Protein AF-A0A352BFU2-F1 (afdb_monomer_lite)

Secondary structure (DSSP, 8-state):
--GGGEEEETTEEEEE-S-TT-SEEEPPTT--EE-SS-S-S---S-EEEE--TT---B-SS-TTTTS-EEEEE-TT-S--BGGGB---SEEEEEEEETT--EE--SSEEEEEEEEETTEEEPSS--TT-TT--EEE-TTB-SEEEEEEE--TT-SEEE--STTSSEEEEEEE--TT----EEE-SSEEEEEE-TT-SEEE-TT-SEEEESS-GGG-SEEE-TT-EEE-S--GGG-EEE-TTGGGTEEEEEETTEEEEEEE-HHHH--SS--SEETTEEEEE-----TT-SS--HHHHHHGGGHHHHHHHHHHHHHHHHHHHTT-S--------------TTGGGS---HHHHHHHHHHHHHHHHHHHHHHHHHHHHHHHH-TT----------PPPP-

Sequence (398 aa):
MDNNDFIIENGILEAYIGDTNESVIVIPEGVTDLGSHIFPDKMSGKLTIVFPSTLREISSDYPFKGNNVDCLDFSKCKSNDFKKIKLNDKFEKVILPVTISNFNPNFICNKVTVRCGGKEYQNADFSMCKNLKELSLKNLNNASFNTYQVPDSVEKFYTGYPGQNIVIKELRFSSKSNAKIVDVNGVETITVPKSIEELYAGNAKWVFFEGTSLDLYEASLQRSYVVENVDIDSIKFDDKFSTKGVAYYQTSRGIFITKLNNEIAKFQDIPQTLDGKKVLGNTLYNPFSKNKTNEDNDFGVLAPKIKYRANRNLQKTEDVFNGKLKTKKVTADKKDEDDPWLTVWKIPKWKKILFYLCGIVASYLVVTLAFLFLNGIAKQNPDGGMGIKFMIGIIPVG

pLDDT: mean 76.6, std 21.06, range [27.11, 97.69]

Structure (mmCIF, N/CA/C/O backbone):
data_AF-A0A352BFU2-F1
#
_entry.id   AF-A0A352BFU2-F1
#
loop_
_atom_site.group_PDB
_atom_site.id
_atom_site.type_symbol
_atom_site.label_atom_id
_atom_site.label_alt_id
_atom_site.label_comp_id
_atom_site.label_asym_id
_atom_site.label_entity_id
_atom_site.label_seq_id
_atom_site.pdbx_PDB_ins_code
_atom_site.Cartn_x
_atom_site.Cartn_y
_atom_site.Cartn_z
_atom_site.occupancy
_atom_site.B_iso_or_equiv
_atom_site.auth_seq_id
_atom_site.auth_comp_id
_atom_site.auth_asym_id
_atom_site.auth_atom_id
_atom_site.pdbx_PDB_model_num
ATOM 1 N N . MET A 1 1 ? 12.684 8.426 -33.179 1.00 57.03 1 MET A N 1
ATOM 2 C CA . MET A 1 1 ? 13.707 7.559 -32.578 1.00 57.03 1 MET A CA 1
ATOM 3 C C . MET A 1 1 ? 13.935 6.414 -33.523 1.00 57.03 1 MET A C 1
ATOM 5 O O . MET A 1 1 ? 13.029 5.604 -33.719 1.00 57.03 1 MET A O 1
ATOM 9 N N . ASP A 1 2 ? 15.092 6.438 -34.169 1.00 57.69 2 ASP A N 1
ATOM 10 C CA . ASP A 1 2 ? 15.528 5.371 -35.059 1.00 57.69 2 ASP A CA 1
ATOM 11 C C . ASP A 1 2 ? 16.244 4.313 -34.213 1.00 57.69 2 ASP A C 1
ATOM 13 O O . ASP A 1 2 ? 16.847 4.621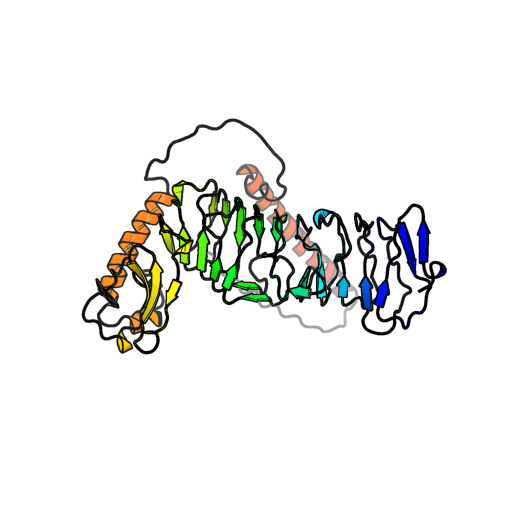 -33.188 1.00 57.69 2 ASP A O 1
ATOM 17 N N . ASN A 1 3 ? 16.207 3.043 -34.622 1.00 66.50 3 ASN A N 1
ATOM 18 C CA . ASN A 1 3 ? 16.831 1.954 -33.852 1.00 66.50 3 ASN A CA 1
ATOM 19 C C . ASN A 1 3 ? 18.366 2.106 -33.717 1.00 66.50 3 ASN A C 1
ATOM 21 O O . ASN A 1 3 ? 18.994 1.381 -32.956 1.00 66.50 3 ASN A O 1
ATOM 25 N N . ASN A 1 4 ? 18.954 3.054 -34.455 1.00 82.25 4 ASN A N 1
ATOM 26 C CA . ASN A 1 4 ? 20.374 3.399 -34.434 1.00 82.25 4 ASN A CA 1
ATOM 27 C C . ASN A 1 4 ? 20.769 4.271 -33.231 1.00 82.25 4 ASN A C 1
ATOM 29 O O . ASN A 1 4 ? 21.958 4.438 -32.981 1.00 82.25 4 ASN A O 1
ATOM 33 N N . ASP A 1 5 ? 19.798 4.804 -32.483 1.00 94.38 5 ASP A N 1
ATOM 34 C CA . ASP A 1 5 ? 20.047 5.611 -31.282 1.00 94.38 5 ASP A CA 1
ATOM 35 C C . ASP A 1 5 ? 20.471 4.749 -30.074 1.00 94.38 5 ASP A C 1
ATOM 37 O O . ASP A 1 5 ? 20.798 5.281 -29.013 1.00 94.38 5 ASP A O 1
ATOM 41 N N . PHE A 1 6 ? 20.469 3.418 -30.212 1.00 95.94 6 PHE A N 1
ATOM 42 C CA . PHE A 1 6 ? 20.704 2.462 -29.131 1.00 95.94 6 PHE A CA 1
ATOM 43 C C . PHE A 1 6 ? 21.796 1.449 -29.497 1.00 95.94 6 PHE A C 1
ATOM 45 O O . PHE A 1 6 ? 21.791 0.867 -30.580 1.00 95.94 6 PHE A O 1
ATOM 52 N N . ILE A 1 7 ? 22.693 1.177 -28.550 1.00 96.44 7 ILE A N 1
ATOM 53 C CA . ILE A 1 7 ? 23.653 0.072 -28.591 1.00 96.44 7 ILE A CA 1
ATOM 54 C C . ILE A 1 7 ? 23.075 -1.064 -27.751 1.00 96.44 7 ILE A C 1
ATOM 56 O O . ILE A 1 7 ? 22.960 -0.943 -26.531 1.00 96.44 7 ILE A O 1
ATOM 60 N N . ILE A 1 8 ? 22.671 -2.151 -28.410 1.00 96.50 8 ILE A N 1
ATOM 61 C CA . ILE A 1 8 ? 22.014 -3.296 -27.773 1.00 96.50 8 ILE A CA 1
ATOM 62 C C . ILE A 1 8 ? 22.808 -4.562 -28.073 1.00 96.50 8 ILE A C 1
ATOM 64 O O . ILE A 1 8 ? 22.966 -4.936 -29.236 1.00 96.50 8 ILE A O 1
ATOM 68 N N . GLU A 1 9 ? 23.242 -5.259 -27.028 1.00 96.19 9 GLU A N 1
ATOM 69 C CA . GLU A 1 9 ? 24.010 -6.498 -27.132 1.00 96.19 9 GLU A CA 1
ATOM 70 C C . GLU A 1 9 ? 23.266 -7.629 -26.425 1.00 96.19 9 GLU A C 1
ATOM 72 O O . GLU A 1 9 ? 22.973 -7.561 -25.237 1.00 96.19 9 GLU A O 1
ATOM 77 N N . ASN A 1 10 ? 22.909 -8.684 -27.165 1.00 94.69 10 ASN A N 1
ATOM 78 C CA . ASN A 1 10 ? 22.211 -9.859 -26.620 1.00 94.69 10 ASN A CA 1
ATOM 79 C C . ASN A 1 10 ? 20.933 -9.530 -25.812 1.00 94.69 10 ASN A C 1
ATOM 81 O O . ASN A 1 10 ? 20.586 -10.242 -24.873 1.00 94.69 10 ASN A O 1
ATOM 85 N N . GLY A 1 11 ? 20.219 -8.462 -26.188 1.00 95.25 11 GLY A N 1
ATOM 86 C CA . GLY A 1 11 ? 19.011 -7.999 -25.494 1.00 95.25 11 GLY A CA 1
ATOM 87 C C . GLY A 1 11 ? 19.274 -7.073 -24.300 1.00 95.25 11 GLY A C 1
ATOM 88 O O . GLY A 1 11 ? 18.321 -6.644 -23.655 1.00 95.25 11 GLY A O 1
ATOM 89 N N . ILE A 1 12 ? 20.527 -6.727 -24.012 1.00 96.81 12 ILE A N 1
ATOM 90 C CA . ILE A 1 12 ? 20.902 -5.740 -22.997 1.00 96.81 12 ILE A CA 1
ATOM 91 C C . ILE A 1 12 ? 21.088 -4.391 -23.685 1.00 96.81 12 ILE A C 1
ATOM 93 O O . ILE A 1 12 ? 21.813 -4.296 -24.674 1.00 96.81 12 ILE A O 1
ATOM 97 N N . LEU A 1 13 ? 20.423 -3.347 -23.188 1.00 97.06 13 LEU A N 1
ATOM 98 C CA . LEU A 1 13 ? 20.703 -1.982 -23.631 1.00 97.06 13 LEU A CA 1
ATOM 99 C C . LEU A 1 13 ? 21.971 -1.475 -22.939 1.00 97.06 13 LEU A C 1
ATOM 101 O O . LEU A 1 13 ? 21.921 -1.135 -21.760 1.00 97.06 13 LEU A O 1
ATOM 105 N N . GLU A 1 14 ? 23.075 -1.410 -23.675 1.00 95.75 14 GLU A N 1
ATOM 106 C CA . GLU A 1 14 ? 24.378 -0.982 -23.154 1.00 95.75 14 GLU A CA 1
ATOM 107 C C . GLU A 1 14 ? 24.530 0.541 -23.180 1.00 95.75 14 GLU A C 1
ATOM 109 O O . GLU A 1 14 ? 25.067 1.127 -22.243 1.00 95.75 14 GLU A O 1
ATOM 114 N N . ALA A 1 15 ? 24.021 1.205 -24.223 1.00 95.12 15 ALA A N 1
ATOM 115 C CA . ALA A 1 15 ? 24.089 2.660 -24.324 1.00 95.12 15 ALA A CA 1
ATOM 116 C C . ALA A 1 15 ? 23.002 3.264 -25.221 1.00 95.12 15 ALA A C 1
ATOM 118 O O . ALA A 1 15 ? 22.550 2.661 -26.191 1.00 95.12 15 ALA A O 1
ATOM 119 N N . TYR A 1 16 ? 22.640 4.504 -24.927 1.00 95.06 16 TYR A N 1
ATOM 120 C CA . TYR A 1 16 ? 21.876 5.415 -25.762 1.00 95.06 16 TYR A CA 1
ATOM 121 C C . TYR A 1 16 ? 22.830 6.470 -26.331 1.00 95.06 16 TYR A C 1
ATOM 123 O O . TYR A 1 16 ? 23.515 7.166 -25.582 1.00 95.06 16 TYR A O 1
ATOM 131 N N . ILE A 1 17 ? 22.868 6.583 -27.655 1.00 94.25 17 ILE A N 1
ATOM 132 C CA . ILE A 1 17 ? 23.733 7.499 -28.416 1.00 94.25 17 ILE A CA 1
ATOM 133 C C . ILE A 1 17 ? 22.932 8.502 -29.262 1.00 94.25 17 ILE A C 1
ATOM 135 O O . ILE A 1 17 ? 23.507 9.194 -30.101 1.00 94.25 17 ILE A O 1
ATOM 139 N N . GLY A 1 18 ? 21.613 8.561 -29.056 1.00 91.50 18 GLY A N 1
ATOM 140 C CA . GLY A 1 18 ? 20.718 9.499 -29.731 1.00 91.50 18 GLY A CA 1
ATOM 141 C C . GLY A 1 18 ? 20.810 10.936 -29.201 1.00 91.50 18 GLY A C 1
ATOM 142 O O . GLY A 1 18 ? 21.716 11.302 -28.449 1.00 91.50 18 GLY A O 1
ATOM 143 N N . ASP A 1 19 ? 19.837 11.767 -29.585 1.00 91.19 19 ASP A N 1
ATOM 144 C CA . ASP A 1 19 ? 19.784 13.182 -29.197 1.00 91.19 19 ASP A CA 1
ATOM 145 C C . ASP A 1 19 ? 19.651 13.342 -27.671 1.00 91.19 19 ASP A C 1
ATOM 147 O O . ASP A 1 19 ? 18.790 12.740 -27.020 1.00 91.19 19 ASP A O 1
ATOM 151 N N . THR A 1 20 ? 20.518 14.174 -27.092 1.00 91.31 20 THR A N 1
ATOM 152 C CA . THR A 1 20 ? 20.547 14.477 -25.658 1.00 91.31 20 THR A CA 1
ATOM 153 C C . THR A 1 20 ? 19.450 15.452 -25.234 1.00 91.31 20 THR A C 1
ATOM 155 O O . THR A 1 20 ? 19.227 15.622 -24.035 1.00 91.31 20 THR A O 1
ATOM 158 N N . ASN A 1 21 ? 18.742 16.073 -26.183 1.00 91.19 21 ASN A N 1
ATOM 159 C CA . ASN A 1 21 ? 17.619 16.975 -25.920 1.00 91.19 21 ASN A CA 1
ATOM 160 C C . ASN A 1 21 ? 16.259 16.270 -25.828 1.00 91.19 21 ASN A C 1
ATOM 162 O O . ASN A 1 21 ? 15.233 16.924 -25.624 1.00 91.19 21 ASN A O 1
ATOM 166 N N . GLU A 1 22 ? 16.240 14.944 -25.956 1.00 91.75 22 GLU A N 1
ATOM 167 C CA . GLU A 1 22 ? 15.014 14.162 -25.883 1.00 91.75 22 GLU A CA 1
ATOM 168 C C . GLU A 1 22 ? 14.398 14.190 -24.482 1.00 91.75 22 GLU A C 1
ATOM 170 O O . GLU A 1 22 ? 15.060 13.981 -23.466 1.00 91.75 22 GLU A O 1
ATOM 175 N N . SER A 1 23 ? 13.088 14.422 -24.438 1.00 92.88 23 SER A N 1
ATOM 176 C CA . SER A 1 23 ? 12.310 14.437 -23.188 1.00 92.88 23 SER A CA 1
ATOM 177 C C . SER A 1 23 ? 11.628 13.098 -22.900 1.00 92.88 23 SER A C 1
ATOM 179 O O . SER A 1 23 ? 11.241 12.819 -21.760 1.00 92.88 23 SER A O 1
ATOM 181 N N . VAL A 1 24 ? 11.493 12.248 -23.923 1.00 95.50 24 VAL A N 1
ATOM 182 C CA . VAL A 1 24 ? 10.888 10.920 -23.829 1.00 95.50 24 VAL A CA 1
ATOM 183 C C . VAL A 1 24 ? 11.721 9.941 -24.638 1.00 95.50 24 VAL A C 1
ATOM 185 O O . VAL A 1 24 ? 11.753 10.040 -25.856 1.00 95.50 24 VAL A O 1
ATOM 188 N N . ILE A 1 25 ? 12.322 8.957 -23.974 1.00 95.62 25 ILE A N 1
ATOM 189 C CA . ILE A 1 25 ? 13.054 7.871 -24.626 1.00 95.62 25 ILE A CA 1
ATOM 190 C C . ILE A 1 25 ? 12.217 6.601 -24.584 1.00 95.62 25 ILE A C 1
ATOM 192 O O . ILE A 1 25 ? 11.858 6.103 -23.516 1.00 95.62 25 ILE A O 1
ATOM 196 N N . VAL A 1 26 ? 11.900 6.080 -25.769 1.00 96.50 26 VAL A N 1
ATOM 197 C CA . VAL A 1 26 ? 11.188 4.813 -25.934 1.00 96.50 26 VAL A CA 1
ATOM 198 C C . VAL A 1 26 ? 12.209 3.723 -26.210 1.00 96.50 26 VAL A C 1
ATOM 200 O O . VAL A 1 26 ? 12.775 3.654 -27.296 1.00 96.50 26 VAL A O 1
ATOM 203 N N . ILE A 1 27 ? 12.429 2.870 -25.216 1.00 96.12 27 ILE A N 1
ATOM 204 C CA . ILE A 1 27 ? 13.351 1.743 -25.313 1.00 96.12 27 ILE A CA 1
ATOM 205 C C . ILE A 1 27 ? 12.754 0.702 -26.282 1.00 96.12 27 ILE A C 1
ATOM 207 O O . ILE A 1 27 ? 11.572 0.358 -26.145 1.00 96.12 27 ILE A O 1
ATOM 211 N N . PRO A 1 28 ? 13.519 0.214 -27.275 1.00 95.50 28 PRO A N 1
ATOM 212 C CA . PRO A 1 28 ? 12.985 -0.631 -28.341 1.00 95.50 28 PRO A CA 1
ATOM 213 C C . PRO A 1 28 ? 12.610 -2.040 -27.859 1.00 95.50 28 PRO A C 1
ATOM 215 O O . PRO A 1 28 ? 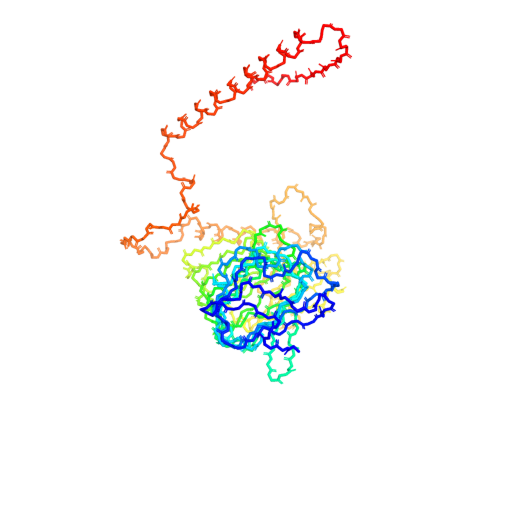13.165 -2.575 -26.897 1.00 95.50 28 PRO A O 1
ATOM 218 N N . GLU A 1 29 ? 11.658 -2.666 -28.557 1.00 95.50 29 GLU A N 1
ATOM 219 C CA . GLU A 1 29 ? 11.315 -4.076 -28.332 1.00 95.50 29 GLU A CA 1
ATOM 220 C C . GLU A 1 29 ? 12.521 -4.984 -28.618 1.00 95.50 29 GLU A C 1
ATOM 222 O O . GLU A 1 29 ? 13.318 -4.724 -29.516 1.00 95.50 29 GLU A O 1
ATOM 227 N N . GLY A 1 30 ? 12.640 -6.069 -27.853 1.00 94.50 30 GLY A N 1
ATOM 228 C CA . GLY A 1 30 ? 13.798 -6.968 -27.874 1.00 94.50 30 GLY A CA 1
ATOM 229 C C . GLY A 1 30 ? 14.773 -6.718 -26.723 1.00 94.50 30 GLY A C 1
ATOM 230 O O . GLY A 1 30 ? 15.468 -7.650 -26.326 1.00 94.50 30 GLY A O 1
ATOM 231 N N . VAL A 1 31 ? 14.760 -5.523 -26.120 1.00 96.25 31 VAL A N 1
ATOM 232 C CA . VAL A 1 31 ? 15.499 -5.252 -24.879 1.00 96.25 31 VAL A CA 1
ATOM 233 C C . VAL A 1 31 ? 14.843 -5.999 -23.716 1.00 96.25 31 VAL A C 1
ATOM 235 O O . VAL A 1 31 ? 13.631 -5.895 -23.494 1.00 96.25 31 VAL A O 1
ATOM 238 N N . THR A 1 32 ? 15.645 -6.769 -22.987 1.00 95.25 32 THR A N 1
ATOM 239 C CA . THR A 1 32 ? 15.254 -7.587 -21.834 1.00 95.25 32 THR A CA 1
ATOM 240 C C . THR A 1 32 ? 15.876 -7.119 -20.519 1.00 95.25 32 THR A C 1
ATOM 242 O O . THR A 1 32 ? 15.279 -7.397 -19.479 1.00 95.25 32 THR A O 1
ATOM 245 N N . ASP A 1 33 ? 17.009 -6.408 -20.570 1.00 95.56 33 ASP A N 1
ATOM 246 C CA . ASP A 1 33 ? 17.740 -5.853 -19.416 1.00 95.56 33 ASP A CA 1
ATOM 247 C C . ASP A 1 33 ? 18.447 -4.530 -19.789 1.00 95.56 33 ASP A C 1
ATOM 249 O O . ASP A 1 33 ? 18.535 -4.177 -20.969 1.00 95.56 33 ASP A O 1
ATOM 253 N N . LEU A 1 34 ? 18.941 -3.793 -18.791 1.00 95.31 34 LEU A N 1
ATOM 254 C CA . LEU A 1 34 ? 19.689 -2.546 -18.950 1.00 95.31 34 LEU A CA 1
ATOM 255 C C . LEU A 1 34 ? 21.103 -2.674 -18.378 1.00 95.31 34 LEU A C 1
ATOM 257 O O . LEU A 1 34 ? 21.294 -3.116 -17.242 1.00 95.31 34 LEU A O 1
ATOM 261 N N . GLY A 1 35 ? 22.074 -2.191 -19.148 1.00 93.69 35 GLY A N 1
ATOM 262 C CA . GLY A 1 35 ? 23.442 -1.988 -18.705 1.00 93.69 35 GLY A CA 1
ATOM 263 C C . GLY A 1 35 ? 23.562 -0.867 -17.669 1.00 93.69 35 GLY A C 1
ATOM 264 O O . GLY A 1 35 ? 22.592 -0.229 -17.250 1.00 93.69 35 GLY A O 1
ATOM 265 N N . SER A 1 36 ? 24.793 -0.624 -17.232 1.00 91.31 36 SER A N 1
ATOM 266 C CA . SER A 1 36 ? 25.094 0.468 -16.301 1.00 91.31 36 SER A CA 1
ATOM 267 C C . SER A 1 36 ? 25.373 1.745 -17.078 1.00 91.31 36 SER A C 1
ATOM 269 O O . SER A 1 36 ? 26.061 1.680 -18.088 1.00 91.31 36 SER A O 1
ATOM 271 N N . HIS A 1 37 ? 24.933 2.902 -16.572 1.00 91.19 37 HIS A N 1
ATOM 272 C CA . HIS A 1 37 ? 25.245 4.196 -17.194 1.00 91.19 37 HIS A CA 1
ATOM 273 C C . HIS A 1 37 ? 24.842 4.287 -18.676 1.00 91.19 37 HIS A C 1
ATOM 275 O O . HIS A 1 37 ? 25.616 4.749 -19.508 1.00 91.19 37 HIS A O 1
ATOM 281 N N . ILE A 1 38 ? 23.622 3.858 -19.013 1.00 93.94 38 ILE A N 1
ATOM 282 C CA . ILE A 1 38 ? 23.200 3.743 -20.417 1.00 93.94 38 ILE A CA 1
ATOM 283 C C . ILE A 1 38 ? 23.064 5.100 -21.115 1.00 93.94 38 ILE A C 1
ATOM 285 O O . ILE A 1 38 ? 23.001 5.153 -22.334 1.00 93.94 38 ILE A O 1
ATOM 289 N N . PHE A 1 39 ? 22.969 6.202 -20.373 1.00 92.94 39 PHE A N 1
ATOM 290 C CA . PHE A 1 39 ? 22.868 7.544 -20.940 1.00 92.94 39 PHE A CA 1
ATOM 291 C C . PHE A 1 39 ? 24.219 8.261 -20.914 1.00 92.94 39 PHE A C 1
ATOM 293 O O . PHE A 1 39 ? 24.994 8.053 -19.978 1.00 92.94 39 PHE A O 1
ATOM 300 N N . PRO A 1 40 ? 24.482 9.163 -21.879 1.00 84.56 40 PRO A N 1
ATOM 301 C CA . PRO A 1 40 ? 25.651 10.031 -21.826 1.00 84.56 40 PRO A CA 1
ATOM 302 C C . PRO A 1 40 ? 25.615 10.905 -20.564 1.00 84.56 40 PRO A C 1
ATOM 304 O O . PRO A 1 40 ? 24.558 11.107 -19.966 1.00 84.56 40 PRO A O 1
ATOM 307 N N . ASP A 1 41 ? 26.764 11.465 -20.177 1.00 77.56 41 ASP A N 1
ATOM 308 C CA . ASP A 1 41 ? 26.955 12.176 -18.899 1.00 77.56 41 ASP A CA 1
ATOM 309 C C . ASP A 1 41 ? 25.959 13.317 -18.628 1.00 77.56 41 ASP A C 1
ATOM 311 O O . ASP A 1 41 ? 25.830 13.763 -17.486 1.00 77.56 41 ASP A O 1
ATOM 315 N N . LYS A 1 42 ? 25.270 13.828 -19.658 1.00 83.25 42 LYS A N 1
ATOM 316 C CA . LYS A 1 42 ? 24.260 14.870 -19.486 1.00 83.25 42 LYS A CA 1
ATOM 317 C C . LYS A 1 42 ? 23.167 14.842 -20.552 1.00 83.25 42 LYS A C 1
ATOM 319 O O . LYS A 1 42 ? 23.317 15.420 -21.627 1.00 83.25 42 LYS A O 1
ATOM 324 N N . MET A 1 43 ? 22.024 14.271 -20.195 1.00 89.88 43 MET A N 1
ATOM 325 C CA . MET A 1 43 ? 20.749 14.520 -20.866 1.00 89.88 43 MET A CA 1
ATOM 326 C C . MET A 1 43 ? 20.204 15.906 -20.485 1.00 89.88 43 MET A C 1
ATOM 328 O O . MET A 1 43 ? 20.377 16.386 -19.358 1.00 89.88 43 MET A O 1
ATOM 332 N N . SER A 1 44 ? 19.550 16.578 -21.429 1.00 82.12 44 SER A N 1
ATOM 333 C CA . SER A 1 44 ? 18.946 17.890 -21.219 1.00 82.12 44 SER A CA 1
ATOM 334 C C . SER A 1 44 ? 17.545 17.734 -20.606 1.00 82.12 44 SER A C 1
ATOM 336 O O . SER A 1 44 ? 16.696 17.022 -21.135 1.00 82.12 44 SER A O 1
ATOM 338 N N . GLY A 1 45 ? 17.271 18.426 -19.498 1.00 84.44 45 GLY A N 1
ATOM 339 C CA . GLY A 1 45 ? 15.926 18.483 -18.916 1.00 84.44 45 GLY A CA 1
ATOM 340 C C . GLY A 1 45 ? 15.504 17.235 -18.131 1.00 84.44 45 GLY A C 1
ATOM 341 O O . GLY A 1 45 ? 16.336 16.488 -17.628 1.00 84.44 45 GLY A O 1
ATOM 342 N N . LYS A 1 46 ? 14.192 17.085 -17.913 1.00 91.81 46 LYS A N 1
ATOM 343 C CA . LYS A 1 46 ? 13.582 15.934 -17.227 1.00 91.81 46 LYS A CA 1
ATOM 344 C C . LYS A 1 46 ? 13.240 14.862 -18.251 1.00 91.81 46 LYS A C 1
ATOM 346 O O . LYS A 1 46 ? 12.581 15.168 -19.242 1.00 91.81 46 LYS A O 1
ATOM 351 N N . LEU A 1 47 ? 13.627 13.626 -17.970 1.00 94.62 47 LEU A N 1
ATOM 352 C CA . LEU A 1 47 ? 13.508 12.523 -18.913 1.00 94.62 47 LEU A CA 1
ATOM 353 C C . LEU A 1 47 ? 12.439 11.514 -18.477 1.00 94.62 47 LEU A C 1
ATOM 355 O O . LEU A 1 47 ? 12.383 11.102 -17.315 1.00 94.62 47 LEU A O 1
ATOM 359 N N . THR A 1 48 ? 11.597 11.108 -19.426 1.00 96.75 48 THR A N 1
ATOM 360 C CA . THR A 1 48 ? 10.688 9.965 -19.285 1.00 96.75 48 THR A CA 1
ATOM 361 C C . THR A 1 48 ? 11.237 8.768 -20.046 1.00 96.75 48 THR A C 1
ATOM 363 O O . THR A 1 48 ? 11.485 8.872 -21.244 1.00 96.75 48 THR A O 1
ATOM 366 N N . ILE A 1 49 ? 11.366 7.623 -19.380 1.00 96.62 49 ILE A N 1
ATOM 367 C CA . ILE A 1 49 ? 11.768 6.362 -20.012 1.00 96.62 49 ILE A CA 1
ATOM 368 C C . ILE A 1 49 ? 10.550 5.466 -20.175 1.00 96.62 49 ILE A C 1
ATOM 370 O O . ILE A 1 49 ? 9.895 5.128 -19.191 1.00 96.62 49 ILE A O 1
ATOM 374 N N . VAL A 1 50 ? 10.257 5.067 -21.411 1.00 96.44 50 VAL A N 1
ATOM 375 C CA . VAL A 1 50 ? 9.186 4.122 -21.734 1.00 96.44 50 VAL A CA 1
ATOM 376 C C . VAL A 1 50 ? 9.798 2.772 -22.058 1.00 96.44 50 VAL A C 1
ATOM 378 O O . VAL A 1 50 ? 10.497 2.627 -23.059 1.00 96.44 50 VAL A O 1
ATOM 381 N N . PHE A 1 51 ? 9.515 1.781 -21.217 1.00 95.62 51 PHE A N 1
ATOM 382 C CA . PHE A 1 51 ? 10.060 0.437 -21.359 1.00 95.62 51 PHE A CA 1
ATOM 383 C C . PHE A 1 51 ? 9.264 -0.417 -22.360 1.00 95.62 51 PHE A C 1
ATOM 385 O O . PHE A 1 51 ? 8.050 -0.220 -22.513 1.00 95.62 51 PHE A O 1
ATOM 392 N N . PRO A 1 52 ? 9.921 -1.374 -23.046 1.00 95.12 52 PRO A N 1
ATOM 393 C CA . PRO A 1 52 ? 9.273 -2.249 -24.008 1.00 95.12 52 PRO A CA 1
ATOM 394 C C . PRO A 1 52 ? 8.521 -3.379 -23.310 1.00 95.12 52 PRO A C 1
ATOM 396 O O . PRO A 1 52 ? 8.742 -3.691 -22.138 1.00 95.12 52 PRO A O 1
ATOM 399 N N . SER A 1 53 ? 7.680 -4.077 -24.067 1.00 94.12 53 SER A N 1
ATOM 400 C CA . SER A 1 53 ? 6.961 -5.248 -23.563 1.00 94.12 53 SER A CA 1
ATOM 401 C C . SER A 1 53 ? 7.874 -6.427 -23.205 1.00 94.12 53 SER A C 1
ATOM 403 O O . SER A 1 53 ? 7.466 -7.307 -22.438 1.00 94.12 53 SER A O 1
ATOM 405 N N . THR A 1 54 ? 9.092 -6.442 -23.757 1.00 94.56 54 THR A N 1
ATOM 406 C CA . THR A 1 54 ? 10.113 -7.479 -23.568 1.00 94.56 54 THR A CA 1
ATOM 407 C C . THR A 1 54 ? 10.989 -7.305 -22.334 1.00 94.56 54 THR A C 1
ATOM 409 O O . THR A 1 54 ? 11.674 -8.270 -22.000 1.00 94.56 54 THR A O 1
ATOM 412 N N . LEU A 1 55 ? 10.970 -6.152 -21.649 1.00 94.44 55 LEU A N 1
ATOM 413 C CA . LEU A 1 55 ? 11.798 -5.930 -20.459 1.00 94.44 55 LEU A CA 1
ATOM 414 C C . LEU A 1 55 ? 11.451 -6.963 -19.377 1.00 94.44 55 LEU A C 1
ATOM 416 O O . LEU A 1 55 ? 10.275 -7.161 -19.061 1.00 94.44 55 LEU A O 1
ATOM 420 N N . ARG A 1 56 ? 12.470 -7.624 -18.818 1.00 90.50 56 ARG A N 1
ATOM 421 C CA . ARG A 1 56 ? 12.305 -8.683 -17.807 1.00 90.50 56 ARG A CA 1
ATOM 422 C C . ARG A 1 56 ? 12.931 -8.324 -16.471 1.00 90.50 56 ARG A C 1
ATOM 424 O O . ARG A 1 56 ? 12.394 -8.715 -15.436 1.00 90.50 56 ARG A O 1
ATOM 431 N N . GLU A 1 57 ? 14.053 -7.622 -16.503 1.00 90.88 57 GLU A N 1
ATOM 432 C CA . GLU A 1 57 ? 14.818 -7.238 -15.326 1.00 90.88 57 GLU A CA 1
ATOM 433 C C . GLU A 1 57 ? 15.582 -5.938 -15.575 1.00 90.88 57 GLU A C 1
ATOM 435 O O . GLU A 1 57 ? 15.649 -5.453 -16.702 1.00 90.88 57 GLU A O 1
ATOM 440 N N . ILE A 1 58 ? 16.065 -5.343 -14.489 1.00 91.75 58 ILE A N 1
ATOM 441 C CA . ILE A 1 58 ? 17.071 -4.284 -14.500 1.00 91.75 58 ILE A CA 1
ATOM 442 C C . ILE A 1 58 ? 18.099 -4.729 -13.468 1.00 91.75 58 ILE A C 1
ATOM 444 O O . ILE A 1 58 ? 17.851 -4.618 -12.265 1.00 91.75 58 ILE A O 1
ATOM 448 N N . SER A 1 59 ? 19.185 -5.343 -13.931 1.00 87.50 59 SER A N 1
ATOM 449 C CA . SER A 1 59 ? 20.163 -5.994 -13.054 1.00 87.50 59 SER A CA 1
ATOM 450 C C . SER A 1 59 ? 21.274 -5.052 -12.574 1.00 87.50 59 SER A C 1
ATOM 452 O O . SER A 1 59 ? 21.801 -5.252 -11.475 1.00 87.50 59 SER A O 1
ATOM 454 N N . SER A 1 60 ? 21.587 -4.013 -13.357 1.00 86.69 60 SER A N 1
ATOM 455 C CA . SER A 1 60 ? 22.553 -2.967 -13.008 1.00 86.69 60 SER A CA 1
ATOM 456 C C . SER A 1 60 ? 22.082 -2.102 -11.834 1.00 86.69 60 SER A C 1
ATOM 458 O O . SER A 1 60 ? 20.912 -1.745 -11.735 1.00 86.69 60 SER A O 1
ATOM 460 N N . ASP A 1 61 ? 23.013 -1.698 -10.964 1.00 77.25 61 ASP A N 1
ATOM 461 C CA . ASP A 1 61 ? 22.701 -0.850 -9.811 1.00 77.25 61 ASP A CA 1
ATOM 462 C C . ASP A 1 61 ? 22.407 0.613 -10.174 1.00 77.25 61 ASP A C 1
ATOM 464 O O . ASP A 1 61 ? 21.778 1.304 -9.374 1.00 77.25 61 ASP A O 1
ATOM 468 N N . TYR A 1 62 ? 22.868 1.093 -11.338 1.00 87.00 62 TYR A N 1
ATOM 469 C CA . TYR A 1 62 ? 22.862 2.519 -11.694 1.00 87.00 62 TYR A CA 1
ATOM 470 C C . TYR A 1 62 ? 22.687 2.772 -13.206 1.00 87.00 62 TYR A C 1
ATOM 472 O O . TYR A 1 62 ? 23.516 3.461 -13.816 1.00 87.00 62 TYR A O 1
ATOM 480 N N . PRO A 1 63 ? 21.618 2.269 -13.851 1.00 91.56 63 PRO A N 1
ATOM 481 C CA . PRO A 1 63 ? 21.420 2.464 -15.290 1.00 91.56 63 PRO A CA 1
ATOM 482 C C . PRO A 1 63 ? 21.294 3.947 -15.673 1.00 91.56 63 PRO A C 1
ATOM 484 O O . PRO A 1 63 ? 21.717 4.343 -16.754 1.00 91.56 63 PRO A O 1
ATOM 487 N N . PHE A 1 64 ? 20.774 4.788 -14.773 1.00 91.88 64 PHE A N 1
ATOM 488 C CA . PHE A 1 64 ? 20.450 6.196 -15.046 1.00 91.88 64 PHE A CA 1
ATOM 489 C C . PHE A 1 64 ? 21.359 7.210 -14.346 1.00 91.88 64 PHE A C 1
ATOM 491 O O . PHE A 1 64 ? 21.067 8.406 -14.335 1.00 91.88 64 PHE A O 1
ATOM 498 N N . LYS A 1 65 ? 22.466 6.763 -13.748 1.00 88.00 65 LYS A N 1
ATOM 499 C CA . LYS A 1 65 ? 23.320 7.645 -12.948 1.00 88.00 65 LYS A CA 1
ATOM 500 C C . LYS A 1 65 ? 23.873 8.806 -13.775 1.00 88.00 65 LYS A C 1
ATOM 502 O O . LYS A 1 65 ? 24.331 8.625 -14.897 1.00 88.00 65 LYS A O 1
ATOM 507 N N . GLY A 1 66 ? 23.839 9.998 -13.177 1.00 82.31 66 GLY A N 1
ATOM 508 C CA . GLY A 1 66 ? 24.249 11.254 -13.814 1.00 82.31 66 GLY A CA 1
ATOM 509 C C . GLY A 1 66 ? 23.143 11.942 -14.617 1.00 82.31 66 GLY A C 1
ATOM 510 O O . GLY A 1 66 ? 23.331 13.077 -15.042 1.00 82.31 66 GLY A O 1
ATOM 511 N N . ASN A 1 67 ? 21.976 11.309 -14.770 1.00 87.69 67 ASN A N 1
ATOM 512 C CA . ASN A 1 67 ? 20.903 11.805 -15.620 1.00 87.69 67 ASN A CA 1
ATOM 513 C C . ASN A 1 67 ? 19.615 12.082 -14.846 1.00 87.69 67 ASN A C 1
ATOM 515 O O . ASN A 1 67 ? 19.296 11.440 -13.851 1.00 87.69 67 ASN A O 1
ATOM 519 N N . ASN A 1 68 ? 18.857 13.067 -15.320 1.00 89.12 68 ASN A N 1
ATOM 520 C CA . ASN A 1 68 ? 17.650 13.550 -14.657 1.00 89.12 68 ASN A CA 1
ATOM 521 C C . ASN A 1 68 ? 16.408 12.778 -15.135 1.00 89.12 68 ASN A C 1
ATOM 523 O O . ASN A 1 68 ? 15.484 13.341 -15.732 1.00 89.12 68 ASN A O 1
ATOM 527 N N . VAL A 1 69 ? 16.421 11.460 -14.914 1.00 93.50 69 VAL A N 1
ATOM 528 C CA . VAL A 1 69 ? 15.272 10.588 -15.182 1.00 93.50 69 VAL A CA 1
ATOM 529 C C . VAL A 1 69 ? 14.200 10.849 -14.129 1.00 93.50 69 VAL A C 1
ATOM 531 O O . VAL A 1 69 ? 14.350 10.516 -12.960 1.00 93.50 69 VAL A O 1
ATOM 534 N N . ASP A 1 70 ? 13.104 11.466 -14.558 1.00 93.88 70 ASP A N 1
ATOM 535 C CA . ASP A 1 70 ? 12.014 11.908 -13.685 1.00 93.88 70 ASP A CA 1
ATOM 536 C C . ASP A 1 70 ? 10.886 10.870 -13.645 1.00 93.88 70 ASP A C 1
ATOM 538 O O . ASP A 1 70 ? 10.279 10.635 -12.598 1.00 93.88 70 ASP A O 1
ATOM 542 N N . CYS A 1 71 ? 10.611 10.230 -14.787 1.00 95.81 71 CYS A N 1
ATOM 543 C CA . CYS A 1 71 ? 9.482 9.326 -14.957 1.00 95.81 71 CYS A CA 1
ATOM 544 C C . CYS A 1 71 ? 9.898 7.990 -15.581 1.00 95.81 71 CYS A C 1
ATOM 546 O O . CYS A 1 71 ? 10.563 7.952 -16.615 1.00 95.81 71 CYS A O 1
ATOM 548 N N . LEU A 1 72 ? 9.435 6.896 -14.979 1.00 95.75 72 LEU A N 1
ATOM 549 C CA . LEU A 1 72 ? 9.609 5.538 -15.485 1.00 95.75 72 LEU A CA 1
ATOM 550 C C . LEU A 1 72 ? 8.261 4.938 -15.865 1.00 95.75 72 LEU A C 1
ATOM 552 O O . LEU A 1 72 ? 7.359 4.830 -15.032 1.00 95.75 72 LEU A O 1
ATOM 556 N N . ASP A 1 73 ? 8.124 4.518 -17.115 1.00 95.69 73 ASP A N 1
ATOM 557 C CA 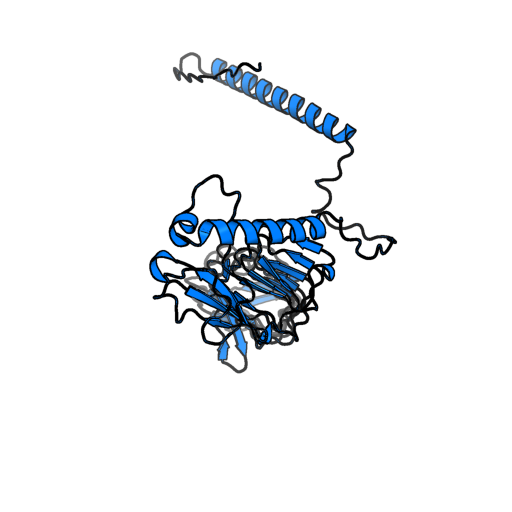. ASP A 1 73 ? 6.885 3.991 -17.662 1.00 95.69 73 ASP A CA 1
ATOM 558 C C . ASP A 1 73 ? 7.022 2.509 -18.023 1.00 95.69 73 ASP A C 1
ATOM 560 O O . ASP A 1 73 ? 7.492 2.136 -19.097 1.00 95.69 73 ASP A O 1
ATOM 564 N N . PHE A 1 74 ? 6.566 1.661 -17.102 1.00 94.56 74 PHE A N 1
ATOM 565 C CA . PHE A 1 74 ? 6.502 0.208 -17.244 1.00 94.56 74 PHE A CA 1
ATOM 566 C C . PHE A 1 74 ? 5.163 -0.277 -17.817 1.00 94.56 74 PHE A C 1
ATOM 568 O O . PHE A 1 74 ? 4.892 -1.478 -17.814 1.00 94.56 74 PHE A O 1
ATOM 575 N N . SER A 1 75 ? 4.281 0.618 -18.275 1.00 92.56 75 SER A N 1
ATOM 576 C CA . SER A 1 75 ? 2.899 0.257 -18.632 1.00 92.56 75 SER A CA 1
ATOM 577 C C . SER A 1 75 ? 2.767 -0.737 -19.789 1.00 92.56 75 SER A C 1
ATOM 579 O O . SER A 1 75 ? 1.707 -1.344 -19.943 1.00 92.56 75 SER A O 1
ATOM 581 N N . LYS A 1 76 ? 3.815 -0.905 -20.602 1.00 91.56 76 LYS A N 1
ATOM 582 C CA . LYS A 1 76 ? 3.864 -1.889 -21.693 1.00 91.56 76 LYS A CA 1
ATOM 583 C C . LYS A 1 76 ? 4.452 -3.234 -21.270 1.00 91.56 76 LYS A C 1
ATOM 585 O O . LYS A 1 76 ? 4.262 -4.219 -21.985 1.00 91.56 76 LYS A O 1
ATOM 590 N N . CYS A 1 77 ? 5.165 -3.287 -20.148 1.00 90.31 77 CYS A N 1
ATOM 591 C CA . CYS A 1 77 ? 5.863 -4.486 -19.705 1.00 90.31 77 CYS A CA 1
ATOM 592 C C . CYS A 1 77 ? 4.857 -5.593 -19.345 1.00 90.31 77 CYS A C 1
ATOM 594 O O . CYS A 1 77 ? 3.831 -5.355 -18.703 1.00 90.31 77 CYS A O 1
ATOM 596 N N . LYS A 1 78 ? 5.132 -6.820 -19.802 1.00 82.44 78 LYS A N 1
ATOM 597 C CA . LYS A 1 78 ? 4.210 -7.959 -19.641 1.00 82.44 78 LYS A CA 1
ATOM 598 C C . LYS A 1 78 ? 4.317 -8.628 -18.274 1.00 82.44 78 LYS A C 1
ATOM 600 O O . LYS A 1 78 ? 3.313 -9.112 -17.756 1.00 82.44 78 LYS A O 1
ATOM 605 N N . SER A 1 79 ? 5.521 -8.674 -17.713 1.00 67.00 79 SER A N 1
ATOM 606 C CA . SER A 1 79 ? 5.837 -9.349 -16.457 1.00 67.00 79 SER A CA 1
ATOM 607 C C . SER A 1 79 ? 6.667 -8.410 -15.599 1.00 67.00 79 SER A C 1
ATOM 609 O O . SER A 1 79 ? 7.834 -8.182 -15.897 1.00 67.00 79 SER A O 1
ATOM 611 N N . ASN A 1 80 ? 6.073 -7.885 -14.531 1.00 65.69 80 ASN A N 1
ATOM 612 C CA . ASN A 1 80 ? 6.695 -6.837 -13.727 1.00 65.69 80 ASN A CA 1
ATOM 613 C C . ASN A 1 80 ? 6.871 -7.318 -12.294 1.00 65.69 80 ASN A C 1
ATOM 615 O O . ASN A 1 80 ? 6.250 -6.797 -11.372 1.00 65.69 80 ASN A O 1
ATOM 619 N N . ASP A 1 81 ? 7.687 -8.351 -12.120 1.00 79.81 81 ASP A N 1
ATOM 620 C CA . ASP A 1 81 ? 8.169 -8.705 -10.794 1.00 79.81 81 ASP A CA 1
ATOM 621 C C . ASP A 1 81 ? 9.221 -7.673 -10.373 1.00 79.81 81 ASP A C 1
ATOM 623 O O . ASP A 1 81 ? 10.383 -7.749 -10.778 1.00 79.81 81 ASP A O 1
ATOM 627 N N . PHE A 1 82 ? 8.808 -6.679 -9.582 1.00 81.06 82 PHE A N 1
ATOM 628 C CA . PHE A 1 82 ? 9.688 -5.594 -9.140 1.00 81.06 82 PHE A CA 1
ATOM 629 C C . PHE A 1 82 ? 10.866 -6.068 -8.282 1.00 81.06 82 PHE A C 1
ATOM 631 O O . PHE A 1 82 ? 11.820 -5.315 -8.117 1.00 81.06 82 PHE A O 1
ATOM 638 N N . LYS A 1 83 ? 10.883 -7.329 -7.828 1.00 82.25 83 LYS A N 1
ATOM 639 C CA . LYS A 1 83 ? 12.073 -7.935 -7.209 1.00 82.25 83 LYS A CA 1
ATOM 640 C C . LYS A 1 83 ? 13.279 -7.976 -8.149 1.00 82.25 83 LYS A C 1
ATOM 642 O O . LYS A 1 83 ? 14.412 -7.999 -7.676 1.00 82.25 83 LYS A O 1
ATOM 647 N N . LYS A 1 84 ? 13.046 -7.991 -9.465 1.00 86.12 84 LYS A N 1
ATOM 648 C CA . LYS A 1 84 ? 14.090 -8.020 -10.502 1.00 86.12 84 LYS A CA 1
ATOM 649 C C . LYS A 1 84 ? 14.463 -6.642 -11.041 1.00 86.12 84 LYS A C 1
ATOM 651 O O . LYS A 1 84 ? 15.281 -6.546 -11.948 1.00 86.12 84 LYS A O 1
ATOM 656 N N . ILE A 1 85 ? 13.838 -5.587 -10.531 1.00 87.88 85 ILE A N 1
ATOM 657 C CA . ILE A 1 85 ? 14.063 -4.220 -10.987 1.00 87.88 85 ILE A CA 1
ATOM 658 C C . ILE A 1 85 ? 14.937 -3.524 -9.954 1.00 87.88 85 ILE A C 1
ATOM 660 O O . ILE A 1 85 ? 14.447 -3.138 -8.893 1.00 87.88 85 ILE A O 1
ATOM 664 N N . LYS A 1 86 ? 16.229 -3.370 -10.257 1.00 87.94 86 LYS A N 1
ATOM 665 C CA . LYS A 1 86 ? 17.165 -2.636 -9.410 1.00 87.94 86 LYS A CA 1
ATOM 666 C C . LYS A 1 86 ? 17.439 -1.265 -9.997 1.00 87.94 86 LYS A C 1
ATOM 668 O O . LYS A 1 86 ? 17.975 -1.149 -11.086 1.00 87.94 86 LYS A O 1
ATOM 673 N N . LEU A 1 87 ? 17.047 -0.218 -9.277 1.00 87.88 87 LEU A N 1
ATOM 674 C CA . LEU A 1 87 ? 17.257 1.154 -9.745 1.00 87.88 87 LEU A CA 1
ATOM 675 C C . LEU A 1 87 ? 18.015 2.032 -8.750 1.00 87.88 87 LEU A C 1
ATOM 677 O O . LEU A 1 87 ? 18.708 2.936 -9.193 1.00 87.88 87 LEU A O 1
ATOM 681 N N . ASN A 1 88 ? 17.898 1.769 -7.439 1.00 85.75 88 ASN A N 1
ATOM 682 C CA . ASN A 1 88 ? 18.645 2.439 -6.358 1.00 85.75 88 ASN A CA 1
ATOM 683 C C . ASN A 1 88 ? 18.736 3.982 -6.478 1.00 85.75 88 ASN A C 1
ATOM 685 O O . ASN A 1 88 ? 19.729 4.582 -6.066 1.00 85.75 88 ASN A O 1
ATOM 689 N N . ASP A 1 89 ? 17.703 4.623 -7.027 1.00 88.88 89 ASP A N 1
ATOM 690 C CA . ASP A 1 89 ? 17.657 6.066 -7.288 1.00 88.88 89 ASP A CA 1
ATOM 691 C C . ASP A 1 89 ? 16.307 6.655 -6.838 1.00 88.88 89 ASP A C 1
ATOM 693 O O . ASP A 1 89 ? 15.469 5.962 -6.248 1.00 88.88 89 ASP A O 1
ATOM 697 N N . LYS A 1 90 ? 16.091 7.948 -7.082 1.00 91.56 90 LYS A N 1
ATOM 698 C CA . LYS A 1 90 ? 14.848 8.658 -6.798 1.00 91.56 90 LYS A CA 1
ATOM 699 C C . LYS A 1 90 ? 14.182 9.124 -8.087 1.00 91.56 90 LYS A C 1
ATOM 701 O O . LYS A 1 90 ? 14.755 9.893 -8.846 1.00 91.56 90 LYS A O 1
ATOM 706 N N . PHE A 1 91 ? 12.910 8.773 -8.238 1.00 92.75 91 PHE A N 1
ATOM 707 C CA . PHE A 1 91 ? 12.078 9.177 -9.368 1.00 92.75 91 PHE A CA 1
ATOM 708 C C . PHE A 1 91 ? 10.899 10.033 -8.904 1.00 92.75 91 PHE A C 1
ATOM 710 O O . PHE A 1 91 ? 10.363 9.856 -7.807 1.00 92.75 91 PHE A O 1
ATOM 717 N N . GLU A 1 92 ? 10.446 10.958 -9.740 1.00 93.50 92 GLU A N 1
ATOM 718 C CA . GLU A 1 92 ? 9.214 11.696 -9.463 1.00 93.50 92 GLU A CA 1
ATOM 719 C C . GLU A 1 92 ? 8.002 10.785 -9.661 1.00 93.50 92 GLU A C 1
ATOM 721 O O . GLU A 1 92 ? 7.124 10.717 -8.799 1.00 93.50 92 GLU A O 1
ATOM 726 N N . LYS A 1 93 ? 7.968 10.034 -10.769 1.00 94.19 93 LYS A N 1
ATOM 727 C CA . LYS A 1 93 ? 6.804 9.232 -11.151 1.00 94.19 93 LYS A CA 1
ATOM 728 C C . LYS A 1 93 ? 7.183 7.845 -11.660 1.00 94.19 93 LYS A C 1
ATOM 730 O O . LYS A 1 93 ? 8.082 7.688 -12.478 1.00 94.19 93 LYS A O 1
ATOM 735 N N . VAL A 1 94 ? 6.407 6.845 -11.254 1.00 94.00 94 VAL A N 1
ATOM 736 C CA . VAL A 1 94 ? 6.410 5.509 -11.856 1.00 94.00 94 VAL A CA 1
ATOM 737 C C . VAL A 1 94 ? 5.013 5.162 -12.364 1.00 94.00 94 VAL A C 1
ATOM 739 O O . VAL A 1 94 ? 4.008 5.360 -11.673 1.00 94.00 94 VAL A O 1
ATOM 742 N N . ILE A 1 95 ? 4.939 4.660 -13.594 1.00 94.19 95 ILE A N 1
ATOM 743 C CA . ILE A 1 95 ? 3.709 4.189 -14.231 1.00 94.19 95 ILE A CA 1
ATOM 744 C C . ILE A 1 95 ? 3.798 2.674 -14.386 1.00 94.19 95 ILE A C 1
ATOM 746 O O . ILE A 1 95 ? 4.711 2.152 -15.019 1.00 94.19 95 ILE A O 1
ATOM 750 N N . LEU A 1 96 ? 2.834 1.972 -13.805 1.00 93.75 96 LEU A N 1
ATOM 751 C CA . LEU A 1 96 ? 2.774 0.518 -13.730 1.00 93.75 96 LEU A CA 1
ATOM 752 C C . LEU A 1 96 ? 1.669 -0.029 -14.644 1.00 93.75 96 LEU A C 1
ATOM 754 O O . LEU A 1 96 ? 0.649 0.639 -14.836 1.00 93.75 96 LEU A O 1
ATOM 758 N N . PRO A 1 97 ? 1.811 -1.245 -15.189 1.00 92.19 97 PRO A N 1
ATOM 759 C CA . PRO A 1 97 ? 0.717 -1.932 -15.854 1.00 92.19 97 PRO A CA 1
ATOM 760 C C . PRO A 1 97 ? -0.198 -2.607 -14.827 1.00 92.19 97 PRO A C 1
ATOM 762 O O . PRO A 1 97 ? 0.223 -2.969 -13.729 1.00 92.19 97 PRO A O 1
ATOM 765 N N . VAL A 1 98 ? -1.444 -2.874 -15.217 1.00 90.62 98 VAL A N 1
ATOM 766 C CA . VAL A 1 98 ? -2.396 -3.656 -14.398 1.00 90.62 98 VAL A CA 1
ATOM 767 C C . VAL A 1 98 ? -1.996 -5.118 -14.188 1.00 90.62 98 VAL A C 1
ATOM 769 O O . VAL A 1 98 ? -2.558 -5.794 -13.331 1.00 90.62 98 VAL A O 1
ATOM 772 N N . THR A 1 99 ? -1.051 -5.627 -14.979 1.00 89.94 99 THR A N 1
ATOM 773 C CA . THR A 1 99 ? -0.575 -7.015 -14.920 1.00 89.94 99 THR A CA 1
ATOM 774 C C . THR A 1 99 ? 0.456 -7.258 -13.819 1.00 89.94 99 THR A C 1
ATOM 776 O O . THR A 1 99 ? 0.869 -8.401 -13.636 1.00 89.94 99 THR A O 1
ATOM 779 N N . ILE A 1 100 ? 0.868 -6.215 -13.089 1.00 91.38 100 ILE A N 1
ATOM 780 C CA . ILE A 1 100 ? 1.846 -6.308 -12.004 1.00 91.38 100 ILE A CA 1
ATOM 781 C C . ILE A 1 100 ? 1.438 -7.351 -10.951 1.00 91.38 100 ILE A C 1
ATOM 783 O O . ILE A 1 100 ? 0.290 -7.401 -10.508 1.00 91.38 100 ILE A O 1
ATOM 787 N N . SER A 1 101 ? 2.400 -8.187 -10.554 1.00 91.56 101 SER A N 1
ATOM 788 C CA . SER A 1 101 ? 2.222 -9.240 -9.546 1.00 91.56 101 SER A CA 1
ATOM 789 C C . SER A 1 101 ? 2.924 -8.934 -8.222 1.00 91.56 101 SER A C 1
ATOM 791 O O . SER A 1 101 ? 2.517 -9.435 -7.175 1.00 91.56 101 SER A O 1
ATOM 793 N N . ASN A 1 102 ? 3.946 -8.079 -8.245 1.00 92.56 102 ASN A N 1
ATOM 794 C CA . ASN A 1 102 ? 4.673 -7.608 -7.073 1.00 92.56 102 ASN A CA 1
ATOM 795 C C . ASN A 1 102 ? 5.040 -6.135 -7.265 1.00 92.56 102 ASN A C 1
ATOM 797 O O . ASN A 1 102 ? 5.548 -5.765 -8.320 1.00 92.56 102 ASN A O 1
ATOM 801 N N . PHE A 1 103 ? 4.835 -5.323 -6.232 1.00 92.44 103 PHE A N 1
ATOM 802 C CA . PHE A 1 103 ? 5.403 -3.987 -6.136 1.00 92.44 103 PHE A CA 1
ATOM 803 C C . PHE A 1 103 ? 6.149 -3.843 -4.810 1.00 92.44 103 PHE A C 1
ATOM 805 O O . PHE A 1 103 ? 5.536 -3.593 -3.775 1.00 92.44 103 PHE A O 1
ATOM 812 N N . ASN A 1 104 ? 7.468 -4.013 -4.839 1.00 90.75 104 ASN A N 1
ATOM 813 C CA . ASN A 1 104 ? 8.351 -3.788 -3.699 1.00 90.75 104 ASN A CA 1
ATOM 814 C C . ASN A 1 104 ? 9.622 -3.067 -4.163 1.00 90.75 104 ASN A C 1
ATOM 816 O O . ASN A 1 104 ? 10.647 -3.707 -4.398 1.00 90.75 104 ASN A O 1
ATOM 820 N N . PRO A 1 105 ? 9.528 -1.748 -4.405 1.00 88.12 105 PRO A N 1
ATOM 821 C CA . PRO A 1 105 ? 10.579 -1.013 -5.089 1.00 88.12 105 PRO A CA 1
ATOM 822 C C . PRO A 1 105 ? 11.819 -0.843 -4.205 1.00 88.12 105 PRO A C 1
ATOM 824 O O . PRO A 1 105 ? 11.732 -0.434 -3.045 1.00 88.12 105 PRO A O 1
ATOM 827 N N . ASN A 1 106 ? 12.997 -1.063 -4.794 1.00 87.75 106 ASN A N 1
ATOM 828 C CA . ASN A 1 106 ? 14.286 -0.716 -4.185 1.00 87.75 106 ASN A CA 1
ATOM 829 C C . ASN A 1 106 ? 14.716 0.740 -4.460 1.00 87.75 106 ASN A C 1
ATOM 831 O O . ASN A 1 106 ? 15.845 1.126 -4.176 1.00 87.75 106 ASN A O 1
ATOM 835 N N . PHE A 1 107 ? 13.822 1.535 -5.040 1.00 89.06 107 PHE A N 1
ATOM 836 C CA . PHE A 1 107 ? 14.025 2.933 -5.388 1.00 89.06 107 PHE A CA 1
ATOM 837 C C . PHE A 1 107 ? 12.994 3.804 -4.679 1.00 89.06 107 PHE A C 1
ATOM 839 O O . PHE A 1 107 ? 11.928 3.337 -4.273 1.00 89.06 107 PHE A O 1
ATOM 846 N N . ILE A 1 108 ? 13.298 5.092 -4.572 1.00 90.12 108 ILE A N 1
ATOM 847 C CA . ILE A 1 108 ? 12.392 6.083 -4.004 1.00 90.12 108 ILE A CA 1
ATOM 848 C C . ILE A 1 108 ? 11.525 6.656 -5.119 1.00 90.12 108 ILE A C 1
ATOM 850 O O . ILE A 1 108 ? 12.022 6.994 -6.191 1.00 90.12 108 ILE A O 1
ATOM 854 N N . CYS A 1 109 ? 10.226 6.809 -4.875 1.00 91.00 109 CYS A N 1
ATOM 855 C CA . CYS A 1 109 ? 9.351 7.523 -5.799 1.00 91.00 109 CYS A CA 1
ATOM 856 C C . CYS A 1 109 ? 8.407 8.477 -5.070 1.00 91.00 109 CYS A C 1
ATOM 858 O O . CYS A 1 109 ? 8.025 8.232 -3.928 1.00 91.00 109 CYS A O 1
ATOM 860 N N . ASN A 1 110 ? 8.038 9.586 -5.711 1.00 90.75 110 ASN A N 1
ATOM 861 C CA . ASN A 1 110 ? 7.046 10.508 -5.148 1.00 90.75 110 ASN A CA 1
ATOM 862 C C . ASN A 1 110 ? 5.621 10.116 -5.559 1.00 90.75 110 ASN A C 1
ATOM 864 O O . ASN A 1 110 ? 4.673 10.312 -4.802 1.00 90.75 110 ASN A O 1
ATOM 868 N N . LYS A 1 111 ? 5.463 9.534 -6.753 1.00 91.31 111 LYS A N 1
ATOM 869 C CA . LYS A 1 111 ? 4.161 9.185 -7.309 1.00 91.31 111 LYS A CA 1
ATOM 870 C C . LYS A 1 111 ? 4.180 7.839 -8.015 1.00 91.31 111 LYS A C 1
ATOM 872 O O . LYS A 1 111 ? 5.002 7.592 -8.892 1.00 91.31 111 LYS A O 1
ATOM 877 N N . VAL A 1 112 ? 3.189 7.009 -7.706 1.00 92.12 112 VAL A N 1
ATOM 878 C CA . VAL A 1 112 ? 2.919 5.758 -8.423 1.00 92.12 112 VAL A CA 1
ATOM 879 C C . VAL A 1 112 ? 1.541 5.836 -9.060 1.00 92.12 112 VAL A C 1
ATOM 881 O O . VAL A 1 112 ? 0.573 6.283 -8.437 1.00 92.12 112 VAL A O 1
ATOM 884 N N . THR A 1 113 ? 1.465 5.421 -10.318 1.00 92.94 113 THR A N 1
ATOM 885 C CA . THR A 1 113 ? 0.229 5.370 -11.100 1.00 92.94 113 THR A CA 1
ATOM 886 C C . THR A 1 113 ? 0.104 4.023 -11.785 1.00 92.94 113 THR A C 1
ATOM 888 O O . THR A 1 113 ? 1.112 3.419 -12.144 1.00 92.94 113 THR A O 1
ATOM 891 N N . VAL A 1 114 ? -1.123 3.561 -11.995 1.00 92.62 114 VAL A N 1
ATOM 892 C CA . VAL A 1 114 ? -1.405 2.339 -12.757 1.00 92.62 114 VAL A CA 1
ATOM 893 C C . VAL A 1 114 ? -2.086 2.736 -14.059 1.00 92.62 114 VAL A C 1
ATOM 895 O O . VAL A 1 114 ? -3.017 3.539 -14.045 1.00 92.62 114 VAL A O 1
ATOM 898 N N . ARG A 1 115 ? -1.650 2.191 -15.196 1.00 91.38 115 ARG A N 1
ATOM 899 C CA . ARG A 1 115 ? -2.267 2.441 -16.501 1.00 91.38 115 ARG A CA 1
ATOM 900 C C . ARG A 1 115 ? -3.083 1.238 -16.965 1.00 91.38 115 ARG A C 1
ATOM 902 O O . ARG A 1 115 ? -2.576 0.122 -17.045 1.00 91.38 115 ARG A O 1
ATOM 909 N N . CYS A 1 116 ? -4.342 1.483 -17.325 1.00 85.62 116 CYS A N 1
ATOM 910 C CA . CYS A 1 116 ? -5.258 0.487 -17.883 1.00 85.62 116 CYS A CA 1
ATOM 911 C C . CYS A 1 116 ? -6.082 1.100 -19.016 1.00 85.62 116 CYS A C 1
ATOM 913 O O . CYS A 1 116 ? -6.749 2.113 -18.807 1.00 85.62 116 CYS A O 1
ATOM 915 N N . GLY A 1 117 ? -6.074 0.488 -20.206 1.00 80.75 117 GLY A N 1
ATOM 916 C CA . GLY A 1 117 ? -6.908 0.932 -21.334 1.00 80.75 117 GLY A CA 1
ATOM 917 C C . GLY A 1 117 ? -6.711 2.409 -21.707 1.00 80.75 117 GLY A C 1
ATOM 918 O O . GLY A 1 117 ? -7.685 3.111 -21.958 1.00 80.75 117 GLY A O 1
ATOM 919 N N . GLY A 1 118 ? -5.469 2.903 -21.648 1.00 80.38 118 GLY A N 1
ATOM 920 C CA . GLY A 1 118 ? -5.124 4.302 -21.938 1.00 80.38 118 GLY A CA 1
ATOM 921 C C . GLY A 1 118 ? -5.427 5.308 -20.819 1.00 80.38 118 GLY A C 1
ATOM 922 O O . GLY A 1 118 ? -5.077 6.475 -20.954 1.00 80.38 118 GLY A O 1
ATOM 923 N N . LYS A 1 119 ? -6.029 4.883 -19.701 1.00 85.44 119 LYS A N 1
ATOM 924 C CA . LYS A 1 119 ? -6.284 5.735 -18.528 1.00 85.44 119 LYS A CA 1
ATOM 925 C C . LYS A 1 119 ? -5.247 5.493 -17.438 1.00 85.44 119 LYS A C 1
ATOM 927 O O . LYS A 1 119 ? -4.879 4.346 -17.189 1.00 85.44 119 LYS A O 1
ATOM 932 N N . GLU A 1 120 ? -4.817 6.562 -16.773 1.00 86.25 120 GLU A N 1
ATOM 933 C CA . GLU A 1 120 ? -3.964 6.495 -15.584 1.00 86.25 120 GLU A CA 1
ATOM 934 C C . GLU A 1 120 ? -4.782 6.686 -14.307 1.00 86.25 120 GLU A C 1
ATOM 936 O O . GLU A 1 120 ? -5.453 7.704 -14.128 1.00 86.25 120 GLU A O 1
ATOM 941 N N . TYR A 1 121 ? -4.660 5.725 -13.402 1.00 83.00 121 TYR A N 1
ATOM 942 C CA . TYR A 1 121 ? -5.224 5.748 -12.063 1.00 83.00 121 TYR A CA 1
ATOM 943 C C . TYR A 1 121 ? -4.153 6.290 -11.121 1.00 83.00 121 TYR A C 1
ATOM 945 O O . TYR A 1 121 ? -3.008 5.825 -11.112 1.00 83.00 121 TYR A O 1
ATOM 953 N N . GLN A 1 122 ? -4.496 7.363 -10.417 1.00 80.12 122 GLN A N 1
ATOM 954 C CA . GLN A 1 122 ? -3.535 8.183 -9.690 1.00 80.12 122 GLN A CA 1
ATOM 955 C C . GLN A 1 122 ? -3.353 7.696 -8.247 1.00 80.12 122 GLN A C 1
ATOM 957 O O . GLN A 1 122 ? -4.243 7.076 -7.677 1.00 80.12 122 GLN A O 1
ATOM 962 N N . ASN A 1 123 ? -2.217 8.065 -7.650 1.00 72.00 123 ASN A N 1
ATOM 963 C CA . ASN A 1 123 ? -1.943 7.975 -6.213 1.00 72.00 123 ASN A CA 1
ATOM 964 C C . ASN A 1 123 ? -2.030 6.558 -5.620 1.00 72.00 123 ASN A C 1
ATOM 966 O O . ASN A 1 123 ? -2.787 6.326 -4.682 1.00 72.00 123 ASN A O 1
ATOM 970 N N . ALA A 1 124 ? -1.240 5.620 -6.155 1.00 79.81 124 ALA A N 1
ATOM 971 C CA . ALA A 1 124 ? -1.117 4.268 -5.601 1.00 79.81 124 ALA A CA 1
ATOM 972 C C . ALA A 1 124 ? -2.459 3.504 -5.485 1.00 79.81 124 ALA A C 1
ATOM 974 O O . ALA A 1 124 ? -2.623 2.666 -4.597 1.00 79.81 124 ALA A O 1
ATOM 975 N N . ASP A 1 125 ? -3.414 3.783 -6.379 1.00 87.44 125 ASP A N 1
ATOM 976 C CA . ASP A 1 125 ? -4.626 2.980 -6.548 1.00 87.44 125 ASP A CA 1
ATOM 977 C C . ASP A 1 125 ? -4.303 1.708 -7.347 1.00 87.44 125 ASP A C 1
ATOM 979 O O . ASP A 1 125 ? -4.121 1.736 -8.568 1.00 87.44 125 ASP A O 1
ATOM 983 N N . PHE A 1 126 ? -4.225 0.582 -6.636 1.00 91.62 126 PHE A N 1
ATOM 984 C CA . PHE A 1 126 ? -3.956 -0.740 -7.203 1.00 91.62 126 PHE A CA 1
ATOM 985 C C . PHE A 1 126 ? -5.219 -1.599 -7.352 1.00 91.62 126 PHE A C 1
ATOM 987 O O . PHE A 1 126 ? -5.105 -2.797 -7.604 1.00 91.62 126 PHE A O 1
ATOM 994 N N . SER A 1 127 ? -6.423 -1.028 -7.233 1.00 88.69 127 SER A N 1
ATOM 995 C CA . SER A 1 127 ? -7.695 -1.775 -7.297 1.00 88.69 127 SER A CA 1
ATOM 996 C C . SER A 1 127 ? -7.863 -2.607 -8.578 1.00 88.69 127 SER A C 1
ATOM 998 O O . SER A 1 127 ? -8.508 -3.656 -8.577 1.00 88.69 127 SER A O 1
ATOM 1000 N N . MET A 1 128 ? -7.235 -2.172 -9.672 1.00 89.81 128 MET A N 1
ATOM 1001 C CA . MET A 1 128 ? -7.259 -2.851 -10.970 1.00 89.81 128 MET A CA 1
ATOM 1002 C C . MET A 1 128 ? -6.215 -3.973 -11.105 1.00 89.81 128 MET A C 1
ATOM 1004 O O . MET A 1 128 ? -6.294 -4.770 -12.042 1.00 89.81 128 MET A O 1
ATOM 1008 N N . CYS A 1 129 ? -5.242 -4.058 -10.195 1.00 91.81 129 CYS A N 1
ATOM 1009 C CA . CYS A 1 129 ? -4.115 -4.988 -10.270 1.00 91.81 129 CYS A CA 1
ATOM 1010 C C . CYS A 1 129 ? -4.480 -6.349 -9.665 1.00 91.81 129 CYS A C 1
ATOM 1012 O O . CYS A 1 129 ? -3.993 -6.728 -8.606 1.00 91.81 129 CYS A O 1
ATOM 1014 N N . LYS A 1 130 ? -5.345 -7.109 -10.344 1.00 91.75 130 LYS A N 1
ATOM 1015 C CA . LYS A 1 130 ? -5.918 -8.371 -9.827 1.00 91.75 130 LYS A CA 1
ATOM 1016 C C . LYS A 1 130 ? -4.901 -9.493 -9.577 1.00 91.75 130 LYS A C 1
ATOM 1018 O O . LYS A 1 130 ? -5.225 -10.464 -8.899 1.00 91.75 130 LYS A O 1
ATOM 1023 N N . ASN A 1 131 ? -3.698 -9.372 -10.136 1.00 91.94 131 ASN A N 1
ATOM 1024 C CA . ASN A 1 131 ? -2.616 -10.342 -9.971 1.00 91.94 131 ASN A CA 1
ATOM 1025 C C . ASN A 1 131 ? -1.619 -9.939 -8.876 1.00 91.94 131 ASN A C 1
ATOM 1027 O O . ASN A 1 131 ? -0.690 -10.698 -8.606 1.00 91.94 131 ASN A O 1
ATOM 1031 N N . LEU A 1 132 ? -1.783 -8.763 -8.260 1.00 94.25 132 LEU A N 1
ATOM 1032 C CA . LEU A 1 132 ? -0.845 -8.221 -7.285 1.00 94.25 132 LEU A CA 1
ATOM 1033 C C . LEU A 1 132 ? -0.913 -9.018 -5.983 1.00 94.25 132 LEU A C 1
ATOM 1035 O O . LEU A 1 132 ? -1.944 -9.007 -5.315 1.00 94.25 132 LEU A O 1
ATOM 1039 N N . LYS A 1 133 ? 0.185 -9.693 -5.635 1.00 95.56 133 LYS A N 1
ATOM 1040 C CA . LYS A 1 133 ? 0.326 -10.542 -4.444 1.00 95.56 133 LYS A CA 1
ATOM 1041 C C . LYS A 1 133 ? 1.115 -9.884 -3.326 1.00 95.56 133 LYS A C 1
ATOM 1043 O O . LYS A 1 133 ? 0.817 -10.094 -2.157 1.00 95.56 133 LYS A O 1
ATOM 1048 N N . GLU A 1 134 ? 2.105 -9.076 -3.663 1.00 95.44 134 GLU A N 1
ATOM 1049 C CA . GLU A 1 134 ? 2.921 -8.367 -2.682 1.00 95.44 134 GLU A CA 1
ATOM 1050 C C . GLU A 1 134 ? 2.932 -6.887 -3.040 1.00 95.44 134 GLU A C 1
ATOM 1052 O O . GLU A 1 134 ? 3.283 -6.516 -4.161 1.00 95.44 134 GLU A O 1
ATOM 1057 N N . LEU A 1 135 ? 2.514 -6.058 -2.089 1.00 95.25 135 LEU A N 1
ATOM 1058 C CA . LEU A 1 135 ? 2.414 -4.617 -2.239 1.00 95.25 135 LEU A CA 1
ATOM 1059 C C . LEU A 1 135 ? 3.128 -3.942 -1.076 1.00 95.25 135 LEU A C 1
ATOM 1061 O O . LEU A 1 135 ? 2.726 -4.037 0.079 1.00 95.25 135 LEU A O 1
ATOM 1065 N N . SER A 1 136 ? 4.182 -3.220 -1.401 1.00 93.31 136 SER A N 1
ATOM 1066 C CA . SER A 1 136 ? 4.975 -2.453 -0.467 1.00 93.31 136 SER A CA 1
ATOM 1067 C C . SER A 1 136 ? 4.967 -1.001 -0.909 1.00 93.31 136 SER A C 1
ATOM 1069 O O . SER A 1 136 ? 5.423 -0.652 -1.995 1.00 93.31 136 SER A O 1
ATOM 1071 N N . LEU A 1 137 ? 4.443 -0.143 -0.042 1.00 91.62 137 LEU A N 1
ATOM 1072 C CA . LEU A 1 137 ? 4.531 1.307 -0.172 1.00 91.62 137 LEU A CA 1
ATOM 1073 C C . LEU A 1 137 ? 5.846 1.837 0.427 1.00 91.62 137 LEU A C 1
ATOM 1075 O O . LEU A 1 137 ? 6.035 3.049 0.536 1.00 91.62 137 LEU A O 1
ATOM 1079 N N . LYS A 1 138 ? 6.781 0.948 0.805 1.00 87.69 138 LYS A N 1
ATOM 1080 C CA . LYS A 1 138 ? 8.150 1.336 1.173 1.00 87.69 138 LYS A CA 1
ATOM 1081 C C . LYS A 1 138 ? 8.729 2.218 0.071 1.00 87.69 138 LYS A C 1
ATOM 1083 O O . LYS A 1 138 ? 8.492 1.988 -1.110 1.00 87.69 138 LYS A O 1
ATOM 1088 N N . ASN A 1 139 ? 9.474 3.238 0.479 1.00 87.81 139 ASN A N 1
ATOM 1089 C CA . ASN A 1 139 ? 10.130 4.194 -0.413 1.00 87.81 139 ASN A CA 1
ATOM 1090 C C . ASN A 1 139 ? 9.190 5.084 -1.256 1.00 87.81 139 ASN A C 1
ATOM 1092 O O . ASN A 1 139 ? 9.667 5.849 -2.095 1.00 87.81 139 ASN A O 1
ATOM 1096 N N . LEU A 1 140 ? 7.874 5.066 -1.008 1.00 89.31 140 LEU A N 1
ATOM 1097 C CA . LEU A 1 140 ? 6.976 6.112 -1.494 1.00 89.31 140 LEU A CA 1
ATOM 1098 C C . LEU A 1 140 ? 7.081 7.340 -0.573 1.00 89.31 140 LEU A C 1
ATOM 1100 O O . LEU A 1 140 ? 6.850 7.251 0.638 1.00 89.31 140 LEU A O 1
ATOM 1104 N N . ASN A 1 141 ? 7.455 8.487 -1.134 1.00 86.12 141 ASN A N 1
ATOM 1105 C CA . ASN A 1 141 ? 7.624 9.731 -0.386 1.00 86.12 141 ASN A CA 1
ATOM 1106 C C . ASN A 1 141 ? 6.300 10.463 -0.183 1.00 86.12 141 ASN A C 1
ATOM 1108 O O . ASN A 1 141 ? 5.533 10.645 -1.124 1.00 86.12 141 ASN A O 1
ATOM 1112 N N . ASN A 1 142 ? 6.113 11.002 1.027 1.00 75.94 142 ASN A N 1
ATOM 1113 C CA . ASN A 1 142 ? 5.057 11.962 1.367 1.00 75.94 142 ASN A CA 1
ATOM 1114 C C . ASN A 1 142 ? 3.643 11.509 0.963 1.00 75.94 142 ASN A C 1
ATOM 1116 O O . ASN A 1 142 ? 2.807 12.328 0.574 1.00 75.94 142 ASN A O 1
ATOM 1120 N N . ALA A 1 143 ? 3.366 10.208 1.055 1.00 81.31 143 ALA A N 1
ATOM 1121 C CA . ALA A 1 143 ? 2.063 9.671 0.709 1.00 81.31 143 ALA A CA 1
ATOM 1122 C C . ALA A 1 143 ? 1.114 9.784 1.906 1.00 81.31 143 ALA A C 1
ATOM 1124 O O . ALA A 1 143 ? 1.344 9.204 2.968 1.00 81.31 143 ALA A O 1
ATOM 1125 N N . SER A 1 144 ? 0.036 10.545 1.733 1.00 87.56 144 SER A N 1
ATOM 1126 C CA . SER A 1 144 ? -0.999 10.720 2.748 1.00 87.56 144 SER A CA 1
ATOM 1127 C C . SER A 1 144 ? -2.340 10.256 2.206 1.00 87.56 144 SER A C 1
ATOM 1129 O O . SER A 1 144 ? -2.792 10.711 1.153 1.00 87.56 144 SER A O 1
ATOM 1131 N N . PHE A 1 145 ? -2.979 9.349 2.936 1.00 89.12 145 PHE A N 1
ATOM 1132 C CA . PHE A 1 145 ? -4.249 8.747 2.568 1.00 89.12 145 PHE A CA 1
ATOM 1133 C C . PHE A 1 145 ? -5.248 8.930 3.706 1.00 89.12 145 PHE A C 1
ATOM 1135 O O . PHE A 1 145 ? -5.009 8.517 4.841 1.00 89.12 145 PHE A O 1
ATOM 1142 N N . ASN A 1 146 ? -6.409 9.516 3.400 1.00 90.94 146 ASN A N 1
ATOM 1143 C CA . ASN A 1 146 ? -7.536 9.464 4.334 1.00 90.94 146 ASN A CA 1
ATOM 1144 C C . ASN A 1 146 ? -8.032 8.019 4.463 1.00 90.94 146 ASN A C 1
ATOM 1146 O O . ASN A 1 146 ? -8.174 7.509 5.566 1.00 90.94 146 ASN A O 1
ATOM 1150 N N . THR A 1 147 ? -8.212 7.343 3.333 1.00 92.12 147 THR A N 1
ATOM 1151 C CA . THR A 1 147 ? -8.561 5.927 3.289 1.00 92.12 147 THR A CA 1
ATOM 1152 C C . THR A 1 147 ? -7.731 5.261 2.206 1.00 92.12 147 THR A C 1
ATOM 1154 O O . THR A 1 147 ? -7.646 5.780 1.094 1.00 92.12 147 THR A O 1
ATOM 1157 N N . TYR A 1 148 ? -7.123 4.124 2.528 1.00 94.12 148 TYR A N 1
ATOM 1158 C CA . TYR A 1 148 ? -6.398 3.288 1.586 1.00 94.12 148 TYR A CA 1
ATOM 1159 C C . TYR A 1 148 ? -7.022 1.896 1.562 1.00 94.12 148 TYR A C 1
ATOM 1161 O O . TYR A 1 148 ? -6.986 1.190 2.567 1.00 94.12 148 TYR A O 1
ATOM 1169 N N . GLN A 1 149 ? -7.607 1.514 0.427 1.00 94.94 149 GLN A N 1
ATOM 1170 C CA . GLN A 1 149 ? -8.155 0.175 0.229 1.00 94.94 149 GLN A CA 1
ATOM 1171 C C . GLN A 1 149 ? -7.074 -0.727 -0.362 1.00 94.94 149 GLN A C 1
ATOM 1173 O O . GLN A 1 149 ? -6.636 -0.521 -1.494 1.00 94.94 149 GLN A O 1
ATOM 1178 N N . VAL A 1 150 ? -6.671 -1.747 0.389 1.00 96.12 150 VAL A N 1
ATOM 1179 C CA . VAL A 1 150 ? -5.762 -2.777 -0.109 1.00 96.12 150 VAL A CA 1
ATOM 1180 C C . VAL A 1 150 ? -6.536 -3.691 -1.071 1.00 96.12 150 VAL A C 1
ATOM 1182 O O . VAL A 1 150 ? -7.650 -4.108 -0.732 1.00 96.12 150 VAL A O 1
ATOM 1185 N N . PRO A 1 151 ? -5.999 -3.992 -2.270 1.00 95.75 151 PRO A N 1
ATOM 1186 C CA . PRO A 1 151 ? -6.639 -4.920 -3.198 1.00 95.75 151 PRO A CA 1
ATOM 1187 C C . PRO A 1 151 ? -6.746 -6.331 -2.615 1.00 95.75 151 PRO A C 1
ATOM 1189 O O . PRO A 1 151 ? -5.791 -6.834 -2.028 1.00 95.75 151 PRO A O 1
ATOM 1192 N N . ASP A 1 152 ? -7.869 -7.008 -2.861 1.00 96.69 152 ASP A N 1
ATOM 1193 C CA . ASP A 1 152 ? -8.140 -8.340 -2.298 1.00 96.69 152 ASP A CA 1
ATOM 1194 C C . ASP A 1 152 ? -7.130 -9.414 -2.739 1.00 96.69 152 ASP A C 1
ATOM 1196 O O . ASP A 1 152 ? -6.977 -10.440 -2.080 1.00 96.69 152 ASP A O 1
ATOM 1200 N N . SER A 1 153 ? -6.434 -9.208 -3.861 1.00 96.31 153 SER A N 1
ATOM 1201 C CA . SER A 1 153 ? -5.418 -10.137 -4.364 1.00 96.31 153 SER A CA 1
ATOM 1202 C C . SER A 1 153 ? -4.129 -10.143 -3.537 1.00 96.31 153 SER A C 1
ATOM 1204 O O . SER A 1 153 ? -3.374 -11.113 -3.637 1.00 96.31 153 SER A O 1
ATOM 1206 N N . VAL A 1 154 ? -3.876 -9.084 -2.756 1.00 97.62 154 VAL A N 1
ATOM 1207 C CA . VAL A 1 154 ? -2.633 -8.885 -2.005 1.00 97.62 154 VAL A CA 1
ATOM 1208 C C . VAL A 1 154 ? -2.572 -9.847 -0.825 1.00 97.62 154 VAL A C 1
ATOM 1210 O O . VAL A 1 154 ? -3.456 -9.873 0.021 1.00 97.62 154 VAL A O 1
ATOM 1213 N N . GLU A 1 155 ? -1.483 -10.603 -0.755 1.00 97.69 155 GLU A N 1
ATOM 1214 C CA . GLU A 1 155 ? -1.151 -11.543 0.316 1.00 97.69 155 GLU A CA 1
ATOM 1215 C C . GLU A 1 155 ? -0.178 -10.927 1.329 1.00 97.69 155 GLU A C 1
ATOM 1217 O O . GLU A 1 155 ? -0.233 -11.252 2.515 1.00 97.69 155 GLU A O 1
ATOM 1222 N N . LYS A 1 156 ? 0.702 -10.024 0.876 1.00 97.56 156 LYS A N 1
ATOM 1223 C CA . LYS A 1 156 ? 1.694 -9.340 1.715 1.00 97.56 156 LYS A CA 1
ATOM 1224 C C . LYS A 1 156 ? 1.624 -7.832 1.518 1.00 97.56 156 LYS A C 1
ATOM 1226 O O . LYS A 1 156 ? 1.801 -7.360 0.393 1.00 97.56 156 LYS A O 1
ATOM 1231 N N . PHE A 1 157 ? 1.393 -7.084 2.594 1.00 96.94 157 PHE A N 1
ATOM 1232 C CA . PHE A 1 157 ? 1.267 -5.629 2.550 1.00 96.94 157 PHE A CA 1
ATOM 1233 C C . PHE A 1 157 ? 2.239 -4.928 3.499 1.00 96.94 157 PHE A C 1
ATOM 1235 O O . PHE A 1 157 ? 2.316 -5.276 4.677 1.00 96.94 157 PHE A O 1
ATOM 1242 N N . TYR A 1 158 ? 2.930 -3.903 2.991 1.00 94.25 158 TYR A N 1
ATOM 1243 C CA . TYR A 1 158 ? 3.911 -3.134 3.752 1.00 94.25 158 TYR A CA 1
ATOM 1244 C C . TYR A 1 158 ? 3.743 -1.624 3.558 1.00 94.25 158 TYR A C 1
ATOM 1246 O O . TYR A 1 158 ? 3.617 -1.170 2.423 1.00 94.25 158 TYR A O 1
ATOM 1254 N N . THR A 1 159 ? 3.838 -0.822 4.624 1.00 89.44 159 THR A N 1
ATOM 1255 C CA . THR A 1 159 ? 3.943 0.656 4.498 1.00 89.44 159 THR A CA 1
ATOM 1256 C C . THR A 1 159 ? 5.336 1.203 4.797 1.00 89.44 159 THR A C 1
ATOM 1258 O O . THR A 1 159 ? 5.607 2.358 4.495 1.00 89.44 159 THR A O 1
ATOM 1261 N N . GLY A 1 160 ? 6.243 0.377 5.325 1.00 80.69 160 GLY A N 1
ATOM 1262 C CA . GLY A 1 160 ? 7.639 0.742 5.574 1.00 80.69 160 GLY A CA 1
ATOM 1263 C C . GLY A 1 160 ? 7.982 1.017 7.025 1.00 80.69 160 GLY A C 1
ATOM 1264 O O . GLY A 1 160 ? 7.248 0.611 7.919 1.00 80.69 160 GLY A O 1
ATOM 1265 N N . TYR A 1 161 ? 9.157 1.602 7.263 1.00 72.31 161 TYR A N 1
ATOM 1266 C CA . TYR A 1 161 ? 9.753 1.694 8.600 1.00 72.31 161 TYR A CA 1
ATOM 1267 C C . TYR A 1 161 ? 9.210 2.889 9.405 1.00 72.31 161 TYR A C 1
ATOM 1269 O O . TYR A 1 161 ? 8.787 3.892 8.818 1.00 72.31 161 TYR A O 1
ATOM 1277 N N . PRO A 1 162 ? 9.262 2.838 10.750 1.00 67.31 162 PRO A N 1
ATOM 1278 C CA . PRO A 1 162 ? 8.978 3.999 11.588 1.00 67.31 162 PRO A CA 1
ATOM 1279 C C . PRO A 1 162 ? 9.830 5.208 11.165 1.00 67.31 162 PRO A C 1
ATOM 1281 O O . PRO A 1 162 ? 11.051 5.105 11.077 1.00 67.31 162 PRO A O 1
ATOM 1284 N N . GLY A 1 163 ? 9.192 6.352 10.902 1.00 68.06 163 GLY A N 1
ATOM 1285 C CA . GLY A 1 163 ? 9.858 7.577 10.433 1.00 68.06 163 GLY A CA 1
ATOM 1286 C C . GLY A 1 163 ? 9.732 7.848 8.930 1.00 68.06 163 GLY A C 1
ATOM 1287 O O . GLY A 1 163 ? 10.066 8.946 8.492 1.00 68.06 163 GLY A O 1
ATOM 1288 N N . GLN A 1 164 ? 9.203 6.906 8.143 1.00 73.94 164 GLN A N 1
ATOM 1289 C CA . GLN A 1 164 ? 8.794 7.196 6.769 1.00 73.94 164 GLN A CA 1
ATOM 1290 C C . GLN A 1 164 ? 7.529 8.077 6.767 1.00 73.94 164 GLN A C 1
ATOM 1292 O O . GLN A 1 164 ? 6.600 7.843 7.539 1.00 73.94 164 GLN A O 1
ATOM 1297 N N . ASN A 1 165 ? 7.474 9.076 5.877 1.00 75.62 165 ASN A N 1
ATOM 1298 C CA . ASN A 1 165 ? 6.347 10.011 5.730 1.00 75.62 165 ASN A CA 1
ATOM 1299 C C . ASN A 1 165 ? 5.146 9.382 4.997 1.00 75.62 165 ASN A C 1
ATOM 1301 O O . ASN A 1 165 ? 4.637 9.953 4.030 1.00 75.62 165 ASN A O 1
ATOM 1305 N N . ILE A 1 166 ? 4.716 8.197 5.428 1.00 85.25 166 ILE A N 1
ATOM 1306 C CA . ILE A 1 166 ? 3.461 7.594 4.984 1.00 85.25 166 ILE A CA 1
ATOM 1307 C C . ILE A 1 166 ? 2.462 7.699 6.121 1.00 85.25 166 ILE A C 1
ATOM 1309 O O . ILE A 1 166 ? 2.695 7.191 7.216 1.00 85.25 166 ILE A O 1
ATOM 1313 N N . VAL A 1 167 ? 1.351 8.379 5.853 1.00 88.25 167 VAL A N 1
ATOM 1314 C CA . VAL A 1 167 ? 0.268 8.559 6.818 1.00 88.25 167 VAL A CA 1
ATOM 1315 C C . VAL A 1 167 ? -1.010 8.011 6.210 1.00 88.25 167 VAL A C 1
ATOM 1317 O O . VAL A 1 167 ? -1.490 8.516 5.199 1.00 88.25 167 VAL A O 1
ATOM 1320 N N . ILE A 1 168 ? -1.575 6.984 6.832 1.00 91.31 168 ILE A N 1
ATOM 1321 C CA . ILE A 1 168 ? -2.848 6.390 6.431 1.00 91.31 168 ILE A CA 1
ATOM 1322 C C . ILE A 1 168 ? -3.807 6.517 7.610 1.00 91.31 168 ILE A C 1
ATOM 1324 O O . ILE A 1 168 ? -3.619 5.871 8.639 1.00 91.31 168 ILE A O 1
ATOM 1328 N N . LYS A 1 169 ? -4.856 7.335 7.488 1.00 91.44 169 LYS A N 1
ATOM 1329 C CA . LYS A 1 169 ? -5.847 7.435 8.573 1.00 91.44 169 LYS A CA 1
ATOM 1330 C C . LYS A 1 169 ? -6.656 6.145 8.689 1.00 91.44 169 LYS A C 1
ATOM 1332 O O . LYS A 1 169 ? -6.798 5.606 9.780 1.00 91.44 169 LYS A O 1
ATOM 1337 N N . GLU A 1 170 ? -7.121 5.613 7.563 1.00 93.50 170 GLU A N 1
ATOM 1338 C CA . GLU A 1 170 ? -7.844 4.343 7.511 1.00 93.50 170 GLU A CA 1
ATOM 1339 C C . GLU A 1 170 ? -7.236 3.393 6.478 1.00 93.50 170 GLU A C 1
ATOM 1341 O O . GLU A 1 170 ? -7.355 3.610 5.274 1.00 93.50 170 GLU A O 1
ATOM 1346 N N . LEU A 1 171 ? -6.610 2.316 6.942 1.00 95.62 171 LEU A N 1
ATOM 1347 C CA . LEU A 1 171 ? -6.187 1.204 6.103 1.00 95.62 171 LEU A CA 1
ATOM 1348 C C . LEU A 1 171 ? -7.292 0.148 6.077 1.00 95.62 171 LEU A C 1
ATOM 1350 O O . LEU A 1 171 ? -7.664 -0.405 7.114 1.00 95.62 171 LEU A O 1
ATOM 1354 N N . ARG A 1 172 ? -7.826 -0.128 4.890 1.00 96.12 172 ARG A N 1
ATOM 1355 C CA . ARG A 1 172 ? -8.968 -1.017 4.709 1.00 96.12 172 ARG A CA 1
ATOM 1356 C C . ARG A 1 172 ? -8.590 -2.252 3.916 1.00 96.12 172 ARG A C 1
ATOM 1358 O O . ARG A 1 172 ? -8.004 -2.175 2.843 1.00 96.12 172 ARG A O 1
ATOM 1365 N N . PHE A 1 173 ? -8.998 -3.381 4.457 1.00 97.25 173 PHE A N 1
ATOM 1366 C CA . PHE A 1 173 ? -8.999 -4.691 3.836 1.00 97.25 173 PHE A CA 1
ATOM 1367 C C . PHE A 1 173 ? -10.453 -5.156 3.830 1.00 97.25 173 PHE A C 1
ATOM 1369 O O . PHE A 1 173 ? -11.182 -4.878 4.783 1.00 97.25 173 PHE A O 1
ATOM 1376 N N . SER A 1 174 ? -10.881 -5.831 2.766 1.00 96.31 174 SER A N 1
ATOM 1377 C CA . SER A 1 174 ? -12.220 -6.424 2.733 1.00 96.31 174 SER A CA 1
ATOM 1378 C C . SER A 1 174 ? -12.228 -7.801 3.400 1.00 96.31 174 SER A C 1
ATOM 1380 O O . SER A 1 174 ? -11.177 -8.432 3.536 1.00 96.31 174 SER A O 1
ATOM 1382 N N . SER A 1 175 ? -13.413 -8.318 3.728 1.00 96.06 175 SER A N 1
ATOM 1383 C CA . SER A 1 175 ? -13.585 -9.713 4.178 1.00 96.06 175 SER A CA 1
ATOM 1384 C C . SER A 1 175 ? -13.121 -10.768 3.158 1.00 96.06 175 SER A C 1
ATOM 1386 O O . SER A 1 175 ? -12.883 -11.919 3.517 1.00 96.06 175 SER A O 1
ATOM 1388 N N . LYS A 1 176 ? -12.976 -10.396 1.878 1.00 96.44 176 LYS A N 1
ATOM 1389 C CA . LYS A 1 176 ? -12.525 -11.278 0.785 1.00 96.44 176 LYS A CA 1
ATOM 1390 C C . LYS A 1 176 ? -11.019 -11.217 0.539 1.00 96.44 176 LYS A C 1
ATOM 1392 O O . LYS A 1 176 ? -10.525 -11.879 -0.373 1.00 96.44 176 LYS A O 1
ATOM 1397 N N . SER A 1 177 ? -10.312 -10.384 1.294 1.00 97.00 177 SER A N 1
ATOM 1398 C CA . SER A 1 177 ? -8.875 -10.202 1.160 1.00 97.00 177 SER A CA 1
ATOM 1399 C C . SER A 1 177 ? -8.117 -11.517 1.353 1.00 97.00 177 SER A C 1
ATOM 1401 O O . SER A 1 177 ? -8.441 -12.311 2.232 1.00 97.00 177 SER A O 1
ATOM 1403 N N . ASN A 1 178 ? -7.069 -11.715 0.552 1.00 96.50 178 ASN A N 1
ATOM 1404 C CA . ASN A 1 178 ? -6.128 -12.828 0.692 1.00 96.50 178 ASN A CA 1
ATOM 1405 C C . ASN A 1 178 ? -4.920 -12.477 1.578 1.00 96.50 178 ASN A C 1
ATOM 1407 O O . ASN A 1 178 ? -3.954 -13.239 1.623 1.00 96.50 178 ASN A O 1
ATOM 1411 N N . ALA A 1 179 ? -4.941 -11.321 2.249 1.00 97.38 179 ALA A N 1
ATOM 1412 C CA . ALA A 1 179 ? -3.822 -10.839 3.048 1.00 97.38 179 ALA A CA 1
ATOM 1413 C C . ALA A 1 179 ? -3.490 -11.813 4.180 1.00 97.38 179 ALA A C 1
ATOM 1415 O O . ALA A 1 179 ? -4.355 -12.137 4.992 1.00 97.38 179 ALA A O 1
ATOM 1416 N N . LYS A 1 180 ? -2.227 -12.232 4.236 1.00 97.19 180 LYS A N 1
ATOM 1417 C CA . LYS A 1 180 ? -1.653 -13.101 5.269 1.00 97.19 180 LYS A CA 1
ATOM 1418 C C . LYS A 1 180 ? -0.675 -12.341 6.152 1.00 97.19 180 LYS A C 1
ATOM 1420 O O . LYS A 1 180 ? -0.698 -12.511 7.364 1.00 97.19 180 LYS A O 1
ATOM 1425 N N . ILE A 1 181 ? 0.154 -11.492 5.543 1.00 96.62 181 ILE A N 1
ATOM 1426 C CA . ILE A 1 181 ? 1.201 -10.732 6.231 1.00 96.62 181 ILE A CA 1
ATOM 1427 C C . ILE A 1 181 ? 0.939 -9.244 6.044 1.00 96.62 181 ILE A C 1
ATOM 1429 O O . ILE A 1 181 ? 0.852 -8.751 4.916 1.00 96.62 181 ILE A O 1
ATOM 1433 N N . VAL A 1 182 ? 0.843 -8.523 7.155 1.00 95.88 182 VAL A N 1
ATOM 1434 C CA . VAL A 1 182 ? 0.648 -7.074 7.167 1.00 95.88 182 VAL A CA 1
ATOM 1435 C C . VAL A 1 182 ? 1.647 -6.445 8.128 1.00 95.88 182 VAL A C 1
ATOM 1437 O O . VAL A 1 182 ? 1.577 -6.672 9.331 1.00 95.88 182 VAL A O 1
ATOM 1440 N N . ASP A 1 183 ? 2.555 -5.625 7.601 1.00 93.44 183 ASP A N 1
ATOM 1441 C CA . ASP A 1 183 ? 3.530 -4.863 8.389 1.00 93.44 183 ASP A CA 1
ATOM 1442 C C . ASP A 1 183 ? 3.443 -3.375 8.049 1.00 93.44 183 ASP A C 1
ATOM 1444 O O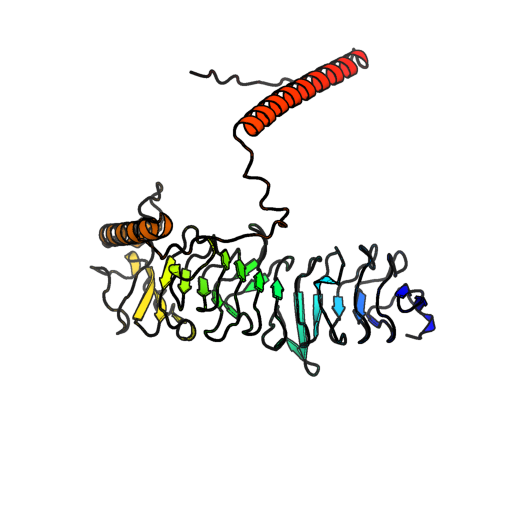 . ASP A 1 183 ? 3.859 -2.902 6.985 1.00 93.44 183 ASP A O 1
ATOM 1448 N N . VAL A 1 184 ? 2.820 -2.634 8.958 1.00 91.69 184 VAL A N 1
ATOM 1449 C CA . VAL A 1 184 ? 2.418 -1.259 8.729 1.00 91.69 184 VAL A CA 1
ATOM 1450 C C . VAL A 1 184 ? 2.826 -0.336 9.866 1.00 91.69 184 VAL A C 1
ATOM 1452 O O . VAL A 1 184 ? 2.581 -0.560 11.052 1.00 91.69 184 VAL A O 1
ATOM 1455 N N . ASN A 1 185 ? 3.394 0.790 9.458 1.00 86.75 185 ASN A N 1
ATOM 1456 C CA . ASN A 1 185 ? 3.652 1.966 10.267 1.00 86.75 185 ASN A CA 1
ATOM 1457 C C . ASN A 1 185 ? 2.863 3.161 9.711 1.00 86.75 185 ASN A C 1
ATOM 1459 O O . ASN A 1 185 ? 2.486 3.179 8.538 1.00 86.75 185 ASN A O 1
ATOM 1463 N N . GLY A 1 186 ? 2.582 4.150 10.564 1.00 83.88 186 GLY A N 1
ATOM 1464 C CA . GLY A 1 186 ? 1.866 5.366 10.155 1.00 83.88 186 GLY A CA 1
ATOM 1465 C C . GLY A 1 186 ? 0.373 5.171 9.860 1.00 83.88 186 GLY A C 1
ATOM 1466 O O . GLY A 1 186 ? -0.223 5.996 9.170 1.00 83.88 186 GLY A O 1
ATOM 1467 N N . VAL A 1 187 ? -0.234 4.095 10.370 1.00 89.88 187 VAL A N 1
ATOM 1468 C CA . VAL A 1 187 ? -1.672 3.818 10.242 1.00 89.88 187 VAL A CA 1
ATOM 1469 C C . VAL A 1 187 ? -2.394 4.247 11.518 1.00 89.88 187 VAL A C 1
ATOM 1471 O O . VAL A 1 187 ? -1.954 3.875 12.599 1.00 89.88 187 VAL A O 1
ATOM 1474 N N . GLU A 1 188 ? -3.498 4.994 11.426 1.00 89.12 188 GLU A N 1
ATOM 1475 C CA . GLU A 1 188 ? -4.327 5.323 12.601 1.00 89.12 188 GLU A CA 1
ATOM 1476 C C . GLU A 1 188 ? -5.383 4.241 12.869 1.00 89.12 188 GLU A C 1
ATOM 1478 O O . GLU A 1 188 ? -5.533 3.785 14.002 1.00 89.12 188 GLU A O 1
ATOM 1483 N N . THR A 1 189 ? -6.109 3.811 11.839 1.00 91.19 189 THR A N 1
ATOM 1484 C CA . THR A 1 189 ? -7.131 2.761 11.924 1.00 91.19 189 THR A CA 1
ATOM 1485 C C . THR A 1 189 ? -6.890 1.696 10.867 1.00 91.19 189 THR A C 1
ATOM 1487 O O . THR A 1 189 ? -6.610 2.028 9.720 1.00 91.19 189 THR A O 1
ATOM 1490 N N . ILE A 1 190 ? -7.047 0.425 11.234 1.00 94.56 190 ILE A N 1
ATOM 1491 C CA . ILE A 1 190 ? -6.940 -0.714 10.323 1.00 94.56 190 ILE A CA 1
ATOM 1492 C C . ILE A 1 190 ? -8.128 -1.667 10.486 1.00 94.56 190 ILE A C 1
ATOM 1494 O O . ILE A 1 190 ? -8.531 -1.984 11.607 1.00 94.56 190 ILE A O 1
ATOM 1498 N N . THR A 1 191 ? -8.679 -2.147 9.372 1.00 95.94 191 THR A N 1
ATOM 1499 C CA . THR A 1 191 ? -9.542 -3.339 9.356 1.00 95.94 191 THR A CA 1
ATOM 1500 C C . THR A 1 191 ? -8.716 -4.571 9.008 1.00 95.94 191 THR A C 1
ATOM 1502 O O . THR A 1 191 ? -7.923 -4.526 8.075 1.00 95.94 191 THR A O 1
ATOM 1505 N N . VAL A 1 192 ? -8.920 -5.676 9.706 1.00 94.88 192 VAL A N 1
ATOM 1506 C CA . VAL A 1 192 ? -8.100 -6.886 9.612 1.00 94.88 192 VAL A CA 1
ATOM 1507 C C . VAL A 1 192 ? -9.033 -8.046 9.232 1.00 94.88 192 VAL A C 1
ATOM 1509 O O . VAL A 1 192 ? -9.949 -8.339 10.003 1.00 94.88 192 VAL A O 1
ATOM 1512 N N . PRO A 1 193 ? -8.895 -8.671 8.049 1.00 95.94 193 PRO A N 1
ATOM 1513 C CA . PRO A 1 193 ? -9.663 -9.855 7.654 1.00 95.94 193 PRO A CA 1
ATOM 1514 C C . PRO A 1 193 ? -9.190 -11.097 8.400 1.00 95.94 193 PRO A C 1
ATOM 1516 O O . PRO A 1 193 ? -8.041 -11.165 8.837 1.00 95.94 193 PRO A O 1
ATOM 1519 N N . LYS A 1 194 ? -10.050 -12.118 8.482 1.00 93.38 194 LYS A N 1
ATOM 1520 C CA . LYS A 1 194 ? -9.726 -13.414 9.117 1.00 93.38 194 LYS A CA 1
ATOM 1521 C C . LYS A 1 194 ? -8.524 -14.146 8.518 1.00 93.38 194 LYS A C 1
ATOM 1523 O O . LYS A 1 194 ? -8.000 -15.048 9.156 1.00 93.38 194 LYS A O 1
ATOM 1528 N N . SER A 1 195 ? -8.127 -13.806 7.296 1.00 94.44 195 SER A N 1
ATOM 1529 C CA . SER A 1 195 ? -7.020 -14.447 6.584 1.00 94.44 195 SER A CA 1
ATOM 1530 C C . SER A 1 195 ? -5.634 -14.091 7.127 1.00 94.44 195 SER A C 1
ATOM 1532 O O . SER A 1 195 ? -4.666 -14.738 6.736 1.00 94.44 195 SER A O 1
ATOM 1534 N N . ILE A 1 196 ? -5.517 -13.052 7.963 1.00 94.06 196 ILE A N 1
ATOM 1535 C CA . ILE A 1 196 ? -4.217 -12.568 8.436 1.00 94.06 196 ILE A CA 1
ATOM 1536 C C . ILE A 1 196 ? -3.613 -13.554 9.435 1.00 94.06 196 ILE A C 1
ATOM 1538 O O . ILE A 1 196 ? -4.245 -13.941 10.413 1.00 94.06 196 ILE A O 1
ATOM 1542 N N . GLU A 1 197 ? -2.359 -13.910 9.178 1.00 92.00 197 GLU A N 1
ATOM 1543 C CA . GLU A 1 197 ? -1.532 -14.808 9.982 1.00 92.00 197 GLU A CA 1
ATOM 1544 C C . GLU A 1 197 ? -0.508 -13.989 10.794 1.00 92.00 197 GLU A C 1
ATOM 1546 O O . GLU A 1 197 ? -0.295 -14.259 11.976 1.00 92.00 197 GLU A O 1
ATOM 1551 N N . GLU A 1 198 ? 0.065 -12.938 10.194 1.00 92.12 198 GLU A N 1
ATOM 1552 C CA . GLU A 1 198 ? 1.071 -12.058 10.802 1.00 92.12 198 GLU A CA 1
ATOM 1553 C C . GLU A 1 198 ? 0.653 -10.583 10.712 1.00 92.12 198 GLU A C 1
ATOM 1555 O O . GLU A 1 198 ? 0.404 -10.056 9.620 1.00 92.12 198 GLU A O 1
ATOM 1560 N N . LEU A 1 199 ? 0.602 -9.895 11.859 1.00 89.94 199 LEU A N 1
ATOM 1561 C CA . LEU A 1 199 ? 0.177 -8.495 11.944 1.00 89.94 199 LEU A CA 1
ATOM 1562 C C . LEU A 1 199 ? 1.125 -7.632 12.782 1.00 89.94 199 LEU A C 1
ATOM 1564 O O . LEU A 1 199 ? 1.091 -7.643 14.013 1.00 89.94 199 LEU A O 1
ATOM 1568 N N . TYR A 1 200 ? 1.881 -6.765 12.121 1.00 89.88 200 TYR A N 1
ATOM 1569 C CA . TYR A 1 200 ? 2.695 -5.735 12.755 1.00 89.88 200 TYR A CA 1
ATOM 1570 C C . TYR A 1 200 ? 2.053 -4.374 12.497 1.00 89.88 200 TYR A C 1
ATOM 1572 O O . TYR A 1 200 ? 2.162 -3.811 11.415 1.00 89.88 200 TYR A O 1
ATOM 1580 N N . ALA A 1 201 ? 1.345 -3.843 13.492 1.00 86.06 201 ALA A N 1
ATOM 1581 C CA . ALA A 1 201 ? 0.656 -2.556 13.394 1.00 86.06 201 ALA A CA 1
ATOM 1582 C C . ALA A 1 201 ? 0.877 -1.742 14.674 1.00 86.06 201 ALA A C 1
ATOM 1584 O O . ALA A 1 201 ? -0.059 -1.247 15.300 1.00 86.06 201 ALA A O 1
ATOM 1585 N N . GLY A 1 202 ? 2.146 -1.610 15.073 1.00 70.31 202 GLY A N 1
ATOM 1586 C CA . GLY A 1 202 ? 2.551 -1.117 16.394 1.00 70.31 202 GLY A CA 1
ATOM 1587 C C . GLY A 1 202 ? 2.130 0.317 16.736 1.00 70.31 202 GLY A C 1
ATOM 1588 O O . GLY A 1 202 ? 2.265 0.715 17.883 1.00 70.31 202 GLY A O 1
ATOM 1589 N N . ASN A 1 203 ? 1.623 1.093 15.775 1.00 74.56 203 ASN A N 1
ATOM 1590 C CA . ASN A 1 203 ? 1.108 2.447 16.004 1.00 74.56 203 ASN A CA 1
ATOM 1591 C C . ASN A 1 203 ? -0.360 2.623 15.580 1.00 74.56 203 ASN A C 1
ATOM 1593 O O . ASN A 1 203 ? -0.877 3.739 15.648 1.00 74.56 203 ASN A O 1
ATOM 1597 N N . ALA A 1 204 ? -1.040 1.546 15.169 1.00 84.56 204 ALA A N 1
ATOM 1598 C CA . ALA A 1 204 ? -2.464 1.605 14.871 1.00 84.56 204 ALA A CA 1
ATOM 1599 C C . ALA A 1 204 ? -3.249 1.867 16.154 1.00 84.56 204 ALA A C 1
ATOM 1601 O O . ALA A 1 204 ? -3.183 1.094 17.110 1.00 84.56 204 ALA A O 1
ATOM 1602 N N . LYS A 1 205 ? -4.016 2.957 16.172 1.00 81.44 205 LYS A N 1
ATOM 1603 C CA . LYS A 1 205 ? -4.888 3.310 17.291 1.00 81.44 205 LYS A CA 1
ATOM 1604 C C . LYS A 1 205 ? -6.079 2.364 17.355 1.00 81.44 205 LYS A C 1
ATOM 1606 O O . LYS A 1 205 ? -6.365 1.832 18.420 1.00 81.44 205 LYS A O 1
ATOM 1611 N N . TRP A 1 206 ? -6.757 2.133 16.234 1.00 85.06 206 TRP A N 1
ATOM 1612 C CA . TRP A 1 206 ? -7.926 1.253 16.160 1.00 85.06 206 TRP A CA 1
ATOM 1613 C C . TRP A 1 206 ? -7.665 0.077 15.227 1.00 85.06 206 TRP A C 1
ATOM 1615 O O . TRP A 1 206 ? -7.265 0.265 14.082 1.00 85.06 206 TRP A O 1
ATOM 1625 N N . VAL A 1 207 ? -7.920 -1.132 15.715 1.00 87.69 207 VAL A N 1
ATOM 1626 C CA . VAL A 1 207 ? -7.764 -2.383 14.972 1.00 87.69 207 VAL A CA 1
ATOM 1627 C C . VAL A 1 207 ? -9.101 -3.105 15.010 1.00 87.69 207 VAL A C 1
ATOM 1629 O O . VAL A 1 207 ? -9.524 -3.595 16.054 1.00 87.69 207 VAL A O 1
ATOM 1632 N N . PHE A 1 208 ? -9.787 -3.157 13.878 1.00 90.25 208 PHE A N 1
ATOM 1633 C CA . PHE A 1 208 ? -11.051 -3.867 13.746 1.00 90.25 208 PHE A CA 1
ATOM 1634 C C . PHE A 1 208 ? -10.814 -5.214 13.090 1.00 90.25 208 PHE A C 1
ATOM 1636 O O . PHE A 1 208 ? -10.551 -5.278 11.895 1.00 90.25 208 PHE A O 1
ATOM 1643 N N . PHE A 1 209 ? -10.904 -6.279 13.871 1.00 89.12 209 PHE A N 1
ATOM 1644 C CA . PHE A 1 209 ? -10.587 -7.623 13.434 1.00 89.12 209 PHE A CA 1
ATOM 1645 C C . PHE A 1 209 ? -11.856 -8.439 13.196 1.00 89.12 209 PHE A C 1
ATOM 1647 O O . PHE A 1 209 ? -12.703 -8.591 14.078 1.00 89.12 209 PHE A O 1
ATOM 1654 N N . GLU A 1 210 ? -11.983 -8.982 11.989 1.00 91.19 210 GLU A N 1
ATOM 1655 C CA . GLU A 1 210 ? -13.064 -9.889 11.630 1.00 91.19 210 GLU A CA 1
ATOM 1656 C C . GLU A 1 210 ? -13.023 -11.213 12.411 1.00 91.19 210 GLU A C 1
ATOM 1658 O O . GLU A 1 210 ? -14.072 -11.761 12.761 1.00 91.19 210 GLU A O 1
ATOM 1663 N N . GLY A 1 211 ? -11.820 -11.713 12.702 1.00 84.00 211 GLY A N 1
ATOM 1664 C CA . GLY A 1 211 ? -11.576 -12.872 13.562 1.00 84.00 211 GLY A CA 1
ATOM 1665 C C . GLY A 1 211 ? -11.320 -12.486 15.018 1.00 84.00 211 GLY A C 1
ATOM 1666 O O . GLY A 1 211 ? -11.825 -11.475 15.520 1.00 84.00 211 GLY A O 1
ATOM 1667 N N . THR A 1 212 ? -10.515 -13.299 15.697 1.00 76.69 212 THR A N 1
ATOM 1668 C CA . THR A 1 212 ? -9.969 -12.999 17.026 1.00 76.69 212 THR A CA 1
ATOM 1669 C C . THR A 1 212 ? -8.448 -12.884 16.963 1.00 76.69 212 THR A C 1
ATOM 1671 O O . THR A 1 212 ? -7.803 -13.570 16.182 1.00 76.69 212 THR A O 1
ATOM 1674 N N . SER A 1 213 ? -7.843 -12.033 17.800 1.00 70.00 213 SER A N 1
ATOM 1675 C CA . SER A 1 213 ? -6.379 -11.900 17.919 1.00 70.00 213 SER A CA 1
ATOM 1676 C C . SER A 1 213 ? -5.677 -13.212 18.265 1.00 70.00 213 SER A C 1
ATOM 1678 O O . SER A 1 213 ? -4.491 -13.351 17.988 1.00 70.00 213 SER A O 1
ATOM 1680 N N . LEU A 1 214 ? -6.409 -14.188 18.812 1.00 60.38 214 LEU A N 1
ATOM 1681 C CA . LEU A 1 214 ? -5.918 -15.544 19.056 1.00 60.38 214 LEU A CA 1
ATOM 1682 C C . LEU A 1 214 ? -5.664 -16.349 17.773 1.00 60.38 214 LEU A C 1
ATOM 1684 O O . LEU A 1 214 ? -4.975 -17.365 17.842 1.00 60.38 214 LEU A O 1
ATOM 1688 N N . ASP A 1 215 ? -6.227 -15.923 16.641 1.00 69.62 215 ASP A N 1
ATOM 1689 C CA . ASP A 1 215 ? -6.029 -16.559 15.336 1.00 69.62 215 ASP A CA 1
ATOM 1690 C C . ASP A 1 215 ? -4.686 -16.154 14.698 1.00 69.62 215 ASP A C 1
ATOM 1692 O O . ASP A 1 215 ? -4.256 -16.774 13.728 1.00 69.62 215 ASP A O 1
ATOM 1696 N N . LEU A 1 216 ? -4.011 -15.133 15.244 1.00 73.81 216 LEU A N 1
ATOM 1697 C CA . LEU A 1 216 ? -2.727 -14.655 14.738 1.00 73.81 216 LEU A CA 1
ATOM 1698 C C . LEU A 1 216 ? -1.599 -15.598 15.159 1.00 73.81 216 LEU A C 1
ATOM 1700 O O . LEU A 1 216 ? -1.468 -15.958 16.332 1.00 73.81 216 LEU A O 1
ATOM 1704 N N . TYR A 1 217 ? -0.747 -15.944 14.198 1.00 69.44 217 TYR A N 1
ATOM 1705 C CA . TYR A 1 217 ? 0.517 -16.619 14.461 1.00 69.44 217 TYR A CA 1
ATOM 1706 C C . TYR A 1 217 ? 1.502 -15.662 15.140 1.00 69.44 217 TYR A C 1
ATOM 1708 O O . TYR A 1 217 ? 2.114 -16.011 16.152 1.00 69.44 217 TYR A O 1
ATOM 1716 N N . GLU A 1 218 ? 1.600 -14.432 14.629 1.00 74.94 218 GLU A N 1
ATOM 1717 C CA . GLU A 1 218 ? 2.445 -13.385 15.196 1.00 74.94 218 GLU A CA 1
ATOM 1718 C C . GLU A 1 218 ? 1.754 -12.018 15.146 1.00 74.94 218 GLU A C 1
ATOM 1720 O O . GLU A 1 218 ? 1.098 -11.661 14.166 1.00 74.94 218 GLU A O 1
ATOM 1725 N N . ALA A 1 219 ? 1.884 -11.237 16.224 1.00 79.69 219 ALA A N 1
ATOM 1726 C CA . ALA A 1 219 ? 1.257 -9.926 16.317 1.00 79.69 219 ALA A CA 1
ATOM 1727 C C . ALA A 1 219 ? 2.086 -8.921 17.127 1.00 79.69 219 ALA A C 1
ATOM 1729 O O . ALA A 1 219 ? 2.558 -9.218 18.225 1.00 79.69 219 ALA A O 1
ATOM 1730 N N . SER A 1 220 ? 2.175 -7.686 16.629 1.00 79.38 220 SER A N 1
ATOM 1731 C CA . SER A 1 220 ? 2.723 -6.530 17.344 1.00 79.38 220 SER A CA 1
ATOM 1732 C C . SER A 1 220 ? 1.740 -5.363 17.277 1.00 79.38 220 SER A C 1
ATOM 1734 O O . SER A 1 220 ? 1.687 -4.616 16.299 1.00 79.38 220 SER A O 1
ATOM 1736 N N . LEU A 1 221 ? 0.943 -5.222 18.338 1.00 71.75 221 LEU A N 1
ATOM 1737 C CA . LEU A 1 221 ? -0.133 -4.237 18.475 1.00 71.75 221 LEU A CA 1
ATOM 1738 C C . LEU A 1 221 ? 0.100 -3.378 19.722 1.00 71.75 221 LEU A C 1
ATOM 1740 O O . LEU A 1 221 ? -0.561 -3.526 20.752 1.00 71.75 221 LEU A O 1
ATOM 1744 N N . GLN A 1 222 ? 1.111 -2.513 19.675 1.00 68.12 222 GLN A N 1
ATOM 1745 C CA . GLN A 1 222 ? 1.425 -1.664 20.819 1.00 68.12 222 GLN A CA 1
ATOM 1746 C C . GLN A 1 222 ? 0.396 -0.537 20.933 1.00 68.12 222 GLN A C 1
ATOM 1748 O O . GLN A 1 222 ? 0.213 0.255 20.017 1.00 68.12 222 GLN A O 1
ATOM 1753 N N . ARG A 1 223 ? -0.254 -0.429 22.101 1.00 67.31 223 ARG A N 1
ATOM 1754 C CA . ARG A 1 223 ? -1.214 0.652 22.413 1.00 67.31 223 ARG A CA 1
ATOM 1755 C C . ARG A 1 223 ? -2.419 0.714 21.457 1.00 67.31 223 ARG A C 1
ATOM 1757 O O . ARG A 1 223 ? -3.060 1.760 21.355 1.00 67.31 223 ARG A O 1
ATOM 1764 N N . SER A 1 224 ? -2.734 -0.399 20.800 1.00 75.06 224 SER A N 1
ATOM 1765 C CA . SER A 1 224 ? -3.861 -0.520 19.879 1.00 75.06 224 SER A CA 1
ATOM 1766 C C . SER A 1 224 ? -5.140 -0.948 20.585 1.00 75.06 224 SER A C 1
ATOM 1768 O O . SER A 1 224 ? -5.125 -1.741 21.529 1.00 75.06 224 SER A O 1
ATOM 1770 N N . TYR A 1 225 ? -6.269 -0.484 20.063 1.00 74.56 225 TYR A N 1
ATOM 1771 C CA . TYR A 1 225 ? -7.592 -0.916 20.486 1.00 74.56 225 TYR A CA 1
ATOM 1772 C C . TYR A 1 225 ? -8.147 -1.932 19.523 1.00 74.56 225 TYR A C 1
ATOM 1774 O O . TYR A 1 225 ? -8.593 -1.593 18.429 1.00 74.56 225 TYR A O 1
ATOM 1782 N N . VAL A 1 226 ? -8.100 -3.182 19.966 1.00 78.94 226 VAL A N 1
ATOM 1783 C CA . VAL A 1 226 ? -8.546 -4.321 19.180 1.00 78.94 226 VAL A CA 1
ATOM 1784 C C . VAL A 1 226 ? -10.024 -4.566 19.442 1.00 78.94 226 VAL A C 1
ATOM 1786 O O . VAL A 1 226 ? -10.450 -4.804 20.574 1.00 78.94 226 VAL A O 1
ATOM 1789 N N . VAL A 1 227 ? -10.807 -4.492 18.376 1.00 80.38 227 VAL A N 1
ATOM 1790 C CA . VAL A 1 227 ? -12.219 -4.842 18.353 1.00 80.38 227 VAL A CA 1
ATOM 1791 C C . VAL A 1 227 ? -12.363 -6.097 17.510 1.00 80.38 227 VAL A C 1
ATOM 1793 O O . VAL A 1 227 ? -12.204 -6.047 16.299 1.00 80.38 227 VAL A O 1
ATOM 1796 N N . GLU A 1 228 ? -12.665 -7.216 18.155 1.00 84.31 228 GLU A N 1
ATOM 1797 C CA . GLU A 1 228 ? -12.721 -8.534 17.517 1.00 84.31 228 GLU A CA 1
ATOM 1798 C C . GLU A 1 228 ? -14.140 -8.946 17.120 1.00 84.31 228 GLU A C 1
ATOM 1800 O O . GLU A 1 228 ? -15.134 -8.458 17.678 1.00 84.31 228 GLU A O 1
ATOM 1805 N N . ASN A 1 229 ? -14.231 -9.946 16.240 1.00 85.12 229 ASN A N 1
ATOM 1806 C CA . ASN A 1 229 ? -15.482 -10.538 15.773 1.00 85.12 229 ASN A CA 1
ATOM 1807 C C . ASN A 1 229 ? -16.449 -9.477 15.223 1.00 85.12 229 ASN A C 1
ATOM 1809 O O . ASN A 1 229 ? -17.627 -9.406 15.613 1.00 85.12 229 ASN A O 1
ATOM 1813 N N . VAL A 1 230 ? -15.930 -8.597 14.368 1.00 88.62 230 VAL A N 1
ATOM 1814 C CA . VAL A 1 230 ? -16.708 -7.555 13.692 1.00 88.62 230 VAL A CA 1
ATOM 1815 C C . VAL A 1 230 ? -16.818 -7.830 12.203 1.00 88.62 230 VAL A C 1
ATOM 1817 O O . VAL A 1 230 ? -15.877 -8.274 11.568 1.00 88.62 230 VAL A O 1
ATOM 1820 N N . ASP A 1 231 ? -17.970 -7.521 11.621 1.00 93.81 231 ASP A N 1
ATOM 1821 C CA . ASP A 1 231 ? -18.089 -7.447 10.167 1.00 93.81 231 ASP A CA 1
ATOM 1822 C C . ASP A 1 231 ? -17.311 -6.216 9.683 1.00 93.81 231 ASP A C 1
ATOM 1824 O O . ASP A 1 231 ? -17.796 -5.085 9.808 1.00 93.81 231 ASP A O 1
ATOM 1828 N N . ILE A 1 232 ? -16.087 -6.438 9.200 1.00 94.88 232 ILE A N 1
ATOM 1829 C CA . ILE A 1 232 ? -15.161 -5.372 8.811 1.00 94.88 232 ILE A CA 1
ATOM 1830 C C . ILE A 1 232 ? -15.645 -4.559 7.607 1.00 94.88 232 ILE A C 1
ATOM 1832 O O . ILE A 1 232 ? -15.373 -3.359 7.542 1.00 94.88 232 ILE A O 1
ATOM 1836 N N . ASP A 1 233 ? -16.441 -5.158 6.718 1.00 95.44 233 ASP A N 1
ATOM 1837 C CA . ASP A 1 233 ? -17.001 -4.472 5.549 1.00 95.44 233 ASP A CA 1
ATOM 1838 C C . ASP A 1 233 ? -18.121 -3.496 5.953 1.00 95.44 233 ASP A C 1
ATOM 1840 O O . ASP A 1 233 ? -18.400 -2.515 5.260 1.00 95.44 233 ASP A O 1
ATOM 1844 N N . SER A 1 234 ? -18.747 -3.716 7.116 1.00 93.75 234 SER A N 1
ATOM 1845 C CA . SER A 1 234 ? -19.772 -2.818 7.665 1.00 93.75 234 SER A CA 1
ATOM 1846 C C . SER A 1 234 ? -19.215 -1.558 8.340 1.00 93.75 234 SER A C 1
ATOM 1848 O O . SER A 1 234 ? -19.993 -0.670 8.707 1.00 93.75 234 SER A O 1
ATOM 1850 N N . ILE A 1 235 ? -17.894 -1.468 8.531 1.00 93.06 235 ILE A N 1
ATOM 1851 C CA . ILE A 1 235 ? -17.279 -0.456 9.395 1.00 93.06 235 ILE A CA 1
ATOM 1852 C C . ILE A 1 235 ? -17.264 0.911 8.730 1.00 93.06 235 ILE A C 1
ATOM 1854 O O . ILE A 1 235 ? -16.646 1.106 7.683 1.00 93.06 235 ILE A O 1
ATOM 1858 N N . LYS A 1 236 ? -17.881 1.898 9.382 1.00 92.50 236 LYS A N 1
ATOM 1859 C CA . LYS A 1 236 ? -17.970 3.277 8.880 1.00 92.50 236 LYS A CA 1
ATOM 1860 C C . LYS A 1 236 ? -17.596 4.269 9.964 1.00 92.50 236 LYS A C 1
ATOM 1862 O O . LYS A 1 236 ? -18.130 4.184 11.065 1.00 92.50 236 LYS A O 1
ATOM 1867 N N . PHE A 1 237 ? -16.710 5.206 9.655 1.00 91.12 237 PHE A N 1
ATOM 1868 C CA . PHE A 1 237 ? -16.488 6.361 10.515 1.00 91.12 237 PHE A CA 1
ATOM 1869 C C . PHE A 1 237 ? -17.637 7.358 10.334 1.00 91.12 237 PHE A C 1
ATOM 1871 O O . PHE A 1 237 ? -18.044 7.635 9.207 1.00 91.12 237 PHE A O 1
ATOM 1878 N N . ASP A 1 238 ? -18.179 7.862 11.438 1.00 88.94 238 ASP A N 1
ATOM 1879 C CA . ASP A 1 238 ? -19.205 8.901 11.455 1.00 88.94 238 ASP A CA 1
ATOM 1880 C C . ASP A 1 238 ? -18.799 9.985 12.464 1.00 88.94 238 ASP A C 1
ATOM 1882 O O . ASP A 1 238 ? -18.692 9.754 13.676 1.00 88.94 238 ASP A O 1
ATOM 1886 N N . ASP A 1 239 ? -18.562 11.185 11.945 1.00 89.62 239 ASP A N 1
ATOM 1887 C CA . ASP A 1 239 ? -18.195 12.379 12.695 1.00 89.62 239 ASP A CA 1
ATOM 1888 C C . ASP A 1 239 ? -19.297 13.446 12.685 1.00 89.62 239 ASP A C 1
ATOM 1890 O O . ASP A 1 239 ? -19.050 14.588 13.083 1.00 89.62 239 ASP A O 1
ATOM 1894 N N . LYS A 1 240 ? -20.540 13.095 12.320 1.00 90.56 240 LYS A N 1
ATOM 1895 C CA . LYS A 1 240 ? -21.664 14.049 12.270 1.00 90.56 240 LYS A CA 1
ATOM 1896 C C . LYS A 1 240 ? -21.968 14.725 13.609 1.00 90.56 240 LYS A C 1
ATOM 1898 O O . LYS A 1 240 ? -22.607 15.773 13.648 1.00 90.56 240 LYS A O 1
ATOM 1903 N N . PHE A 1 241 ? -21.537 14.126 14.721 1.00 88.75 241 PHE A N 1
ATOM 1904 C CA . PHE A 1 241 ? -21.667 14.692 16.066 1.00 88.75 241 PHE A CA 1
ATOM 1905 C C . PHE A 1 241 ? -20.365 15.298 16.594 1.00 88.75 241 PHE A C 1
ATOM 1907 O O . PHE A 1 241 ? -20.284 15.611 17.782 1.00 88.75 241 PHE A O 1
ATOM 1914 N N . SER A 1 242 ? -19.353 15.498 15.747 1.00 89.06 242 SER A N 1
ATOM 1915 C CA . SER A 1 242 ? -18.054 16.039 16.160 1.00 89.06 242 SER A CA 1
ATOM 1916 C C . SER A 1 242 ? -18.192 17.415 16.815 1.00 89.06 242 SER A C 1
ATOM 1918 O O . SER A 1 242 ? -17.557 17.671 17.837 1.00 89.06 242 SER A O 1
ATOM 1920 N N . THR A 1 243 ? -19.104 18.253 16.310 1.00 90.31 243 THR A N 1
ATOM 1921 C CA . THR A 1 243 ? -19.476 19.557 16.893 1.00 90.31 243 THR A CA 1
ATOM 1922 C C . THR A 1 243 ? -20.213 19.443 18.227 1.00 90.31 243 THR A C 1
ATOM 1924 O O . THR A 1 243 ? -20.197 20.380 19.017 1.00 90.31 243 THR A O 1
ATOM 1927 N N . LYS A 1 244 ? -20.821 18.287 18.510 1.00 90.69 244 LYS A N 1
ATOM 1928 C CA . LYS A 1 244 ? -21.400 17.926 19.813 1.00 90.69 244 LYS A CA 1
ATOM 1929 C C . LYS A 1 244 ? -20.406 17.159 20.692 1.00 90.69 244 LYS A C 1
ATOM 1931 O O . LYS A 1 244 ? -20.802 16.552 21.680 1.00 90.69 244 LYS A O 1
ATOM 1936 N N . GLY A 1 245 ? -19.125 17.156 20.323 1.00 88.25 245 GLY A N 1
ATOM 1937 C CA . GLY A 1 245 ? -18.059 16.507 21.074 1.00 88.25 245 GLY A CA 1
ATOM 1938 C C . GLY A 1 245 ? -17.965 14.995 20.877 1.00 88.25 245 GLY A C 1
ATOM 1939 O O . GLY A 1 245 ? -17.263 14.357 21.653 1.00 88.25 245 GLY A O 1
ATOM 1940 N N . VAL A 1 246 ? -18.626 14.393 19.881 1.00 89.94 246 VAL A N 1
ATOM 1941 C CA . VAL A 1 246 ? -18.645 12.928 19.706 1.00 89.94 246 VAL A CA 1
ATOM 1942 C C . VAL A 1 246 ? -18.290 12.510 18.279 1.00 89.94 246 VAL A C 1
ATOM 1944 O O . VAL A 1 246 ? -18.888 12.986 17.324 1.00 89.94 246 VAL A O 1
ATOM 1947 N N . ALA A 1 247 ? -17.368 11.563 18.121 1.00 89.69 247 ALA A N 1
ATOM 1948 C CA . ALA A 1 247 ? -17.154 10.842 16.860 1.00 89.69 247 ALA A CA 1
ATOM 1949 C C . ALA A 1 247 ? -17.064 9.341 17.138 1.00 89.69 247 ALA A C 1
ATOM 1951 O O . ALA A 1 247 ? -16.679 8.945 18.244 1.00 89.69 247 ALA A O 1
ATOM 1952 N N . TYR A 1 248 ? -17.454 8.506 16.177 1.00 90.44 248 TYR A N 1
ATOM 1953 C CA . TYR A 1 248 ? -17.527 7.063 16.390 1.00 90.44 248 TYR A CA 1
ATOM 1954 C C . TYR A 1 248 ? -17.330 6.253 15.108 1.00 90.44 248 TYR A C 1
ATOM 1956 O O . TYR A 1 248 ? -17.577 6.729 14.004 1.00 90.44 248 TYR A O 1
ATOM 1964 N N . TYR A 1 249 ? -16.938 4.991 15.272 1.00 90.75 249 TYR A N 1
ATOM 1965 C CA . TYR A 1 249 ? -17.099 3.972 14.238 1.00 90.75 249 TYR A CA 1
ATOM 1966 C C . TYR A 1 249 ? -18.420 3.239 14.436 1.00 90.75 249 TYR A C 1
ATOM 1968 O O . TYR A 1 249 ? -18.751 2.813 15.543 1.00 90.75 249 TYR A O 1
ATOM 1976 N N . GLN A 1 250 ? -19.177 3.064 13.363 1.00 92.44 250 GLN A N 1
ATOM 1977 C CA . GLN A 1 250 ? -20.337 2.191 13.306 1.00 92.44 250 GLN A CA 1
ATOM 1978 C C . GLN A 1 250 ? -19.932 0.810 12.797 1.00 92.44 250 GLN A C 1
ATOM 1980 O O . GLN A 1 250 ? -19.160 0.694 11.856 1.00 92.44 250 GLN A O 1
ATOM 1985 N N . THR A 1 251 ? -20.516 -0.217 13.403 1.00 89.88 251 THR A N 1
ATOM 1986 C CA . THR A 1 251 ? -20.457 -1.621 12.985 1.00 89.88 251 THR A CA 1
ATOM 1987 C C . THR A 1 251 ? -21.882 -2.160 12.856 1.00 89.88 251 THR A C 1
ATOM 1989 O O . THR A 1 251 ? -22.834 -1.540 13.345 1.00 89.88 251 THR A O 1
ATOM 1992 N N . SER A 1 252 ? -22.044 -3.352 12.286 1.00 89.38 252 SER A N 1
ATOM 1993 C CA . SER A 1 252 ? -23.326 -4.075 12.279 1.00 89.38 252 SER A CA 1
ATOM 1994 C C . SER A 1 252 ? -23.900 -4.356 13.680 1.00 89.38 252 SER A C 1
ATOM 1996 O O . SER A 1 252 ? -25.106 -4.532 13.832 1.00 89.38 252 SER A O 1
ATOM 1998 N N . ARG A 1 253 ? -23.065 -4.351 14.730 1.00 87.31 253 ARG A N 1
ATOM 1999 C CA . ARG A 1 253 ? -23.455 -4.677 16.115 1.00 87.31 253 ARG A CA 1
ATOM 2000 C C . ARG A 1 253 ? -23.789 -3.449 16.971 1.00 87.31 253 ARG A C 1
ATOM 2002 O O . ARG A 1 253 ? -24.287 -3.602 18.088 1.00 87.31 253 ARG A O 1
ATOM 2009 N N . GLY A 1 254 ? -23.470 -2.247 16.496 1.00 90.38 254 GLY A N 1
ATOM 2010 C CA . GLY A 1 254 ? -23.522 -1.010 17.277 1.00 90.38 254 GLY A CA 1
ATOM 2011 C C . GLY A 1 254 ? -22.336 -0.096 16.982 1.00 90.38 254 GLY A C 1
ATOM 2012 O O . GLY A 1 254 ? -21.691 -0.228 15.943 1.00 90.38 254 GLY A O 1
ATOM 2013 N N . ILE A 1 255 ? -22.042 0.838 17.883 1.00 90.38 255 ILE A N 1
ATOM 2014 C CA . ILE A 1 255 ? -21.020 1.868 17.669 1.00 90.38 255 ILE A CA 1
ATOM 2015 C C . ILE A 1 255 ? -19.891 1.820 18.702 1.00 90.38 255 ILE A C 1
ATOM 2017 O O . ILE A 1 255 ? -20.104 1.466 19.863 1.00 90.38 255 ILE A O 1
ATOM 2021 N N . PHE A 1 256 ? -18.706 2.251 18.285 1.00 86.50 256 PHE A N 1
ATOM 2022 C CA . PHE A 1 256 ? -17.541 2.490 19.126 1.00 86.50 256 PHE A CA 1
ATOM 2023 C C . PHE A 1 256 ? -17.221 3.976 19.102 1.00 86.50 256 PHE A C 1
ATOM 2025 O O . PHE A 1 256 ? -16.775 4.498 18.084 1.00 86.50 256 PHE A O 1
ATOM 2032 N N . ILE A 1 257 ? -17.470 4.666 20.212 1.00 86.38 257 ILE A N 1
ATOM 2033 C CA . ILE A 1 257 ? -17.136 6.087 20.324 1.00 86.38 257 ILE A CA 1
ATOM 2034 C C . ILE A 1 257 ? -15.610 6.207 20.332 1.00 86.38 257 ILE A C 1
ATOM 2036 O O . ILE A 1 257 ? -14.955 5.557 21.138 1.00 86.38 257 ILE A O 1
ATOM 2040 N N . THR A 1 258 ? -15.048 7.000 19.425 1.00 80.81 258 THR A N 1
ATOM 2041 C CA . THR A 1 258 ? -13.597 7.169 19.244 1.00 80.81 258 THR A CA 1
ATOM 2042 C C . THR A 1 258 ? -13.090 8.544 19.641 1.00 80.81 258 THR A C 1
ATOM 2044 O O . THR A 1 258 ? -11.897 8.705 19.907 1.00 80.81 258 THR A O 1
ATOM 2047 N N . LYS A 1 259 ? -13.993 9.525 19.717 1.00 82.75 259 LYS A N 1
ATOM 2048 C CA . LYS A 1 259 ? -13.761 10.839 20.311 1.00 82.75 259 LYS A CA 1
ATOM 2049 C C . LYS A 1 259 ? -14.940 11.185 21.206 1.00 82.75 259 LYS A C 1
ATOM 2051 O O . LYS A 1 259 ? -16.086 11.059 20.784 1.00 82.75 259 LYS A O 1
ATOM 2056 N N . LEU A 1 260 ? -14.647 11.612 22.433 1.00 85.44 260 LEU A N 1
ATOM 2057 C CA . LEU A 1 260 ? -15.646 12.096 23.379 1.00 85.44 260 LEU A CA 1
ATOM 2058 C C . LEU A 1 260 ? -15.081 13.288 24.155 1.00 85.44 260 LEU A C 1
ATOM 2060 O O . LEU A 1 260 ? -14.281 13.098 25.062 1.00 85.44 260 LEU A O 1
ATOM 2064 N N . ASN A 1 261 ? -15.528 14.490 23.811 1.00 86.69 261 ASN A N 1
ATOM 2065 C CA . ASN A 1 261 ? -15.389 15.685 24.629 1.00 86.69 261 ASN A CA 1
ATOM 2066 C C . ASN A 1 261 ? -16.739 15.936 25.313 1.00 86.69 261 ASN A C 1
ATOM 2068 O O . ASN A 1 261 ? -17.711 16.384 24.704 1.00 86.69 261 ASN A O 1
ATOM 2072 N N . ASN A 1 262 ? -16.797 15.589 26.591 1.00 88.31 262 ASN A N 1
ATOM 2073 C CA . ASN A 1 262 ? -17.954 15.735 27.452 1.00 88.31 262 ASN A CA 1
ATOM 2074 C C . ASN A 1 262 ? -18.142 17.152 28.009 1.00 88.31 262 ASN A C 1
ATOM 2076 O O . ASN A 1 262 ? -19.241 17.474 28.463 1.00 88.31 262 ASN A O 1
ATOM 2080 N N . GLU A 1 263 ? -17.137 18.028 27.927 1.00 86.88 263 GLU A N 1
ATOM 2081 C CA . GLU A 1 263 ? -17.363 19.463 28.126 1.00 86.88 263 GLU A CA 1
ATOM 2082 C C . GLU A 1 263 ? -18.343 20.015 27.085 1.00 86.88 263 GLU A C 1
ATOM 2084 O O . GLU A 1 263 ? -19.100 20.931 27.397 1.00 86.88 263 GLU A O 1
ATOM 2089 N N . ILE A 1 264 ? -18.391 19.424 25.890 1.00 88.75 264 ILE A N 1
ATOM 2090 C CA . ILE A 1 264 ? -19.354 19.761 24.838 1.00 88.75 264 ILE A CA 1
ATOM 2091 C C . ILE A 1 264 ? -20.564 18.818 24.877 1.00 88.75 264 ILE A C 1
ATOM 2093 O O . ILE A 1 264 ? -21.700 19.283 24.812 1.00 88.75 264 ILE A O 1
ATOM 2097 N N . ALA A 1 265 ? -20.345 17.505 25.008 1.00 88.62 265 ALA A N 1
ATOM 2098 C CA . ALA A 1 265 ? -21.416 16.509 24.907 1.00 88.62 265 ALA A CA 1
ATOM 2099 C C . ALA A 1 265 ? -22.372 16.493 26.116 1.00 88.62 265 ALA A C 1
ATOM 2101 O O . ALA A 1 265 ? -23.515 16.058 25.986 1.00 88.62 265 ALA A O 1
ATOM 2102 N N . LYS A 1 266 ? -21.919 16.979 27.284 1.00 90.69 266 LYS A N 1
ATOM 2103 C CA . LYS A 1 266 ? -22.703 17.134 28.527 1.00 90.69 266 LYS A CA 1
ATOM 2104 C C . LYS A 1 266 ? -23.439 15.868 28.997 1.00 90.69 266 LYS A C 1
ATOM 2106 O O . LYS A 1 266 ? -24.481 15.960 29.652 1.00 90.69 266 LYS A O 1
ATOM 2111 N N . PHE A 1 267 ? -22.909 14.680 28.718 1.00 89.31 267 PHE A N 1
ATOM 2112 C CA . PHE A 1 267 ? -23.468 13.444 29.254 1.00 89.31 267 PHE A CA 1
ATOM 2113 C C . PHE A 1 267 ? -23.271 13.365 30.773 1.00 89.31 267 PHE A C 1
ATOM 2115 O O . PHE A 1 267 ? -22.189 13.644 31.297 1.00 89.31 267 PHE A O 1
ATOM 2122 N N . GLN A 1 268 ? -24.324 12.922 31.465 1.00 89.00 268 GLN A N 1
ATOM 2123 C CA . GLN A 1 268 ? -24.321 12.666 32.911 1.00 89.00 268 GLN A CA 1
ATOM 2124 C C . GLN A 1 268 ? -23.784 11.266 33.257 1.00 89.00 268 GLN A C 1
ATOM 2126 O O . GLN A 1 268 ? -23.286 11.030 34.357 1.00 89.00 268 GLN A O 1
ATOM 2131 N N . ASP A 1 269 ? -23.862 10.326 32.309 1.00 87.88 269 ASP A N 1
ATOM 2132 C CA . ASP A 1 269 ? -23.282 8.987 32.416 1.00 87.88 269 ASP A CA 1
ATOM 2133 C C . ASP A 1 269 ? -22.736 8.509 31.064 1.00 87.88 269 ASP A C 1
ATOM 2135 O O . ASP A 1 269 ? -23.035 9.093 30.024 1.00 87.88 269 ASP A O 1
ATOM 2139 N N . ILE A 1 270 ? -21.940 7.437 31.066 1.00 83.25 270 ILE A N 1
ATOM 2140 C CA . ILE A 1 270 ? -21.443 6.811 29.843 1.00 83.25 270 ILE A CA 1
ATOM 2141 C C . ILE A 1 270 ? -22.649 6.363 29.002 1.00 83.25 270 ILE A C 1
ATOM 2143 O O . ILE A 1 270 ? -23.394 5.477 29.448 1.00 83.25 270 ILE A O 1
ATOM 2147 N N . PRO A 1 271 ? -22.832 6.908 27.784 1.00 87.62 271 PRO A N 1
ATOM 2148 C CA . PRO A 1 271 ? -23.993 6.591 26.967 1.00 87.62 271 PRO A CA 1
ATOM 2149 C C . PRO A 1 271 ? -24.029 5.092 26.659 1.00 87.62 271 PRO A C 1
ATOM 2151 O O . PRO A 1 271 ? -23.033 4.504 26.237 1.00 87.62 271 PRO A O 1
ATOM 2154 N N . GLN A 1 272 ? -25.182 4.466 26.900 1.00 89.56 272 GLN A N 1
ATOM 2155 C CA . GLN A 1 272 ? -25.443 3.074 26.506 1.00 89.56 272 GLN A CA 1
ATOM 2156 C C . GLN A 1 272 ? -25.971 2.986 25.069 1.00 89.56 272 GLN A C 1
ATOM 2158 O O . GLN A 1 272 ? -25.804 1.971 24.392 1.00 89.56 272 GLN A O 1
ATOM 2163 N N . THR A 1 273 ? -26.569 4.075 24.592 1.00 91.50 273 THR A N 1
ATOM 2164 C CA . THR A 1 273 ? -27.050 4.251 23.226 1.00 91.50 273 THR A CA 1
ATOM 2165 C C . THR A 1 273 ? -26.692 5.643 22.731 1.00 91.50 273 THR A C 1
ATOM 2167 O O . THR A 1 273 ? -26.685 6.595 23.511 1.00 91.50 273 THR A O 1
ATOM 2170 N N . LEU A 1 274 ? -26.454 5.776 21.434 1.00 89.56 274 LEU A N 1
ATOM 2171 C CA . LEU A 1 274 ? -26.282 7.052 20.751 1.00 89.56 274 LEU A CA 1
ATOM 2172 C C . LEU A 1 274 ? -26.857 6.896 19.346 1.00 89.56 274 LEU A C 1
ATOM 2174 O O . LEU A 1 274 ? -26.589 5.892 18.691 1.00 89.56 274 LEU A O 1
ATOM 2178 N N . ASP A 1 275 ? -27.662 7.861 18.900 1.00 86.12 275 ASP A N 1
ATOM 2179 C CA . ASP A 1 275 ? -28.287 7.819 17.567 1.00 86.12 275 ASP A CA 1
ATOM 2180 C C . ASP A 1 275 ? -29.114 6.540 17.326 1.00 86.12 275 ASP A C 1
ATOM 2182 O O . ASP A 1 275 ? -29.027 5.898 16.282 1.00 86.12 275 ASP A O 1
ATOM 2186 N N . GLY A 1 276 ? -29.842 6.092 18.356 1.00 88.94 276 GLY A N 1
ATOM 2187 C CA . GLY A 1 276 ? -30.616 4.844 18.323 1.00 88.94 276 GLY A CA 1
ATOM 2188 C C . GLY A 1 276 ? -29.775 3.560 18.268 1.00 88.94 276 GLY A C 1
ATOM 2189 O O . GLY A 1 276 ? -30.335 2.467 18.267 1.00 88.94 276 GLY A O 1
ATOM 2190 N N . LYS A 1 277 ? -28.441 3.656 18.252 1.00 91.75 277 LYS A N 1
ATOM 2191 C CA . LYS A 1 277 ? -27.525 2.514 18.174 1.00 91.75 277 LYS A CA 1
ATOM 2192 C C . LYS A 1 277 ? -26.932 2.205 19.538 1.00 91.75 277 LYS A C 1
ATOM 2194 O O . LYS A 1 277 ? -26.615 3.103 20.316 1.00 91.75 277 LYS A O 1
ATOM 2199 N N . LYS A 1 278 ? -26.730 0.918 19.812 1.00 92.56 278 LYS A N 1
ATOM 2200 C CA . LYS A 1 278 ? -26.043 0.444 21.016 1.00 92.56 278 LYS A CA 1
ATOM 2201 C C . LYS A 1 278 ? -24.582 0.898 21.009 1.00 92.56 278 LYS A C 1
ATOM 2203 O O . LYS A 1 278 ? -23.879 0.681 20.026 1.00 92.56 278 LYS A O 1
ATOM 2208 N N . VAL A 1 279 ? -24.115 1.470 22.115 1.00 88.38 279 VAL A N 1
ATOM 2209 C CA . VAL A 1 279 ? -22.696 1.780 22.328 1.00 88.38 279 VAL A CA 1
ATOM 2210 C C . VAL A 1 279 ? -22.001 0.514 22.824 1.00 88.38 279 VAL A C 1
ATOM 2212 O O . VAL A 1 279 ? -22.303 0.005 23.902 1.00 88.38 279 VAL A O 1
ATOM 2215 N N . LEU A 1 280 ? -21.090 -0.019 22.013 1.00 81.31 280 LEU A N 1
ATOM 2216 C CA . LEU A 1 280 ? -20.319 -1.232 22.302 1.00 81.31 280 LEU A CA 1
ATOM 2217 C C . LEU A 1 280 ? -19.043 -0.927 23.086 1.00 81.31 280 LEU A C 1
ATOM 2219 O O . LEU A 1 280 ? -18.608 -1.729 23.910 1.00 81.31 280 LEU A O 1
ATOM 2223 N N . GLY A 1 281 ? -18.469 0.249 22.850 1.00 75.56 281 GLY A N 1
ATOM 2224 C CA . GLY A 1 281 ? -17.274 0.743 23.516 1.00 75.56 281 GLY A CA 1
ATOM 2225 C C . GLY A 1 281 ? -17.149 2.253 23.351 1.00 75.56 281 GLY A C 1
ATOM 2226 O O . GLY A 1 281 ? -17.861 2.867 22.552 1.00 75.56 281 GLY A O 1
ATOM 2227 N N . ASN A 1 282 ? -16.268 2.862 24.135 1.00 72.50 282 ASN A N 1
ATOM 2228 C CA . ASN A 1 282 ? -16.024 4.295 24.100 1.00 72.50 282 ASN A CA 1
ATOM 2229 C C . ASN A 1 282 ? -14.533 4.635 24.124 1.00 72.50 282 ASN A C 1
ATOM 2231 O O . ASN A 1 282 ? -13.699 3.771 24.397 1.00 72.50 282 ASN A O 1
ATOM 2235 N N . THR A 1 283 ? -14.252 5.899 23.788 1.00 62.62 283 THR A N 1
ATOM 2236 C CA . THR A 1 283 ? -12.925 6.484 23.601 1.00 62.62 283 THR A CA 1
ATOM 2237 C C . THR A 1 283 ? -12.003 6.091 24.724 1.00 62.62 283 THR A C 1
ATOM 2239 O O . THR A 1 283 ? -12.414 6.024 25.886 1.00 62.62 283 THR A O 1
ATOM 2242 N N . LEU A 1 284 ? -10.738 5.897 24.386 1.00 56.19 284 LEU A N 1
ATOM 2243 C CA . LEU A 1 284 ? -9.783 5.541 25.399 1.00 56.19 284 LEU A CA 1
ATOM 2244 C C . LEU A 1 284 ? -9.138 6.729 26.051 1.00 56.19 284 LEU A C 1
ATOM 2246 O O . LEU A 1 284 ? -8.577 7.610 25.415 1.00 56.19 284 LEU A O 1
ATOM 2250 N N . TYR A 1 285 ? -9.231 6.646 27.362 1.00 52.94 285 TYR A N 1
ATOM 2251 C CA . TYR A 1 285 ? -8.340 7.256 28.304 1.00 52.94 285 TYR A CA 1
ATOM 2252 C C . TYR A 1 285 ? -7.200 6.269 28.572 1.00 52.94 285 TYR A C 1
ATOM 2254 O O . TYR A 1 285 ? -7.480 5.090 28.796 1.00 52.94 285 TYR A O 1
ATOM 2262 N N . ASN A 1 286 ? -5.944 6.720 28.590 1.00 54.19 286 ASN A N 1
ATOM 2263 C CA . ASN A 1 286 ? -4.864 5.947 29.204 1.00 54.19 286 ASN A CA 1
ATOM 2264 C C . ASN A 1 286 ? -4.880 6.205 30.723 1.00 54.19 286 ASN A C 1
ATOM 2266 O O . ASN A 1 286 ? -4.392 7.253 31.155 1.00 54.19 286 ASN A O 1
ATOM 2270 N N . PRO A 1 287 ? -5.380 5.266 31.550 1.00 46.81 287 PRO A N 1
ATOM 2271 C CA . PRO A 1 287 ? -5.501 5.463 32.990 1.00 46.81 287 PRO A CA 1
ATOM 2272 C C . PRO A 1 287 ? -4.183 5.620 33.737 1.00 46.81 287 PRO A C 1
ATOM 2274 O O . PRO A 1 287 ? -4.188 6.064 34.884 1.00 46.81 287 PRO A O 1
ATOM 2277 N N . PHE A 1 288 ? -3.071 5.303 33.079 1.00 45.12 288 PHE A N 1
ATOM 2278 C CA . PHE A 1 288 ? -1.724 5.353 33.631 1.00 45.12 288 PHE A CA 1
ATOM 2279 C C . PHE A 1 288 ? -0.865 6.450 33.000 1.00 45.12 288 PHE A C 1
ATOM 2281 O O . PHE A 1 288 ? 0.341 6.508 33.258 1.00 45.12 288 PHE A O 1
ATOM 2288 N N . SER A 1 289 ? -1.452 7.329 32.178 1.00 54.25 289 SER A N 1
ATOM 2289 C CA . SER A 1 289 ? -0.752 8.532 31.740 1.00 54.25 289 SER A CA 1
ATOM 2290 C C . SER A 1 289 ? -0.381 9.357 32.972 1.00 54.25 289 SER A C 1
ATOM 2292 O O . SER A 1 289 ? -1.246 9.891 33.661 1.00 54.25 289 SER A O 1
ATOM 2294 N N . LYS A 1 290 ? 0.922 9.456 33.264 1.00 45.62 290 LYS A N 1
ATOM 2295 C CA . LYS A 1 290 ? 1.439 10.255 34.390 1.00 45.62 290 LYS A CA 1
ATOM 2296 C C . LYS A 1 290 ? 1.156 11.750 34.225 1.00 45.62 290 LYS A C 1
ATOM 2298 O O . LYS A 1 290 ? 1.129 12.478 35.212 1.00 45.62 290 LYS A O 1
ATOM 2303 N N . ASN A 1 291 ? 0.914 12.190 32.993 1.00 51.62 291 ASN A N 1
ATOM 2304 C CA . ASN A 1 291 ? 0.456 13.536 32.693 1.00 51.62 291 ASN A CA 1
ATOM 2305 C C . ASN A 1 291 ? -1.075 13.521 32.645 1.00 51.62 291 ASN A C 1
ATOM 2307 O O . ASN A 1 291 ? -1.638 12.726 31.890 1.00 51.62 291 ASN A O 1
ATOM 2311 N N . LYS A 1 292 ? -1.742 14.412 33.395 1.00 52.59 292 LYS A N 1
ATOM 2312 C CA . LYS A 1 292 ? -3.138 14.777 33.106 1.00 52.59 292 LYS A CA 1
ATOM 2313 C C . LYS A 1 292 ? -3.167 15.273 31.662 1.00 52.59 292 LYS A C 1
ATOM 2315 O O . LYS A 1 292 ? -2.649 16.349 31.372 1.00 52.59 292 LYS A O 1
ATOM 2320 N N . THR A 1 293 ? -3.651 14.449 30.744 1.00 55.25 293 THR A N 1
ATOM 2321 C CA . THR A 1 293 ? -3.766 14.819 29.334 1.00 55.25 293 THR A CA 1
ATOM 2322 C C . THR A 1 293 ? -4.970 15.741 29.157 1.00 55.25 293 THR A C 1
ATOM 2324 O O . THR A 1 293 ? -5.866 15.768 30.001 1.00 55.25 293 THR A O 1
ATOM 2327 N N . ASN A 1 294 ? -5.037 16.464 28.036 1.00 55.66 294 ASN A N 1
ATOM 2328 C CA . ASN A 1 294 ? -6.246 17.201 27.640 1.00 55.66 294 ASN A CA 1
ATOM 2329 C C . ASN A 1 294 ? -7.505 16.303 27.653 1.00 55.66 294 ASN A C 1
ATOM 2331 O O . ASN A 1 294 ? -8.602 16.788 27.901 1.00 55.66 294 ASN A O 1
ATOM 2335 N N . GLU A 1 295 ? -7.336 14.987 27.480 1.00 58.62 295 GLU A N 1
ATOM 2336 C CA . GLU A 1 295 ? -8.413 13.991 27.531 1.00 58.62 295 GLU A CA 1
ATOM 2337 C C . GLU A 1 295 ? -9.087 13.894 28.915 1.00 58.62 295 GLU A C 1
ATOM 2339 O O . GLU A 1 295 ? -10.291 13.670 28.992 1.00 58.62 295 GLU A O 1
ATOM 2344 N N . ASP A 1 296 ? -8.350 14.090 30.020 1.00 62.31 296 ASP A N 1
ATOM 2345 C CA . ASP A 1 296 ? -8.942 14.116 31.371 1.00 62.31 296 ASP A CA 1
ATOM 2346 C C . ASP A 1 296 ? -9.917 15.288 31.539 1.00 62.31 296 ASP A C 1
ATOM 2348 O O . ASP A 1 296 ? -10.966 15.133 32.170 1.00 62.31 296 ASP A O 1
ATOM 2352 N N . ASN A 1 297 ? -9.571 16.442 30.961 1.00 66.56 297 ASN A N 1
ATOM 2353 C CA . ASN A 1 297 ? -10.427 17.627 30.961 1.00 66.56 297 ASN A CA 1
ATOM 2354 C C . ASN A 1 297 ? -11.649 17.386 30.068 1.00 66.56 297 ASN A C 1
ATOM 2356 O O . ASN A 1 297 ? -12.781 17.576 30.509 1.00 66.56 297 ASN A O 1
ATOM 2360 N N . ASP A 1 298 ? -11.425 16.834 28.871 1.00 74.44 298 ASP A N 1
ATOM 2361 C CA . ASP A 1 298 ? -12.483 16.508 27.918 1.00 74.44 298 ASP A CA 1
ATOM 2362 C C . ASP A 1 298 ? -13.565 15.604 28.532 1.00 74.44 298 ASP A C 1
ATOM 2364 O O . ASP A 1 298 ? -14.744 15.805 28.260 1.00 74.44 298 ASP A O 1
ATOM 2368 N N . PHE A 1 299 ? -13.233 14.620 29.376 1.00 77.50 299 PHE A N 1
ATOM 2369 C CA . PHE A 1 299 ? -14.240 13.702 29.934 1.00 77.50 299 PHE A CA 1
ATOM 2370 C C . PHE A 1 299 ? -15.094 14.286 31.070 1.00 77.50 299 PHE A C 1
ATOM 2372 O O . PHE A 1 299 ? -16.200 13.784 31.317 1.00 77.50 299 PHE A O 1
ATOM 2379 N N . GLY A 1 300 ? -14.624 15.327 31.763 1.00 81.75 300 GLY A N 1
ATOM 2380 C CA . GLY A 1 300 ? -15.334 15.955 32.881 1.00 81.75 300 GLY A CA 1
ATOM 2381 C C . GLY A 1 300 ? -15.878 14.938 33.899 1.00 81.75 300 GLY A C 1
ATOM 2382 O O . GLY A 1 300 ? -15.150 14.084 34.409 1.00 81.75 300 GLY A O 1
ATOM 2383 N N . VAL A 1 301 ? -17.192 14.980 34.161 1.00 81.50 301 VAL A N 1
ATOM 2384 C CA . VAL A 1 301 ? -17.874 14.087 35.125 1.00 81.50 301 VAL A CA 1
ATOM 2385 C C . VAL A 1 301 ? -17.776 12.591 34.788 1.00 81.50 301 VAL A C 1
ATOM 2387 O O . VAL A 1 301 ? -17.962 11.749 35.667 1.00 81.50 301 VAL A O 1
ATOM 2390 N N . LEU A 1 302 ? -17.462 12.230 33.538 1.00 81.94 302 LEU A N 1
ATOM 2391 C CA . LEU A 1 302 ? -17.339 10.832 33.114 1.00 81.94 302 LEU A CA 1
ATOM 2392 C C . LEU A 1 302 ? -15.961 10.228 33.394 1.00 81.94 302 LEU A C 1
ATOM 2394 O O . LEU A 1 302 ? -15.831 8.999 33.366 1.00 81.94 302 LEU A O 1
ATOM 2398 N N . ALA A 1 303 ? -14.944 11.052 33.668 1.00 76.88 303 ALA A N 1
ATOM 2399 C CA . ALA A 1 303 ? -13.552 10.610 33.749 1.00 76.88 303 ALA A CA 1
ATOM 2400 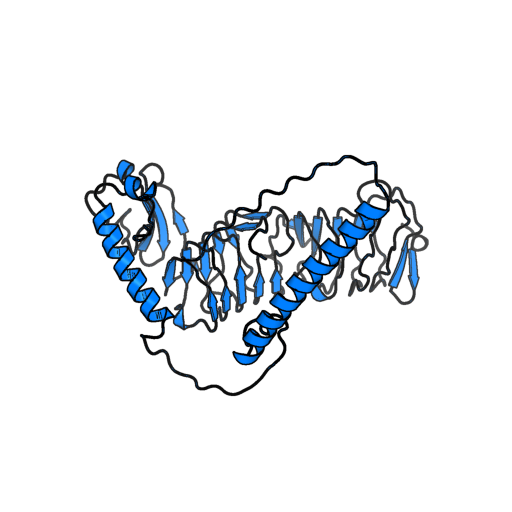C C . ALA A 1 303 ? -13.340 9.410 34.701 1.00 76.88 303 ALA A C 1
ATOM 2402 O O . ALA A 1 303 ? -12.709 8.435 34.280 1.00 76.88 303 ALA A O 1
ATOM 2403 N N . PRO A 1 304 ? -13.908 9.371 35.930 1.00 76.00 304 PRO A N 1
ATOM 2404 C CA . PRO A 1 304 ? -13.722 8.229 36.833 1.00 76.00 304 PRO A CA 1
ATOM 2405 C C . PRO A 1 304 ? -14.301 6.916 36.284 1.00 76.00 304 PRO A C 1
ATOM 2407 O O . PRO A 1 304 ? -13.702 5.849 36.431 1.00 76.00 304 PRO A O 1
ATOM 2410 N N . LYS A 1 305 ? -15.458 6.980 35.613 1.00 77.69 305 LYS A N 1
ATOM 2411 C CA . LYS A 1 305 ? -16.143 5.799 35.066 1.00 77.69 305 LYS A CA 1
ATOM 2412 C C . LYS A 1 305 ? -15.420 5.251 33.832 1.00 77.69 305 LYS A C 1
ATOM 2414 O O . LYS A 1 305 ? -15.311 4.032 33.679 1.00 77.69 305 LYS A O 1
ATOM 2419 N N . ILE A 1 306 ? -14.905 6.134 32.973 1.00 76.19 306 ILE A N 1
ATOM 2420 C CA . ILE A 1 306 ? -14.118 5.759 31.787 1.00 76.19 306 ILE A CA 1
ATOM 2421 C C . ILE A 1 306 ? -12.786 5.122 32.217 1.00 76.19 306 ILE A C 1
ATOM 2423 O O . ILE A 1 306 ? -12.452 4.043 31.728 1.00 76.19 306 ILE A O 1
ATOM 2427 N N . LYS A 1 307 ? -12.099 5.699 33.218 1.00 69.81 307 LYS A N 1
ATOM 2428 C CA . LYS A 1 307 ? -10.892 5.126 33.853 1.00 69.81 307 LYS A CA 1
ATOM 2429 C C . LYS A 1 307 ? -11.087 3.688 34.311 1.00 69.81 307 LYS A C 1
ATOM 2431 O O . LYS A 1 307 ? -10.301 2.804 33.976 1.00 69.81 307 LYS A O 1
ATOM 2436 N N . TYR A 1 308 ? -12.159 3.454 35.062 1.00 70.19 308 TYR A N 1
ATOM 2437 C CA . TYR A 1 308 ? -12.469 2.136 35.598 1.00 70.19 308 TYR A CA 1
ATOM 2438 C C . TYR A 1 308 ? -12.723 1.095 34.493 1.00 70.19 308 TYR A C 1
ATOM 2440 O O . TYR A 1 308 ? -12.213 -0.025 34.568 1.00 70.19 308 TYR A O 1
ATOM 2448 N N . ARG A 1 309 ? -13.470 1.458 33.437 1.00 68.44 309 ARG A N 1
ATOM 2449 C CA . ARG A 1 309 ? -13.714 0.561 32.292 1.00 68.44 309 ARG A CA 1
ATOM 2450 C C . ARG A 1 309 ? -12.433 0.250 31.510 1.00 68.44 309 ARG A C 1
ATOM 2452 O O . ARG A 1 309 ? -12.220 -0.913 31.174 1.00 68.44 309 ARG A O 1
ATOM 2459 N N . ALA A 1 310 ? -11.584 1.249 31.260 1.00 63.97 310 ALA A N 1
ATOM 2460 C CA . ALA A 1 310 ? -10.326 1.077 30.530 1.00 63.97 310 ALA A CA 1
ATOM 2461 C C . ALA A 1 310 ? -9.373 0.101 31.245 1.00 63.97 310 ALA A C 1
ATOM 2463 O O . ALA A 1 310 ? -8.895 -0.846 30.624 1.00 63.97 310 ALA A O 1
ATOM 2464 N N . ASN A 1 311 ? -9.189 0.256 32.562 1.00 58.97 311 ASN A N 1
ATOM 2465 C CA . ASN A 1 311 ? -8.373 -0.654 33.380 1.00 58.97 311 ASN A CA 1
ATOM 2466 C C . ASN A 1 311 ? -8.840 -2.113 33.299 1.00 58.97 311 ASN A C 1
ATOM 2468 O O . ASN A 1 311 ? -8.025 -3.024 33.163 1.00 58.97 311 ASN A O 1
ATOM 2472 N N . ARG A 1 312 ? -10.157 -2.346 33.352 1.00 61.44 312 ARG A N 1
ATOM 2473 C CA . ARG A 1 312 ? -10.727 -3.698 33.272 1.00 61.44 312 ARG A CA 1
ATOM 2474 C C . ARG A 1 312 ? -10.482 -4.347 31.906 1.00 61.44 312 ARG A C 1
ATOM 2476 O O . ARG A 1 312 ? -10.267 -5.553 31.837 1.00 61.44 312 ARG A O 1
ATOM 2483 N N . ASN A 1 313 ? -10.555 -3.570 30.827 1.00 58.28 313 ASN A N 1
ATOM 2484 C CA . ASN A 1 313 ? -10.306 -4.080 29.480 1.00 58.28 313 ASN A CA 1
ATOM 2485 C C . ASN A 1 313 ? -8.816 -4.376 29.265 1.00 58.28 313 ASN A C 1
ATOM 2487 O O . ASN A 1 313 ? -8.501 -5.450 28.767 1.00 58.28 313 ASN A O 1
ATOM 2491 N N . LEU A 1 314 ? -7.918 -3.493 29.722 1.00 55.25 314 LEU A N 1
ATOM 2492 C CA . LEU A 1 314 ? -6.467 -3.705 29.656 1.00 55.25 314 LEU A CA 1
ATOM 2493 C C . LEU A 1 314 ? -6.023 -4.970 30.396 1.00 55.25 314 LEU A C 1
ATOM 2495 O O . LEU A 1 314 ? -5.251 -5.736 29.836 1.00 55.25 314 LEU A O 1
ATOM 2499 N N . GLN A 1 315 ? -6.555 -5.243 31.593 1.00 50.81 315 GLN A N 1
ATOM 2500 C CA . GLN A 1 315 ? -6.264 -6.495 32.308 1.00 50.81 315 GLN A CA 1
ATOM 2501 C C . GLN A 1 315 ? -6.620 -7.735 31.480 1.00 50.81 315 GLN A C 1
ATOM 2503 O O . GLN A 1 315 ? -5.825 -8.662 31.391 1.00 50.81 315 GLN A O 1
ATOM 2508 N N . LYS A 1 316 ? -7.781 -7.740 30.809 1.00 51.78 316 LYS A N 1
ATOM 2509 C CA . LYS A 1 316 ? -8.177 -8.858 29.937 1.00 51.78 316 LYS A CA 1
ATOM 2510 C C . LYS A 1 316 ? -7.233 -9.016 28.748 1.00 51.78 316 LYS A C 1
ATOM 2512 O O . LYS A 1 316 ? -6.914 -10.137 28.375 1.00 51.78 316 LYS A O 1
ATOM 2517 N N . THR A 1 317 ? -6.797 -7.904 28.165 1.00 49.97 317 THR A N 1
ATOM 2518 C CA . THR A 1 317 ? -5.835 -7.879 27.061 1.00 49.97 317 THR A CA 1
ATOM 2519 C C . THR A 1 317 ? -4.462 -8.388 27.518 1.00 49.97 317 THR A C 1
ATOM 2521 O O . THR A 1 317 ? -3.902 -9.275 26.884 1.00 49.97 317 THR A O 1
ATOM 2524 N N . GLU A 1 318 ? -3.946 -7.928 28.660 1.00 50.72 318 GLU A N 1
ATOM 2525 C CA . GLU A 1 318 ? -2.698 -8.429 29.252 1.00 50.72 318 GLU A CA 1
ATOM 2526 C C . GLU A 1 318 ? -2.773 -9.912 29.631 1.00 50.72 318 GLU A C 1
ATOM 2528 O O . GLU A 1 318 ? -1.801 -10.631 29.427 1.00 50.72 318 GLU A O 1
ATOM 2533 N N . ASP A 1 319 ? -3.900 -10.406 30.143 1.00 46.56 319 ASP A N 1
ATOM 2534 C CA . ASP A 1 319 ? -4.074 -11.829 30.463 1.00 46.56 319 ASP A CA 1
ATOM 2535 C C . ASP A 1 319 ? -4.071 -12.720 29.206 1.00 46.56 319 ASP A C 1
ATOM 2537 O O . ASP A 1 319 ? -3.605 -13.865 29.257 1.00 46.56 319 ASP A O 1
ATOM 2541 N N . VAL A 1 320 ? -4.552 -12.187 28.075 1.00 45.56 320 VAL A N 1
ATOM 2542 C CA . VAL A 1 320 ? -4.496 -12.828 26.753 1.00 45.56 320 VAL A CA 1
ATOM 2543 C C . VAL A 1 320 ? -3.064 -12.834 26.210 1.00 45.56 320 VAL A C 1
ATOM 2545 O O . VAL A 1 320 ? -2.561 -13.891 25.836 1.00 45.56 320 VAL A O 1
ATOM 2548 N N . PHE A 1 321 ? -2.366 -11.696 26.242 1.00 44.78 321 PHE A N 1
ATOM 2549 C CA . PHE A 1 321 ? -1.011 -11.575 25.687 1.00 44.78 321 PHE A CA 1
ATOM 2550 C C . PHE A 1 321 ? 0.095 -12.155 26.586 1.00 44.78 321 PHE A C 1
ATOM 2552 O O . PHE A 1 321 ? 1.134 -12.571 26.082 1.00 44.78 321 PHE A O 1
ATOM 2559 N N . ASN A 1 322 ? -0.129 -12.270 27.900 1.00 47.31 322 ASN A N 1
ATOM 2560 C CA . ASN A 1 322 ? 0.801 -12.904 28.846 1.00 47.31 322 ASN A CA 1
ATOM 2561 C C . ASN A 1 322 ? 0.493 -14.395 29.099 1.00 47.31 322 ASN A C 1
ATOM 2563 O O . ASN A 1 322 ? 1.015 -14.982 30.050 1.00 47.31 322 ASN A O 1
ATOM 2567 N N . GLY A 1 323 ? -0.356 -15.021 28.275 1.00 39.44 323 GLY A N 1
ATOM 2568 C CA . GLY A 1 323 ? -0.555 -16.475 28.262 1.00 39.44 323 GLY A CA 1
ATOM 2569 C C . GLY A 1 323 ? -1.273 -17.065 29.483 1.00 39.44 323 GLY A C 1
ATOM 2570 O O . GLY A 1 323 ? -1.118 -18.255 29.765 1.00 39.44 323 GLY A O 1
ATOM 2571 N N . LYS A 1 324 ? -2.059 -16.274 30.228 1.00 40.16 324 LYS A N 1
ATOM 2572 C CA . LYS A 1 324 ? -2.841 -16.776 31.378 1.00 40.16 324 LYS A CA 1
ATOM 2573 C C . LYS A 1 324 ? -4.188 -17.387 30.980 1.00 40.16 324 LYS A C 1
ATOM 2575 O O . LYS A 1 324 ? -4.756 -18.155 31.756 1.00 40.16 324 LYS A O 1
ATOM 2580 N N . LEU A 1 325 ? -4.657 -17.142 29.757 1.00 38.19 325 LEU A N 1
ATOM 2581 C CA . LEU A 1 325 ? -5.702 -17.930 29.098 1.00 38.19 325 LEU A CA 1
ATOM 2582 C C . LEU A 1 325 ? -5.036 -18.954 28.169 1.00 38.19 325 LEU A C 1
ATOM 2584 O O . LEU A 1 325 ? -4.385 -18.591 27.195 1.00 38.19 325 LEU A O 1
ATOM 2588 N N . LYS A 1 326 ? -5.164 -20.248 28.496 1.00 34.16 326 LYS A N 1
ATOM 2589 C CA . LYS A 1 326 ? -4.580 -21.349 27.712 1.00 34.16 326 LYS A CA 1
ATOM 2590 C C . LYS A 1 326 ? -5.192 -21.393 26.304 1.00 34.16 326 LYS A C 1
ATOM 2592 O O . LYS A 1 326 ? -6.274 -21.950 26.130 1.00 34.16 326 LYS A O 1
ATOM 2597 N N . THR A 1 327 ? -4.485 -20.888 25.300 1.00 34.97 327 THR A N 1
ATOM 2598 C CA . THR A 1 327 ? -4.678 -21.306 23.905 1.00 34.97 327 THR A CA 1
ATOM 2599 C C . THR A 1 327 ? -4.047 -22.685 23.687 1.00 34.97 327 THR A C 1
ATOM 2601 O O . THR A 1 327 ? -3.163 -23.114 24.439 1.00 34.97 327 THR A O 1
ATOM 2604 N N . LYS A 1 328 ? -4.556 -23.444 22.707 1.00 33.44 328 LYS A N 1
ATOM 2605 C CA . LYS A 1 328 ? -4.063 -24.790 22.377 1.00 33.44 328 LYS A CA 1
ATOM 2606 C C . LYS A 1 328 ? -2.555 -24.735 22.107 1.00 33.44 328 LYS A C 1
ATOM 2608 O O . LYS A 1 328 ? -2.127 -24.177 21.105 1.00 33.44 328 LYS A O 1
ATOM 2613 N N . LYS A 1 329 ? -1.762 -25.389 22.962 1.00 31.80 329 LYS A N 1
ATOM 2614 C CA . LYS A 1 329 ? -0.403 -25.809 22.606 1.00 31.80 329 LYS A CA 1
ATOM 2615 C C . LYS A 1 329 ? -0.501 -26.713 21.377 1.00 31.80 329 LYS A C 1
ATOM 2617 O O . LYS A 1 329 ? -0.924 -27.858 21.511 1.00 31.80 329 LYS A O 1
ATOM 2622 N N . VAL A 1 330 ? -0.080 -26.224 20.218 1.00 32.09 330 VAL A N 1
ATOM 2623 C CA . VAL A 1 330 ? 0.466 -27.102 19.184 1.00 32.09 330 VAL A CA 1
ATOM 2624 C C . VAL A 1 330 ? 1.962 -27.159 19.454 1.00 32.09 330 VAL A C 1
ATOM 2626 O O . VAL A 1 330 ? 2.686 -26.177 19.323 1.00 32.09 330 VAL A O 1
ATOM 2629 N N . THR A 1 331 ? 2.395 -28.294 19.989 1.00 30.09 331 THR A N 1
ATOM 2630 C CA . THR A 1 331 ? 3.804 -28.655 20.125 1.00 30.09 331 THR A CA 1
ATOM 2631 C C . THR A 1 331 ? 4.470 -28.674 18.751 1.00 30.09 331 THR A C 1
ATOM 2633 O O . THR A 1 331 ? 3.901 -29.188 17.794 1.00 30.09 331 THR A O 1
ATOM 2636 N N . ALA A 1 332 ? 5.657 -28.074 18.700 1.00 37.75 332 ALA A N 1
ATOM 2637 C CA . ALA A 1 332 ? 6.493 -27.843 17.530 1.00 37.75 332 ALA A CA 1
ATOM 2638 C C . ALA A 1 332 ? 6.878 -29.110 16.754 1.00 37.75 332 ALA A C 1
ATOM 2640 O O . ALA A 1 332 ? 7.081 -30.152 17.369 1.00 37.75 332 ALA A O 1
ATOM 2641 N N . ASP A 1 333 ? 7.155 -28.947 15.455 1.00 27.11 333 ASP A N 1
ATOM 2642 C CA . ASP A 1 333 ? 8.271 -29.642 14.811 1.00 27.11 333 ASP A CA 1
ATOM 2643 C C . ASP A 1 333 ? 8.861 -28.843 13.625 1.00 27.11 333 ASP A C 1
ATOM 2645 O O . ASP A 1 333 ? 8.204 -28.601 12.623 1.00 27.11 333 ASP A O 1
ATOM 2649 N N . LYS A 1 334 ? 10.138 -28.474 13.812 1.00 32.88 334 LYS A N 1
ATOM 2650 C CA . LYS A 1 334 ? 11.262 -28.272 12.870 1.00 32.88 334 LYS A CA 1
ATOM 2651 C C . LYS A 1 334 ? 11.202 -27.313 11.658 1.00 32.88 334 LYS A C 1
ATOM 2653 O O . LYS A 1 334 ? 10.494 -27.549 10.695 1.00 32.88 334 LYS A O 1
ATOM 2658 N N . LYS A 1 335 ? 12.242 -26.453 11.687 1.00 35.03 335 LYS A N 1
ATOM 2659 C CA . LYS A 1 335 ? 13.129 -25.951 10.612 1.00 35.03 335 LYS A CA 1
ATOM 2660 C C . LYS A 1 335 ? 12.498 -25.072 9.528 1.00 35.03 335 LYS A C 1
ATOM 2662 O O . LYS A 1 335 ? 11.797 -25.574 8.671 1.00 35.03 335 LYS A O 1
ATOM 2667 N N . ASP A 1 336 ? 12.874 -23.795 9.531 1.00 29.66 336 ASP A N 1
ATOM 2668 C CA . ASP A 1 336 ? 13.876 -23.313 8.576 1.00 29.66 336 ASP A CA 1
ATOM 2669 C C . ASP A 1 336 ? 14.636 -22.114 9.165 1.00 29.66 336 ASP A C 1
ATOM 2671 O O . ASP A 1 336 ? 14.068 -21.147 9.671 1.00 29.66 336 ASP A O 1
ATOM 2675 N N . GLU A 1 337 ? 15.956 -22.279 9.204 1.00 37.22 337 GLU A N 1
ATOM 2676 C CA . GLU A 1 337 ? 16.948 -21.239 9.441 1.00 37.22 337 GLU A CA 1
ATOM 2677 C C . GLU A 1 337 ? 17.140 -20.535 8.098 1.00 37.22 337 GLU A C 1
ATOM 2679 O O . GLU A 1 337 ? 17.533 -21.216 7.162 1.00 37.22 337 GLU A O 1
ATOM 2684 N N . ASP A 1 338 ? 16.794 -19.246 7.994 1.00 35.38 338 ASP A N 1
ATOM 2685 C CA . ASP A 1 338 ? 17.418 -18.244 7.105 1.00 35.38 338 ASP A CA 1
ATOM 2686 C C . ASP A 1 338 ? 16.631 -16.915 7.173 1.00 35.38 338 ASP A C 1
ATOM 2688 O O . ASP A 1 338 ? 15.926 -16.518 6.247 1.00 35.38 338 ASP A O 1
ATOM 2692 N N . ASP A 1 339 ? 16.760 -16.196 8.295 1.00 35.09 339 ASP A N 1
ATOM 2693 C CA . ASP A 1 339 ? 16.449 -14.760 8.362 1.00 35.09 339 ASP A CA 1
ATOM 2694 C C . ASP A 1 339 ? 17.639 -14.004 8.997 1.00 35.09 339 ASP A C 1
ATOM 2696 O O . ASP A 1 339 ? 17.928 -14.189 10.191 1.00 35.09 339 ASP A O 1
ATOM 2700 N N . PRO A 1 340 ? 18.348 -13.146 8.233 1.00 33.84 340 PRO A N 1
ATOM 2701 C CA . PRO A 1 340 ? 19.475 -12.354 8.726 1.00 33.84 340 PRO A CA 1
ATOM 2702 C C . PRO A 1 340 ? 19.117 -11.345 9.830 1.00 33.84 340 PRO A C 1
ATOM 2704 O O . PRO A 1 340 ? 20.022 -10.815 10.475 1.00 33.84 340 PRO A O 1
ATOM 2707 N N . TRP A 1 341 ? 17.832 -11.066 10.078 1.00 33.66 341 TRP A N 1
ATOM 2708 C CA . TRP A 1 341 ? 17.404 -10.078 11.076 1.00 33.66 341 TRP A CA 1
ATOM 2709 C C . TRP A 1 341 ? 17.046 -10.676 12.446 1.00 33.66 341 TRP A C 1
ATOM 2711 O O . TRP A 1 341 ? 17.040 -9.958 13.449 1.00 33.66 341 TRP A O 1
ATOM 2721 N N . LEU A 1 342 ? 16.851 -11.998 12.546 1.00 32.00 342 LEU A N 1
ATOM 2722 C CA . LEU A 1 342 ? 16.474 -12.682 13.796 1.00 32.00 342 LEU A CA 1
ATOM 2723 C C . LEU A 1 342 ? 17.660 -13.162 14.659 1.00 32.00 342 LEU A C 1
ATOM 2725 O O . LEU A 1 342 ? 17.470 -13.644 15.780 1.00 32.00 342 LEU A O 1
ATOM 2729 N N . THR A 1 343 ? 18.906 -12.993 14.208 1.00 33.41 343 THR A N 1
ATOM 2730 C CA . THR A 1 343 ? 20.107 -13.488 14.916 1.00 33.41 343 THR A CA 1
ATOM 2731 C C . THR A 1 343 ? 20.715 -12.513 15.933 1.00 33.41 343 THR A C 1
ATOM 2733 O O . THR A 1 343 ? 21.645 -12.881 16.652 1.00 33.41 343 THR A O 1
ATOM 2736 N N . VAL A 1 344 ? 20.175 -11.300 16.092 1.00 32.00 344 VAL A N 1
ATOM 2737 C CA . VAL A 1 344 ? 20.777 -10.279 16.979 1.00 32.00 344 VAL A CA 1
ATOM 2738 C C . VAL A 1 344 ? 20.439 -10.483 18.470 1.00 32.00 344 VAL A C 1
ATOM 2740 O O . VAL A 1 344 ? 21.160 -9.992 19.336 1.00 32.00 344 VAL A O 1
ATOM 2743 N N . TRP A 1 345 ? 19.418 -11.277 18.825 1.00 30.56 345 TRP A N 1
ATOM 2744 C CA . TRP A 1 345 ? 18.948 -11.361 20.224 1.00 30.56 345 TRP A CA 1
ATOM 2745 C C . TRP A 1 345 ? 19.069 -12.720 20.929 1.00 30.56 345 TRP A C 1
ATOM 2747 O O . TRP A 1 345 ? 18.678 -12.839 22.093 1.00 30.56 345 TRP A O 1
ATOM 2757 N N . LYS A 1 346 ? 19.721 -13.722 20.325 1.00 34.03 346 LYS A N 1
ATOM 2758 C CA . LYS A 1 346 ? 20.010 -15.017 20.980 1.00 34.03 346 LYS A CA 1
ATOM 2759 C C . LYS A 1 346 ? 21.503 -15.233 21.237 1.00 34.03 346 LYS A C 1
ATOM 2761 O O . LYS A 1 346 ? 22.088 -16.235 20.846 1.00 34.03 346 LYS A O 1
ATOM 2766 N N . ILE A 1 347 ? 22.130 -14.298 21.948 1.00 38.94 347 ILE A N 1
ATOM 2767 C CA . ILE A 1 347 ? 23.500 -14.478 22.448 1.00 38.94 347 ILE A CA 1
ATOM 2768 C C . ILE A 1 347 ? 23.446 -15.216 23.804 1.00 38.94 347 ILE A C 1
ATOM 2770 O O . ILE A 1 347 ? 22.832 -14.692 24.743 1.00 38.94 347 ILE A O 1
ATOM 2774 N N . PRO A 1 348 ? 24.091 -16.394 23.955 1.00 41.62 348 PRO A N 1
ATOM 2775 C CA . PRO A 1 348 ? 24.252 -17.059 25.249 1.00 41.62 348 PRO A CA 1
ATOM 2776 C C . PRO A 1 348 ? 24.874 -16.106 26.277 1.00 41.62 348 PRO A C 1
ATOM 2778 O O . PRO A 1 348 ? 25.784 -15.351 25.935 1.00 41.62 348 PRO A O 1
ATOM 2781 N N . LYS A 1 349 ? 24.428 -16.144 27.542 1.00 39.34 349 LYS A N 1
ATOM 2782 C CA . LYS A 1 349 ? 24.869 -15.202 28.598 1.00 39.34 349 LYS A CA 1
ATOM 2783 C C . LYS A 1 349 ? 26.397 -15.016 28.672 1.00 39.34 349 LYS A C 1
ATOM 2785 O O . LYS A 1 349 ? 26.851 -13.902 28.906 1.00 39.34 349 LYS A O 1
ATOM 2790 N N . TRP A 1 350 ? 27.187 -16.054 28.393 1.00 42.41 350 TRP A N 1
ATOM 2791 C CA . TRP A 1 350 ? 28.654 -15.987 28.392 1.00 42.41 350 TRP A CA 1
ATOM 2792 C C . TRP A 1 350 ? 29.252 -15.195 27.209 1.00 42.41 350 TRP A C 1
ATOM 2794 O O . TRP A 1 350 ? 30.244 -14.495 27.387 1.00 42.41 350 TRP A O 1
ATOM 2804 N N . LYS A 1 351 ? 28.615 -15.194 26.029 1.00 35.50 351 LYS A N 1
ATOM 2805 C CA . LYS A 1 351 ? 29.020 -14.346 24.891 1.00 35.50 351 LYS A CA 1
ATOM 2806 C C . LYS A 1 351 ? 28.606 -12.878 25.070 1.00 35.50 351 LYS A C 1
ATOM 2808 O O . LYS A 1 351 ? 29.283 -12.006 24.539 1.00 35.50 351 LYS A O 1
ATOM 2813 N N . LYS A 1 352 ? 27.564 -12.578 25.864 1.00 41.09 352 LYS A N 1
ATOM 2814 C CA . LYS A 1 352 ? 27.228 -11.193 26.269 1.00 41.09 352 LYS A CA 1
ATOM 2815 C C . LYS A 1 352 ? 28.292 -10.598 27.197 1.00 41.09 352 LYS A C 1
ATOM 2817 O O . LYS A 1 352 ? 28.616 -9.424 27.066 1.00 41.09 352 LYS A O 1
ATOM 2822 N N . ILE A 1 353 ? 28.875 -11.420 28.075 1.00 45.59 353 ILE A N 1
ATOM 2823 C CA . ILE A 1 353 ? 30.013 -11.034 28.926 1.00 45.59 353 ILE A CA 1
ATOM 2824 C C . ILE A 1 353 ? 31.264 -10.785 28.069 1.00 45.59 353 ILE A C 1
ATOM 2826 O O . ILE A 1 353 ? 31.953 -9.792 28.280 1.00 45.59 353 ILE A O 1
ATOM 2830 N N . LEU A 1 354 ? 31.506 -11.612 27.044 1.00 38.66 354 LEU A N 1
ATOM 2831 C CA . LEU A 1 354 ? 32.608 -11.403 26.096 1.00 38.66 354 LEU A CA 1
ATOM 2832 C C . LEU A 1 354 ? 32.424 -10.123 25.256 1.00 38.66 354 LEU A C 1
ATOM 2834 O O . LEU A 1 354 ? 33.382 -9.389 25.061 1.00 38.66 354 LEU A O 1
ATOM 2838 N N . PHE A 1 355 ? 31.196 -9.802 24.829 1.00 40.97 355 PHE A N 1
ATOM 2839 C CA . PHE A 1 355 ? 30.885 -8.559 24.105 1.00 40.97 355 PHE A CA 1
ATOM 2840 C C . PHE A 1 355 ? 31.058 -7.308 24.981 1.00 40.97 355 PHE A C 1
ATOM 2842 O O . PHE A 1 355 ? 31.576 -6.298 24.512 1.00 40.97 355 PHE A O 1
ATOM 2849 N N . TYR A 1 356 ? 30.686 -7.385 26.265 1.00 42.28 356 TYR A N 1
ATOM 2850 C CA . TYR A 1 356 ? 30.937 -6.313 27.235 1.00 42.28 356 TYR A CA 1
ATOM 2851 C C . TYR A 1 356 ? 32.436 -6.132 27.517 1.00 42.28 356 TYR A C 1
ATOM 2853 O O . TYR A 1 356 ? 32.912 -5.002 27.561 1.00 42.28 356 TYR A O 1
ATOM 2861 N N . LEU A 1 357 ? 33.201 -7.223 27.632 1.00 40.75 357 LEU A N 1
ATOM 2862 C CA . LEU A 1 357 ? 34.657 -7.166 27.801 1.00 40.75 357 LEU A CA 1
ATOM 2863 C C . LEU A 1 357 ? 35.361 -6.630 26.543 1.00 40.75 357 LEU A C 1
ATOM 2865 O O . LEU A 1 357 ? 36.232 -5.773 26.660 1.00 40.75 357 LEU A O 1
ATOM 2869 N N . CYS A 1 358 ? 34.945 -7.038 25.339 1.00 44.38 358 CYS A N 1
ATOM 2870 C CA . CYS A 1 358 ? 35.465 -6.493 24.081 1.00 44.38 358 CYS A CA 1
ATOM 2871 C C . CYS A 1 358 ? 35.091 -5.015 23.884 1.00 44.38 358 CYS A C 1
ATOM 2873 O O . CYS A 1 358 ? 35.916 -4.251 23.394 1.00 44.38 358 CYS A O 1
ATOM 2875 N N . GLY A 1 359 ? 33.896 -4.588 24.308 1.00 43.97 359 GLY A N 1
ATOM 2876 C CA . GLY A 1 359 ? 33.484 -3.180 24.283 1.00 43.97 359 GLY A CA 1
ATOM 2877 C C . GLY A 1 359 ? 34.293 -2.299 25.241 1.00 43.97 359 GLY A C 1
ATOM 2878 O O . GLY A 1 359 ? 34.655 -1.177 24.886 1.00 43.97 359 GLY A O 1
ATOM 2879 N N . ILE A 1 360 ? 34.652 -2.820 26.419 1.00 48.81 360 ILE A N 1
ATOM 2880 C CA . ILE A 1 360 ? 35.539 -2.139 27.377 1.00 48.81 360 ILE A CA 1
ATOM 2881 C C . ILE A 1 360 ? 36.972 -2.057 26.823 1.00 48.81 360 ILE A C 1
ATOM 2883 O O . ILE A 1 360 ? 37.596 -1.001 26.882 1.00 48.81 360 ILE A O 1
ATOM 2887 N N . VAL A 1 361 ? 37.485 -3.120 26.196 1.00 48.66 361 VAL A N 1
ATOM 2888 C CA . VAL A 1 361 ? 38.822 -3.105 25.571 1.00 48.66 361 VAL A CA 1
ATOM 2889 C C . VAL A 1 361 ? 38.868 -2.174 24.350 1.00 48.66 361 VAL A C 1
ATOM 2891 O O . VAL A 1 361 ? 39.833 -1.430 24.193 1.00 48.66 361 VAL A O 1
ATOM 2894 N N . ALA A 1 362 ? 37.818 -2.141 23.523 1.00 45.44 362 ALA A N 1
ATOM 2895 C CA . ALA A 1 362 ? 37.732 -1.249 22.365 1.00 45.44 362 ALA A CA 1
ATOM 2896 C C . ALA A 1 362 ? 37.637 0.230 22.773 1.00 45.44 362 ALA A C 1
ATOM 2898 O O . ALA A 1 362 ? 38.282 1.079 22.160 1.00 45.44 362 ALA A O 1
ATOM 2899 N N . SER A 1 363 ? 36.896 0.546 23.839 1.00 48.47 363 SER A N 1
ATOM 2900 C CA . SER A 1 363 ? 36.831 1.914 24.373 1.00 48.47 363 SER A CA 1
ATOM 2901 C C . SER A 1 363 ? 38.160 2.352 25.001 1.00 48.47 363 SER A C 1
ATOM 2903 O O . SER A 1 363 ? 38.588 3.479 24.760 1.00 48.47 363 SER A O 1
ATOM 2905 N N . TYR A 1 364 ? 38.890 1.457 25.679 1.00 50.00 364 TYR A N 1
ATOM 2906 C CA . TYR A 1 364 ? 40.263 1.736 26.122 1.00 50.00 364 TYR A CA 1
ATOM 2907 C C . TYR A 1 364 ? 41.239 1.935 24.952 1.00 50.00 364 TYR A C 1
ATOM 2909 O O . TYR A 1 364 ? 42.085 2.829 25.011 1.00 50.00 364 TYR A O 1
ATOM 2917 N N . LEU A 1 365 ? 41.112 1.163 23.866 1.00 47.91 365 LEU A N 1
ATOM 2918 C CA . LEU A 1 365 ? 41.973 1.298 22.687 1.00 47.91 365 LEU A CA 1
ATOM 2919 C C . LEU A 1 365 ? 41.735 2.629 21.958 1.00 47.91 365 LEU A C 1
ATOM 2921 O O . LEU A 1 365 ? 42.693 3.298 21.581 1.00 47.91 365 LEU A O 1
ATOM 2925 N N . VAL A 1 366 ? 40.472 3.047 21.817 1.00 54.56 366 VAL A N 1
ATOM 2926 C CA . VAL A 1 366 ? 40.093 4.329 21.197 1.00 54.56 366 VAL A CA 1
ATOM 2927 C C . VAL A 1 366 ? 40.556 5.512 22.046 1.00 54.56 366 VAL A C 1
ATOM 2929 O O . VAL A 1 366 ? 41.103 6.465 21.498 1.00 54.56 366 VAL A O 1
ATOM 2932 N N . VAL A 1 367 ? 40.424 5.443 23.375 1.00 56.88 367 VAL A N 1
ATOM 2933 C CA . VAL A 1 367 ? 40.934 6.492 24.275 1.00 56.88 367 VAL A CA 1
ATOM 2934 C C . VAL A 1 367 ? 42.463 6.563 24.225 1.00 56.88 367 VAL A C 1
ATOM 2936 O O . VAL A 1 367 ? 43.016 7.657 24.160 1.00 56.88 367 VAL A O 1
ATOM 2939 N N . THR A 1 368 ? 43.158 5.424 24.169 1.00 58.56 368 THR A N 1
ATOM 2940 C CA . THR A 1 368 ? 44.630 5.389 24.091 1.00 58.56 368 THR A CA 1
ATOM 2941 C C . THR A 1 368 ? 45.143 5.887 22.734 1.00 58.56 368 THR A C 1
ATOM 2943 O O . THR A 1 368 ? 46.103 6.654 22.684 1.00 58.56 368 THR A O 1
ATOM 2946 N N . LEU A 1 369 ? 44.479 5.523 21.630 1.00 51.16 369 LEU A N 1
ATOM 2947 C CA . LEU A 1 369 ? 44.792 6.022 20.286 1.00 51.16 369 LEU A CA 1
ATOM 2948 C C . LEU A 1 369 ? 44.493 7.519 20.152 1.00 51.16 369 LEU A C 1
ATOM 2950 O O . LEU A 1 369 ? 45.304 8.238 19.575 1.00 51.16 369 LEU A O 1
ATOM 2954 N N . ALA A 1 370 ? 43.403 8.015 20.745 1.00 55.19 370 ALA A N 1
ATOM 2955 C CA . ALA A 1 370 ? 43.115 9.446 20.811 1.00 55.19 370 ALA A CA 1
ATOM 2956 C C . ALA A 1 370 ? 44.180 10.202 21.625 1.00 55.19 370 ALA A C 1
ATOM 2958 O O . ALA A 1 370 ? 44.621 11.273 21.213 1.00 55.19 370 ALA A O 1
ATOM 2959 N N . PHE A 1 371 ? 44.662 9.624 22.732 1.00 51.94 371 PHE A N 1
ATOM 2960 C CA . PHE A 1 371 ? 45.730 10.211 23.548 1.00 51.94 371 PHE A CA 1
ATOM 2961 C C . PHE A 1 371 ? 47.083 10.235 22.817 1.00 51.94 371 PHE A C 1
ATOM 2963 O O . PHE A 1 371 ? 47.820 11.216 22.902 1.00 51.94 371 PHE A O 1
ATOM 2970 N N . LEU A 1 372 ? 47.411 9.183 22.058 1.00 51.69 372 LEU A N 1
ATOM 2971 C CA . LEU A 1 372 ? 48.622 9.121 21.230 1.00 51.69 372 LEU A CA 1
ATOM 2972 C C . LEU A 1 372 ? 48.552 10.071 20.028 1.00 51.69 372 LEU A C 1
ATOM 2974 O O . LEU A 1 372 ? 49.546 10.720 19.712 1.00 51.69 372 LEU A O 1
ATOM 2978 N N . PHE A 1 373 ? 47.382 10.202 19.400 1.00 51.38 373 PHE A N 1
ATOM 2979 C CA . PHE A 1 373 ? 47.156 11.128 18.290 1.00 51.38 373 PHE A CA 1
ATOM 2980 C C . PHE A 1 373 ? 47.250 12.589 18.753 1.00 51.38 373 PHE A C 1
ATOM 2982 O O . PHE A 1 373 ? 47.932 13.395 18.123 1.00 51.38 373 PHE A O 1
ATOM 2989 N N . LEU A 1 374 ? 46.672 12.920 19.913 1.00 50.97 374 LEU A N 1
ATOM 2990 C CA . LEU A 1 374 ? 46.767 14.257 20.510 1.00 50.97 374 LEU A CA 1
ATOM 2991 C C . LEU A 1 374 ? 48.191 14.592 20.985 1.00 50.97 374 LEU A C 1
ATOM 2993 O O . LEU A 1 374 ? 48.655 15.707 20.760 1.00 50.97 374 LEU A O 1
ATOM 2997 N N . ASN A 1 375 ? 48.929 13.630 21.552 1.00 50.72 375 ASN A N 1
ATOM 2998 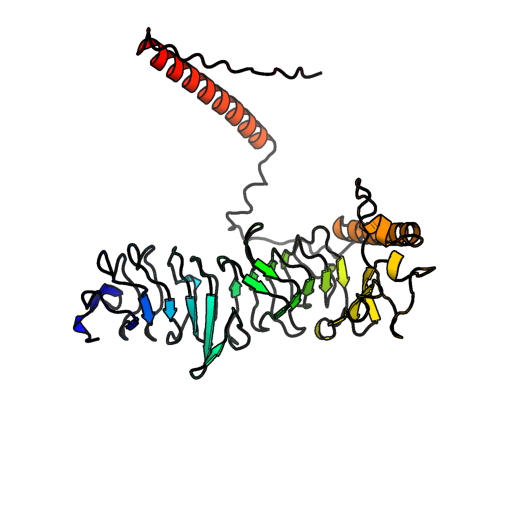C CA . ASN A 1 375 ? 50.346 13.821 21.893 1.00 50.72 375 ASN A CA 1
ATOM 2999 C C . ASN A 1 375 ? 51.251 13.940 20.652 1.00 50.72 375 ASN A C 1
ATOM 3001 O O . ASN A 1 375 ? 52.260 14.644 20.693 1.00 50.72 375 ASN A O 1
ATOM 3005 N N . GLY A 1 376 ? 50.897 13.278 19.547 1.00 50.66 376 GLY A N 1
ATOM 3006 C CA . GLY A 1 376 ? 51.570 13.431 18.255 1.00 50.66 376 GLY A CA 1
ATOM 3007 C C . GLY A 1 376 ? 51.369 14.824 17.655 1.00 50.66 376 GLY A C 1
ATOM 3008 O O . GLY A 1 376 ? 52.333 15.438 17.203 1.00 50.66 376 GLY A O 1
ATOM 3009 N N . ILE A 1 377 ? 50.145 15.356 17.735 1.00 48.81 377 ILE A N 1
ATOM 3010 C CA . ILE A 1 377 ? 49.808 16.713 17.278 1.00 48.81 377 ILE A CA 1
ATOM 3011 C C . ILE A 1 377 ? 50.482 17.778 18.158 1.00 48.81 377 ILE A C 1
ATOM 3013 O O . ILE A 1 377 ? 51.045 18.734 17.627 1.00 48.81 377 ILE A O 1
ATOM 3017 N N . ALA A 1 378 ? 50.522 17.589 19.482 1.00 50.06 378 ALA A N 1
ATOM 3018 C CA . ALA A 1 378 ? 51.198 18.510 20.402 1.00 50.06 378 ALA A CA 1
ATOM 3019 C C . ALA A 1 378 ? 52.724 18.582 20.183 1.00 50.06 378 ALA A C 1
ATOM 3021 O O . ALA A 1 378 ? 53.331 19.625 20.407 1.00 50.06 378 ALA A O 1
ATOM 3022 N N . LYS A 1 379 ? 53.358 17.502 19.696 1.00 49.56 379 LYS A N 1
ATOM 3023 C CA . LYS A 1 379 ? 54.786 17.502 19.324 1.00 49.56 379 LYS A CA 1
ATOM 3024 C C . LYS A 1 379 ? 55.083 18.169 17.977 1.00 49.56 379 LYS A C 1
ATOM 3026 O O . LYS A 1 379 ? 56.230 18.543 17.752 1.00 49.56 379 LYS A O 1
ATOM 3031 N N . GLN A 1 380 ? 54.095 18.306 17.090 1.00 47.88 380 GLN A N 1
ATOM 3032 C CA . GLN A 1 380 ? 54.273 18.914 15.764 1.00 47.88 380 GLN A CA 1
ATOM 3033 C C . GLN A 1 380 ? 53.967 20.419 15.726 1.00 47.88 380 GLN A C 1
ATOM 3035 O O . GLN A 1 380 ? 54.264 21.059 14.722 1.00 47.88 380 GLN A O 1
ATOM 3040 N N . ASN A 1 381 ? 53.418 20.998 16.799 1.00 47.75 381 ASN A N 1
ATOM 3041 C CA . ASN A 1 381 ? 53.131 22.432 16.880 1.00 47.75 381 ASN A CA 1
ATOM 3042 C C . ASN A 1 381 ? 53.320 22.959 18.321 1.00 47.75 381 ASN A C 1
ATOM 3044 O O . ASN A 1 381 ? 52.346 23.046 19.070 1.00 47.75 381 ASN A O 1
ATOM 3048 N N . PRO A 1 382 ? 54.554 23.308 18.735 1.00 49.53 382 PRO A N 1
ATOM 3049 C CA . PRO A 1 382 ? 54.810 23.805 20.088 1.00 49.53 382 PRO A CA 1
ATOM 3050 C C . PRO A 1 382 ? 54.200 25.190 20.375 1.00 49.53 382 PRO A C 1
ATOM 3052 O O . PRO A 1 382 ? 53.944 25.496 21.535 1.00 49.53 382 PRO A O 1
ATOM 3055 N N . ASP A 1 383 ? 53.902 25.989 19.341 1.00 48.06 383 ASP A N 1
ATOM 3056 C CA . ASP A 1 383 ? 53.498 27.400 19.496 1.00 48.06 383 ASP A CA 1
ATOM 3057 C C . ASP A 1 383 ? 52.037 27.694 19.088 1.00 48.06 383 ASP A C 1
ATOM 3059 O O . ASP A 1 383 ? 51.595 28.843 19.046 1.00 48.06 383 ASP A O 1
ATOM 3063 N N . GLY A 1 384 ? 51.241 26.659 18.803 1.00 41.78 384 GLY A N 1
ATOM 3064 C CA . GLY A 1 384 ? 49.842 26.797 18.387 1.00 41.78 384 GLY A CA 1
ATOM 3065 C C . GLY A 1 384 ? 48.869 26.799 19.564 1.00 41.78 384 GLY A C 1
ATOM 3066 O O . GLY A 1 384 ? 48.291 25.766 19.894 1.00 41.78 384 GLY A O 1
ATOM 3067 N N . GLY A 1 385 ? 48.660 27.956 20.195 1.00 43.00 385 GLY A N 1
ATOM 3068 C CA . GLY A 1 385 ? 47.688 28.130 21.275 1.00 43.00 385 GLY A CA 1
ATOM 3069 C C . GLY A 1 385 ? 46.247 27.847 20.837 1.00 43.00 385 GLY A C 1
ATOM 3070 O O . GLY A 1 385 ? 45.575 28.715 20.289 1.00 43.00 385 GLY A O 1
ATOM 3071 N N . MET A 1 386 ? 45.734 26.654 21.138 1.00 36.66 386 MET A N 1
ATOM 3072 C CA . MET A 1 386 ? 44.301 26.367 21.078 1.00 36.66 386 MET A CA 1
ATOM 3073 C C . MET A 1 386 ? 43.879 25.643 22.360 1.00 36.66 386 MET A C 1
ATOM 3075 O O . MET A 1 386 ? 44.002 24.430 22.508 1.00 36.66 386 MET A O 1
ATOM 3079 N N . GLY A 1 387 ? 43.432 26.433 23.339 1.00 37.19 387 GLY A N 1
ATOM 3080 C CA . GLY A 1 387 ? 42.937 25.942 24.619 1.00 37.19 387 GLY A CA 1
ATOM 3081 C C . GLY A 1 387 ? 41.597 25.231 24.458 1.00 37.19 387 GLY A C 1
ATOM 3082 O O . GLY A 1 387 ? 40.551 25.873 24.433 1.00 37.19 387 GLY A O 1
ATOM 3083 N N . ILE A 1 388 ? 41.620 23.902 24.404 1.00 36.53 388 ILE A N 1
ATOM 3084 C CA . ILE A 1 388 ? 40.421 23.071 24.525 1.00 36.53 388 ILE A CA 1
ATOM 3085 C C . ILE A 1 388 ? 40.249 22.711 26.009 1.00 36.53 388 ILE A C 1
ATOM 3087 O O . ILE A 1 388 ? 40.884 21.792 26.522 1.00 36.53 388 ILE A O 1
ATOM 3091 N N . LYS A 1 389 ? 39.392 23.450 26.724 1.00 32.84 389 LYS A N 1
ATOM 3092 C CA . LYS A 1 389 ? 38.894 23.051 28.051 1.00 32.84 389 LYS A CA 1
ATOM 3093 C C . LYS A 1 389 ? 37.723 22.084 27.867 1.00 32.84 389 LYS A C 1
ATOM 3095 O O . LYS A 1 389 ? 36.631 22.520 27.518 1.00 32.84 389 LYS A O 1
ATOM 3100 N N . PHE A 1 390 ? 37.917 20.800 28.165 1.00 32.31 390 PHE A N 1
ATOM 3101 C CA . PHE A 1 390 ? 36.801 19.880 28.405 1.00 32.31 390 PHE A CA 1
ATOM 3102 C C . PHE A 1 390 ? 36.498 19.817 29.907 1.00 32.31 390 PHE A C 1
ATOM 3104 O O . PHE A 1 390 ? 37.321 19.369 30.702 1.00 32.31 390 PHE A O 1
ATOM 3111 N N . MET A 1 391 ? 35.302 20.271 30.294 1.00 28.22 391 MET A N 1
ATOM 3112 C CA . MET A 1 391 ? 34.706 19.971 31.596 1.00 28.22 391 MET A CA 1
ATOM 3113 C C . MET A 1 391 ? 34.153 18.542 31.538 1.00 28.22 391 MET A C 1
ATOM 3115 O O . MET A 1 391 ? 33.123 18.301 30.913 1.00 28.22 391 MET A O 1
ATOM 3119 N N . ILE A 1 392 ? 34.836 17.592 32.174 1.00 33.16 392 ILE A N 1
ATOM 3120 C CA . ILE A 1 392 ? 34.279 16.264 32.448 1.00 33.16 392 ILE A CA 1
ATOM 3121 C C . ILE A 1 392 ? 33.595 16.349 33.813 1.00 33.16 392 ILE A C 1
ATOM 3123 O O . ILE A 1 392 ? 34.256 16.394 34.849 1.00 33.16 392 ILE A O 1
ATOM 3127 N N . GLY A 1 393 ? 32.263 16.413 33.809 1.00 29.56 393 GLY A N 1
ATOM 3128 C CA . GLY A 1 393 ? 31.456 16.228 35.010 1.00 29.56 393 GLY A CA 1
ATOM 3129 C C . GLY A 1 393 ? 31.501 14.761 35.428 1.00 29.56 393 GLY A C 1
ATOM 3130 O O . GLY A 1 393 ? 30.937 13.904 34.753 1.00 29.56 393 GLY A O 1
ATOM 3131 N N . ILE A 1 394 ? 32.194 14.469 36.526 1.00 32.50 394 ILE A N 1
ATOM 3132 C CA . ILE A 1 394 ? 32.185 13.154 37.168 1.00 32.50 394 ILE A CA 1
ATOM 3133 C C . ILE A 1 394 ? 30.879 13.043 37.965 1.00 32.50 394 ILE A C 1
ATOM 3135 O O . ILE A 1 394 ? 30.667 13.802 38.908 1.00 32.50 394 ILE A O 1
ATOM 3139 N N . ILE A 1 395 ? 30.006 12.103 37.596 1.00 28.56 395 ILE A N 1
ATOM 3140 C CA . ILE A 1 395 ? 28.884 11.669 38.439 1.00 28.56 395 ILE A CA 1
ATOM 3141 C C . ILE A 1 395 ? 29.441 10.609 39.403 1.00 28.56 395 ILE A C 1
ATOM 3143 O O . ILE A 1 395 ? 29.937 9.587 38.924 1.00 28.56 395 ILE A O 1
ATOM 3147 N N . PRO A 1 396 ? 29.398 10.806 40.733 1.00 32.78 396 PRO A N 1
ATOM 3148 C CA . PRO A 1 396 ? 29.768 9.756 41.667 1.00 32.78 396 PRO A CA 1
ATOM 3149 C C . PRO A 1 396 ? 28.647 8.715 41.729 1.00 32.78 396 PRO A C 1
ATOM 3151 O O . PRO A 1 396 ? 27.475 9.049 41.898 1.00 32.78 396 PRO A O 1
ATOM 3154 N N . VAL A 1 397 ? 29.023 7.449 41.577 1.00 36.59 397 VAL A N 1
ATOM 3155 C CA . VAL A 1 397 ? 28.142 6.305 41.813 1.00 36.59 397 VAL A CA 1
ATOM 3156 C C . VAL A 1 397 ? 28.101 6.063 43.322 1.00 36.59 397 VAL A C 1
ATOM 3158 O O . VAL A 1 397 ? 29.137 5.769 43.920 1.00 36.59 397 VAL A O 1
ATOM 3161 N N . GLY A 1 398 ? 26.917 6.218 43.912 1.00 40.03 398 GLY A N 1
ATOM 3162 C CA . GLY A 1 398 ? 26.551 5.777 45.256 1.00 40.03 398 GLY A CA 1
ATOM 3163 C C . GLY A 1 398 ? 25.278 4.956 45.181 1.00 40.03 398 GLY A C 1
ATOM 3164 O O . GLY A 1 398 ? 24.383 5.372 44.407 1.00 40.03 398 GLY A O 1
#

Radius of gyration: 28.67 Å; chains: 1; bounding box: 85×58×80 Å

Foldseek 3Di:
DDPVQFDADQLETEAGNDDLADQEAEDDPSRAEYHACRYPLHRPDEHEYAYAQNHNAYQDQHRQPNYRHAEYECQNHQECPQVRYHHCEEHAEYEAELQYAEDDHNYAYQWYWYDDPNDIDTQPPNQSNLNHAYEECPRHAQREEQEDEDHQNYQHYYDDDPPGNYAYAEYEYALSHCHAYYADDNYQEYEAHLNHQEEHYQRHQEYEYCADPLSHVYYHHHNHDYHHNFNRVQWDKDCVCVQQQWTWIATPQFIETATHQCVRVVDQEDDCHDPNTGHPYYHDDPLPPPDPDVVCNRCPNHNVVRSVVNVVVVVVVCCVVVCVPDDDDPDDDDDDDDDPVPPPPPDDPVVVVVVVVVVVVVVVVVVVVVVVVVVVVCVVCVPDDDDDDDDDDDDDDD